Protein AF-A0A2A9NQZ7-F1 (afdb_monomer)

Foldseek 3Di:
DQLLCVQQVAAEDEDDAPQQQQEAEDQADPVRDQWDFDQVDDAFPVRGHRIYGHLVVLLVVQVVCVVGVYAYEYEFHLLDLPDGRCCCQLSNCVRNPPSYQAYEHDAQQVCCLVRVSDPVPDDLVNVLVSVVSVLVVLVPDPSRPQQLGYEDDAHQCDRDQPVR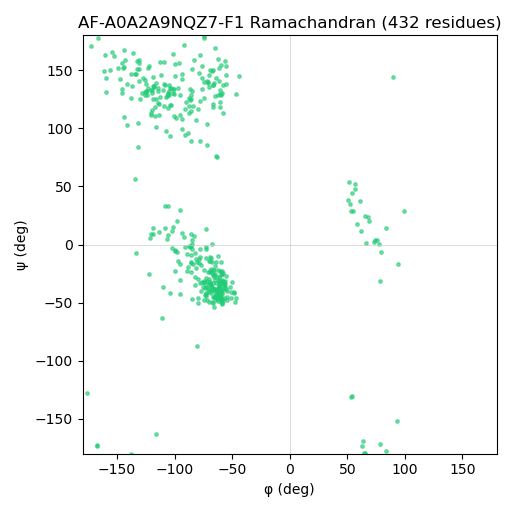NVVVVSCVVCVSRHQAYEYEYELEACCCVQPVDDDHDDCVVCQVCLQFLVNLVVRCVSCLVVLVVCVVSVHAYENAEYANHHPQDDQLQLQFLSRLQSLLSNVLSCLQSRHLYYDYDAFAQSRRNHQKYQDAFPCLQPDFIDGGSVVNSSSVVSNVQTNLSQKHKDWCCVVDVVDGRQWTKIFIDHPNAGDDIDIHHSDQDQVCPSPDDDDDWGDDDPNVGPTPRDPDDDDWDFDDNHRSDGAPTDTRNDGDTDDRDPDPDDRRNPRHDD

Organism: NCBI:txid703135

Radius of gyration: 22.22 Å; Cα contacts (8 Å, |Δi|>4): 837; chains: 1; bounding box: 46×54×70 Å

InterPro domains:
  IPR017853 Glycoside hydrolase superfamily [SSF51445] (100-317)
  IPR031728 Beta-glucuronidase, C-terminal [PF16862] (345-414)
  IPR052974 Glycosyl Hydrolase 79 Enzymes [PTHR36183] (1-415)

Solvent-accessible surface area (backbone atoms only — not comparable to full-atom values): 24067 Å² total; per-residue (Å²): 108,65,77,44,25,76,38,34,68,43,44,79,46,78,50,54,58,82,57,19,36,49,42,43,71,37,82,63,41,95,85,70,45,55,63,50,66,42,80,87,51,82,74,51,83,71,59,51,34,40,29,42,33,16,52,61,44,50,53,50,51,34,53,46,26,75,76,41,55,42,30,36,31,41,40,36,31,52,66,49,82,88,64,73,61,52,58,54,54,25,51,40,48,68,61,36,38,90,36,43,73,34,35,30,58,40,62,28,61,54,44,28,31,82,54,67,72,40,59,82,83,64,47,61,66,57,52,50,51,49,54,50,52,50,49,59,51,51,74,72,34,84,67,44,81,73,67,45,26,32,29,32,62,23,32,49,59,73,80,41,57,72,62,60,43,52,73,73,41,48,59,80,77,41,44,80,34,42,55,33,37,33,30,24,54,45,86,44,61,32,35,19,83,76,70,75,42,83,66,82,76,56,58,82,77,49,46,69,61,51,49,36,45,58,45,33,53,63,70,48,55,85,42,56,62,57,31,54,50,26,53,76,70,75,39,46,31,26,37,63,31,28,51,78,21,38,63,45,24,39,78,67,42,20,38,3,43,39,31,17,54,36,50,39,51,32,52,49,43,38,43,49,54,55,38,75,45,79,35,72,59,74,53,18,87,84,26,32,40,22,35,52,40,73,39,60,60,90,32,42,81,83,44,64,51,47,65,28,23,42,38,54,18,53,50,50,45,24,62,65,53,39,54,79,84,55,57,44,48,42,59,42,55,84,77,39,79,84,53,50,51,46,39,44,41,33,43,25,22,44,88,90,38,85,72,44,74,50,78,48,70,53,73,68,49,96,82,52,81,78,63,80,87,86,86,84,74,38,49,25,82,96,69,79,39,71,73,64,56,71,95,72,84,88,85,73,49,79,46,66,89,36,43,63,38,64,61,86,44,22,54,65,86,38,66,79,75,65,76,94,63,80,63,85,89,74,78,63,74,72,41,69,72,91

Mean predicted aligned error: 5.96 Å

Structure (mmCIF, N/CA/C/O backbone):
data_AF-A0A2A9NQZ7-F1
#
_entry.id   AF-A0A2A9NQZ7-F1
#
loop_
_atom_site.group_PDB
_atom_site.id
_atom_site.type_symbol
_atom_site.label_atom_id
_atom_site.label_alt_id
_atom_site.label_comp_id
_atom_site.label_asym_id
_atom_site.label_entity_id
_atom_site.label_seq_id
_atom_site.pdbx_PDB_ins_code
_atom_site.Cartn_x
_atom_site.Cartn_y
_atom_site.Cartn_z
_atom_site.occupancy
_atom_site.B_iso_or_equiv
_atom_site.auth_seq_id
_atom_site.auth_comp_id
_atom_site.auth_asym_id
_atom_site.auth_atom_id
_atom_site.pdbx_PDB_model_num
ATOM 1 N N . MET A 1 1 ? -5.610 -15.921 -2.778 1.00 86.75 1 MET A N 1
ATOM 2 C CA . MET A 1 1 ? -6.662 -14.924 -2.464 1.00 86.75 1 MET A CA 1
ATOM 3 C C . MET A 1 1 ? -7.792 -15.445 -1.574 1.00 86.75 1 MET A C 1
ATOM 5 O O . MET A 1 1 ? -8.002 -14.843 -0.531 1.00 86.75 1 MET A O 1
ATOM 9 N N . ALA A 1 2 ? -8.478 -16.557 -1.882 1.00 90.12 2 ALA A N 1
ATOM 10 C CA . ALA A 1 2 ? -9.624 -17.048 -1.082 1.00 90.12 2 ALA A CA 1
ATOM 11 C C . ALA A 1 2 ? -9.351 -17.187 0.433 1.00 90.12 2 ALA A C 1
ATOM 13 O O . ALA A 1 2 ? -10.199 -16.880 1.267 1.00 90.12 2 ALA A O 1
ATOM 14 N N . ASN A 1 3 ? -8.131 -17.591 0.795 1.00 89.31 3 ASN A N 1
ATOM 15 C CA . ASN A 1 3 ? -7.695 -17.702 2.187 1.00 89.31 3 ASN A CA 1
ATOM 16 C C . ASN A 1 3 ? -7.720 -16.353 2.943 1.00 89.31 3 ASN A C 1
ATOM 18 O O . ASN A 1 3 ? -8.062 -16.324 4.124 1.00 89.31 3 ASN A O 1
ATOM 22 N N . LEU A 1 4 ? -7.383 -15.252 2.263 1.00 92.88 4 LEU A N 1
ATOM 23 C CA . LEU A 1 4 ? -7.461 -13.896 2.811 1.00 92.88 4 LEU A CA 1
ATOM 24 C C . LEU A 1 4 ? -8.919 -13.439 2.882 1.00 92.88 4 LEU A C 1
ATOM 26 O O . LEU A 1 4 ? -9.369 -13.050 3.950 1.00 92.88 4 LEU A O 1
ATOM 30 N N . VAL A 1 5 ? -9.689 -13.620 1.801 1.00 93.94 5 VAL A N 1
ATOM 31 C CA . VAL A 1 5 ? -11.123 -13.271 1.751 1.00 93.94 5 VAL A CA 1
ATOM 32 C C . VAL A 1 5 ? -11.918 -13.922 2.883 1.00 93.94 5 VAL A C 1
ATOM 34 O O . VAL A 1 5 ? -12.731 -13.257 3.513 1.00 93.94 5 VAL A O 1
ATOM 37 N N . LYS A 1 6 ? -11.638 -15.187 3.226 1.00 93.00 6 LYS A N 1
ATOM 38 C CA . LYS A 1 6 ? -12.287 -15.872 4.359 1.00 93.00 6 LYS A CA 1
ATOM 39 C C . LYS A 1 6 ? -12.100 -15.146 5.706 1.00 93.00 6 LYS A C 1
ATOM 41 O O . LYS A 1 6 ? -12.887 -15.363 6.620 1.00 93.00 6 LYS A O 1
ATOM 46 N N . ARG A 1 7 ? -11.048 -14.337 5.850 1.00 93.00 7 ARG A N 1
ATOM 47 C CA . ARG A 1 7 ? -10.679 -13.635 7.092 1.00 93.00 7 ARG A CA 1
ATOM 48 C C . ARG A 1 7 ? -11.037 -12.157 7.066 1.00 93.00 7 ARG A C 1
ATOM 50 O O . ARG A 1 7 ? -11.528 -11.652 8.063 1.00 93.00 7 ARG A O 1
ATOM 57 N N . SER A 1 8 ? -10.800 -11.488 5.940 1.00 91.94 8 SER A N 1
ATOM 58 C CA . SER A 1 8 ? -10.999 -10.044 5.776 1.00 91.94 8 SER A CA 1
ATOM 59 C C . SER A 1 8 ? -12.309 -9.676 5.073 1.00 91.94 8 SER A C 1
ATOM 61 O O . SER A 1 8 ? -12.605 -8.499 4.902 1.00 91.94 8 SER A O 1
ATOM 63 N N . GLY A 1 9 ? -13.079 -10.655 4.589 1.00 92.44 9 GLY A N 1
ATOM 64 C CA . GLY A 1 9 ? -14.307 -10.453 3.811 1.00 92.44 9 GLY A CA 1
ATOM 65 C C . GLY A 1 9 ? -14.068 -10.093 2.340 1.00 92.44 9 GLY A C 1
ATOM 66 O O . GLY A 1 9 ? -14.854 -10.494 1.482 1.00 92.44 9 GLY A O 1
ATOM 67 N N . ARG A 1 10 ? -12.971 -9.394 2.024 1.00 93.69 10 ARG A N 1
ATOM 68 C CA . ARG A 1 10 ? -12.514 -9.099 0.654 1.00 93.69 10 ARG A CA 1
ATOM 69 C C . ARG A 1 10 ? -11.007 -8.865 0.577 1.00 93.69 10 ARG A C 1
ATOM 71 O O . ARG A 1 10 ? -10.359 -8.637 1.598 1.00 93.69 10 ARG A O 1
ATOM 78 N N . VAL A 1 11 ? -10.465 -8.878 -0.636 1.00 95.31 11 VAL A N 1
ATOM 79 C CA . VAL A 1 11 ? -9.104 -8.409 -0.945 1.00 95.31 11 VAL A CA 1
ATOM 80 C C . VAL A 1 11 ? -9.207 -7.235 -1.909 1.00 95.31 11 VAL A C 1
ATOM 82 O O . VAL A 1 11 ? -9.961 -7.307 -2.871 1.00 95.31 11 VAL A O 1
ATOM 85 N N . ASN A 1 12 ? -8.446 -6.172 -1.667 1.00 96.81 12 ASN A N 1
ATOM 86 C CA . ASN A 1 12 ? -8.363 -5.040 -2.583 1.00 96.81 12 ASN A CA 1
ATOM 87 C C . ASN A 1 12 ? -7.029 -5.101 -3.327 1.00 96.81 12 ASN A C 1
ATOM 89 O O . ASN A 1 12 ? -6.004 -5.386 -2.708 1.00 96.81 12 ASN A O 1
ATOM 93 N N . ILE A 1 13 ? -7.044 -4.844 -4.631 1.00 97.75 13 ILE A N 1
ATOM 94 C CA . ILE A 1 13 ? -5.847 -4.821 -5.472 1.00 97.75 13 ILE A CA 1
ATOM 95 C C . ILE A 1 13 ? -5.844 -3.527 -6.281 1.00 97.75 13 ILE A C 1
ATOM 97 O O . ILE A 1 13 ? -6.802 -3.232 -6.994 1.00 97.75 13 ILE A O 1
ATOM 101 N N . ARG A 1 14 ? -4.751 -2.771 -6.179 1.00 97.94 14 ARG A N 1
ATOM 102 C CA . ARG A 1 14 ? -4.450 -1.650 -7.071 1.00 97.94 14 ARG A CA 1
ATOM 103 C C . ARG A 1 14 ? -3.711 -2.172 -8.302 1.00 97.94 14 ARG A C 1
ATOM 105 O O . ARG A 1 14 ? -2.756 -2.932 -8.164 1.00 97.94 14 ARG A O 1
ATOM 112 N N . VAL A 1 15 ? -4.130 -1.732 -9.484 1.00 96.38 15 VAL A N 1
ATOM 113 C CA . VAL A 1 15 ? -3.407 -1.909 -10.750 1.00 96.38 15 VAL A CA 1
ATOM 114 C C . VAL A 1 15 ? -2.977 -0.526 -11.225 1.00 96.38 15 VAL A C 1
ATOM 116 O O . VAL A 1 15 ? -3.831 0.287 -11.567 1.00 96.38 15 VAL A O 1
ATOM 119 N N . GLY A 1 16 ? -1.675 -0.243 -11.204 1.00 94.06 16 GLY A N 1
ATOM 120 C CA . GLY A 1 16 ? -1.149 1.095 -11.472 1.00 94.06 16 GLY A CA 1
ATOM 121 C C . GLY A 1 16 ? 0.380 1.140 -11.477 1.00 94.06 16 GLY A C 1
ATOM 122 O O . GLY A 1 16 ? 1.024 0.349 -12.171 1.00 94.06 16 GLY A O 1
ATOM 123 N N . GLY A 1 17 ? 0.955 2.059 -10.700 1.00 91.75 17 GLY A N 1
ATOM 124 C CA . GLY A 1 17 ? 2.394 2.324 -10.669 1.00 91.75 17 GLY A CA 1
ATOM 125 C C . GLY A 1 17 ? 2.847 3.164 -11.866 1.00 91.75 17 GLY A C 1
ATOM 126 O O . GLY A 1 17 ? 2.036 3.588 -12.690 1.00 91.75 17 GLY A O 1
ATOM 127 N N . ASN A 1 18 ? 4.161 3.327 -12.036 1.00 89.38 18 ASN A N 1
ATOM 128 C CA . ASN A 1 18 ? 4.761 4.100 -13.138 1.00 89.38 18 ASN A CA 1
ATOM 129 C C . ASN A 1 18 ? 4.226 3.738 -14.538 1.00 89.38 18 ASN A C 1
ATOM 131 O O . ASN A 1 18 ? 4.139 4.588 -15.425 1.00 89.38 18 ASN A O 1
ATOM 135 N N . THR A 1 19 ? 3.859 2.471 -14.756 1.00 88.12 19 THR A N 1
ATOM 136 C CA . THR A 1 19 ? 3.350 1.999 -16.054 1.00 88.12 19 THR A CA 1
ATOM 137 C C . THR A 1 19 ? 1.965 2.546 -16.407 1.00 88.12 19 THR A C 1
ATOM 139 O O . THR A 1 19 ? 1.658 2.665 -17.595 1.00 88.12 19 THR A O 1
ATOM 142 N N . GLN A 1 20 ? 1.160 2.948 -15.413 1.00 92.12 20 GLN A N 1
ATOM 143 C CA . GLN A 1 20 ? -0.182 3.491 -15.644 1.00 92.12 20 GLN A CA 1
ATOM 144 C C . GLN A 1 20 ? -0.133 4.756 -16.500 1.00 92.12 20 GLN A C 1
ATOM 146 O O . GLN A 1 20 ? -1.000 4.972 -17.341 1.00 92.12 20 GLN A O 1
ATOM 151 N N . GLU A 1 21 ? 0.917 5.564 -16.320 1.00 91.19 21 GLU A N 1
ATOM 152 C CA . GLU A 1 21 ? 1.032 6.907 -16.883 1.00 91.19 21 GLU A CA 1
ATOM 153 C C . GLU A 1 21 ? 0.904 6.904 -18.400 1.00 91.19 21 GLU A C 1
ATOM 155 O O . GLU A 1 21 ? 0.361 7.830 -18.992 1.00 91.19 21 GLU A O 1
ATOM 160 N N . THR A 1 22 ? 1.366 5.828 -19.029 1.00 90.06 22 THR A N 1
ATOM 161 C CA . THR A 1 22 ? 1.408 5.667 -20.484 1.00 90.06 22 THR A CA 1
ATOM 162 C C . THR A 1 22 ? 0.477 4.569 -20.986 1.00 90.06 22 THR A C 1
ATOM 164 O O . THR A 1 22 ? 0.565 4.194 -22.153 1.00 90.06 22 THR A O 1
ATOM 167 N N . ALA A 1 23 ? -0.410 4.049 -20.134 1.00 91.31 23 ALA A N 1
ATOM 168 C CA . ALA A 1 23 ? -1.289 2.961 -20.521 1.00 91.31 23 ALA A CA 1
ATOM 169 C C . ALA A 1 23 ? -2.311 3.397 -21.589 1.00 91.31 23 ALA A C 1
ATOM 171 O O . ALA A 1 23 ? -2.719 4.565 -21.665 1.00 91.31 23 ALA A O 1
ATOM 172 N N . VAL A 1 24 ? -2.706 2.444 -22.430 1.00 91.31 24 VAL A N 1
ATOM 173 C CA . VAL A 1 24 ? -3.727 2.588 -23.473 1.00 91.31 24 VAL A CA 1
ATOM 174 C C . VAL A 1 24 ? -4.594 1.336 -23.458 1.00 91.31 24 VAL A C 1
ATOM 176 O O . VAL A 1 24 ? -4.072 0.226 -23.550 1.00 91.31 24 VAL A O 1
ATOM 179 N N . LEU A 1 25 ? -5.912 1.510 -23.350 1.00 93.94 25 LEU A N 1
ATOM 180 C CA . LEU A 1 25 ? -6.857 0.406 -23.488 1.00 93.94 25 LEU A CA 1
ATOM 181 C C . LEU A 1 25 ? -7.169 0.185 -24.971 1.00 93.94 25 LEU A C 1
ATOM 183 O O . LEU A 1 25 ? -7.486 1.130 -25.687 1.00 93.94 25 LEU A O 1
ATOM 187 N N . VAL A 1 26 ? -7.111 -1.062 -25.421 1.00 93.50 26 VAL A N 1
ATOM 188 C CA . VAL A 1 26 ? -7.472 -1.483 -26.781 1.00 93.50 26 VAL A CA 1
ATOM 189 C C . VAL A 1 26 ? -8.408 -2.684 -26.718 1.00 93.50 26 VAL A C 1
ATOM 191 O O . VAL A 1 26 ? -8.425 -3.415 -25.727 1.00 93.50 26 VAL A O 1
ATOM 194 N N . ASP A 1 27 ? -9.173 -2.941 -27.778 1.00 92.19 27 ASP A N 1
ATOM 195 C CA . ASP A 1 27 ? -10.024 -4.138 -27.823 1.00 92.19 27 ASP A CA 1
ATOM 196 C C . ASP A 1 27 ? -9.194 -5.428 -27.867 1.00 92.19 27 ASP A C 1
ATOM 198 O O . ASP A 1 27 ? -9.553 -6.415 -27.230 1.00 92.19 27 ASP A O 1
ATOM 202 N N . ARG A 1 28 ? -8.072 -5.422 -28.599 1.00 89.12 28 ARG A N 1
ATOM 203 C CA . ARG A 1 28 ? -7.099 -6.522 -28.663 1.00 89.12 28 ARG A CA 1
ATOM 204 C C . ARG A 1 28 ? -5.698 -5.963 -28.870 1.00 89.12 28 ARG A C 1
ATOM 206 O O . ARG A 1 28 ? -5.521 -5.007 -29.620 1.00 89.12 28 ARG A O 1
ATOM 213 N N . THR A 1 29 ? -4.706 -6.576 -28.234 1.00 87.25 29 THR A N 1
ATOM 214 C CA . THR A 1 29 ? -3.301 -6.245 -28.496 1.00 87.25 29 THR A CA 1
ATOM 215 C C . THR A 1 29 ? -2.832 -6.862 -29.822 1.00 87.25 29 THR A C 1
ATOM 217 O O . THR A 1 29 ? -3.353 -7.910 -30.221 1.00 87.25 29 THR A O 1
ATOM 220 N N . PRO A 1 30 ? -1.828 -6.268 -30.490 1.00 85.00 30 PRO A N 1
ATOM 221 C CA . PRO A 1 30 ? -1.156 -6.855 -31.649 1.00 85.00 30 PRO A CA 1
ATOM 222 C C . PRO A 1 30 ? -0.722 -8.317 -31.476 1.00 85.00 30 PRO A C 1
ATOM 224 O O . PRO A 1 30 ? -0.886 -9.111 -32.401 1.00 85.00 30 PRO A O 1
ATOM 227 N N . SER A 1 31 ? -0.198 -8.703 -30.306 1.00 86.38 31 SER A N 1
ATOM 228 C CA . SER A 1 31 ? 0.209 -10.096 -30.052 1.00 86.38 31 SER A CA 1
ATOM 229 C C . SER A 1 31 ? -0.935 -11.031 -29.641 1.00 86.38 31 SER A C 1
ATOM 231 O O . SER A 1 31 ? -0.716 -12.233 -29.490 1.00 86.38 31 SER A O 1
ATOM 233 N N . GLY A 1 32 ? -2.142 -10.505 -29.410 1.00 85.88 32 GLY A N 1
ATOM 234 C CA . GLY A 1 32 ? -3.266 -11.246 -28.834 1.00 85.88 32 GLY A CA 1
ATOM 235 C C . GLY A 1 32 ? -3.136 -11.527 -27.330 1.00 85.88 32 GLY A C 1
ATOM 236 O O . GLY A 1 32 ? -3.998 -12.192 -26.757 1.00 85.88 32 GLY A O 1
ATOM 237 N N . ARG A 1 33 ? -2.083 -11.030 -26.668 1.00 86.25 33 ARG A N 1
ATOM 238 C CA . ARG A 1 33 ? -1.899 -11.122 -25.211 1.00 86.25 33 ARG A CA 1
ATOM 239 C C . ARG A 1 33 ? -2.755 -10.094 -24.470 1.00 86.25 33 ARG A C 1
ATOM 241 O O . ARG A 1 33 ? -3.205 -9.105 -25.041 1.00 86.25 33 ARG A O 1
ATOM 248 N N . LEU A 1 34 ? -2.951 -10.290 -23.167 1.00 86.88 34 LEU A N 1
ATOM 249 C CA . LEU A 1 34 ? -3.703 -9.334 -22.342 1.00 86.88 34 LEU A CA 1
ATOM 250 C C . LEU A 1 34 ? -2.966 -8.002 -22.144 1.00 86.88 34 LEU A C 1
ATOM 252 O O . LEU A 1 34 ? -3.607 -6.963 -22.009 1.00 86.88 34 LEU A O 1
ATOM 256 N N . LEU A 1 35 ? -1.635 -8.046 -22.111 1.00 86.31 35 LEU A N 1
ATOM 257 C CA . LEU A 1 35 ? -0.755 -6.914 -21.849 1.00 86.31 35 LEU A CA 1
ATOM 258 C C . LEU A 1 35 ? 0.477 -7.018 -22.746 1.00 86.31 35 LEU A C 1
ATOM 260 O O . LEU A 1 35 ? 1.061 -8.097 -22.870 1.00 86.31 35 LEU A O 1
ATOM 264 N N . GLU A 1 36 ? 0.914 -5.902 -23.316 1.00 84.38 36 GLU A N 1
ATOM 265 C CA . GLU A 1 36 ? 2.215 -5.806 -23.977 1.00 84.38 36 GLU A CA 1
ATOM 266 C C . GLU A 1 36 ? 2.792 -4.393 -23.868 1.00 84.38 36 GLU A C 1
ATOM 268 O O . GLU A 1 36 ? 2.058 -3.415 -23.740 1.00 84.38 36 GLU A O 1
ATOM 273 N N . LYS A 1 37 ? 4.124 -4.282 -23.889 1.00 76.69 37 LYS A N 1
ATOM 274 C CA . LYS A 1 37 ? 4.803 -2.983 -23.925 1.00 76.69 37 LYS A CA 1
ATOM 275 C C . LYS A 1 37 ? 5.135 -2.631 -25.374 1.00 76.69 37 LYS A C 1
ATOM 277 O O . LYS A 1 37 ? 5.792 -3.428 -26.048 1.00 76.69 37 LYS A O 1
ATOM 282 N N . ASP A 1 38 ? 4.770 -1.435 -25.819 1.00 67.62 38 ASP A N 1
ATOM 283 C CA . ASP A 1 38 ? 5.121 -0.935 -27.150 1.00 67.62 38 ASP A CA 1
ATOM 284 C C . ASP A 1 38 ? 6.573 -0.443 -27.191 1.00 67.62 38 ASP A C 1
ATOM 286 O O . ASP A 1 38 ? 6.877 0.723 -26.946 1.00 67.62 38 ASP A O 1
ATOM 290 N N . ARG A 1 39 ? 7.500 -1.349 -27.508 1.00 61.19 39 ARG A N 1
ATOM 291 C CA . ARG A 1 39 ? 8.940 -1.046 -27.583 1.00 61.19 39 ARG A CA 1
ATOM 292 C C . ARG A 1 39 ? 9.335 -0.199 -28.805 1.00 61.19 39 ARG A C 1
ATOM 294 O O . ARG A 1 39 ? 10.517 0.112 -28.936 1.00 61.19 39 ARG A O 1
ATOM 301 N N . GLY A 1 40 ? 8.395 0.142 -29.692 1.00 52.75 40 GLY A N 1
ATOM 302 C CA . GLY A 1 40 ? 8.628 0.977 -30.874 1.00 52.75 40 GLY A CA 1
ATOM 303 C C . GLY A 1 40 ? 8.578 2.482 -30.594 1.00 52.75 40 GLY A C 1
ATOM 304 O O . GLY A 1 40 ? 9.090 3.266 -31.392 1.00 52.75 40 GLY A O 1
ATOM 305 N N . VAL A 1 41 ? 8.013 2.894 -29.454 1.00 51.97 41 VAL A N 1
ATOM 306 C CA . VAL A 1 41 ? 7.889 4.300 -29.038 1.00 51.97 41 VAL A CA 1
ATOM 307 C C . VAL A 1 41 ? 8.935 4.622 -27.962 1.00 51.97 41 VAL A C 1
ATOM 309 O O . VAL A 1 41 ? 9.169 3.838 -27.045 1.00 51.97 41 VAL A O 1
ATOM 312 N N . GLY A 1 42 ? 9.606 5.770 -28.112 1.00 46.84 42 GLY A N 1
ATOM 313 C CA . GLY A 1 42 ? 10.827 6.166 -27.399 1.00 46.84 42 GLY A CA 1
ATOM 314 C C . GLY A 1 42 ? 10.875 5.911 -25.883 1.00 46.84 42 GLY A C 1
ATOM 315 O O . GLY A 1 42 ? 9.902 6.040 -25.144 1.00 46.84 42 GLY A O 1
ATOM 316 N N . ILE A 1 43 ? 12.082 5.577 -25.429 1.00 47.09 43 ILE A N 1
ATOM 317 C CA . ILE A 1 43 ? 12.421 5.100 -24.088 1.00 47.09 43 ILE A CA 1
ATOM 318 C C . ILE A 1 43 ? 12.513 6.288 -23.108 1.00 47.09 43 ILE A C 1
ATOM 320 O O . ILE A 1 43 ? 13.372 7.155 -23.256 1.00 47.09 43 ILE A O 1
ATOM 324 N N . GLY A 1 44 ? 11.648 6.332 -22.088 1.00 48.88 44 GLY A N 1
ATOM 325 C CA . GLY A 1 44 ? 11.795 7.245 -20.940 1.00 48.88 44 GLY A CA 1
ATOM 326 C C . GLY A 1 44 ? 12.906 6.807 -19.969 1.00 48.88 44 GLY A C 1
ATOM 327 O O . GLY A 1 44 ? 13.498 5.745 -20.135 1.00 48.88 44 GLY A O 1
ATOM 328 N N . THR A 1 45 ? 13.178 7.570 -18.907 1.00 44.25 45 THR A N 1
ATOM 329 C CA . THR A 1 45 ? 14.289 7.273 -17.970 1.00 44.25 45 THR A CA 1
ATOM 330 C C . THR A 1 45 ? 14.136 5.967 -17.175 1.00 44.25 45 THR A C 1
ATOM 332 O O . THR A 1 45 ? 15.152 5.374 -16.832 1.0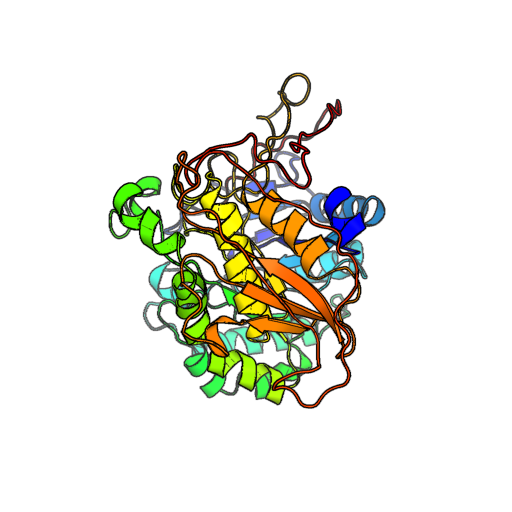0 44.25 45 THR A O 1
ATOM 335 N N . THR A 1 46 ? 12.913 5.468 -16.949 1.00 42.69 46 THR A N 1
ATOM 336 C CA . THR A 1 46 ? 12.646 4.125 -16.376 1.00 42.69 46 THR A CA 1
ATOM 337 C C . THR A 1 46 ? 12.601 3.008 -17.425 1.00 42.69 46 THR A C 1
ATOM 339 O O . THR A 1 46 ? 12.429 1.845 -17.089 1.00 42.69 46 THR A O 1
ATOM 342 N N . ARG A 1 47 ? 12.750 3.330 -18.718 1.00 49.81 47 ARG A N 1
ATOM 343 C CA . ARG A 1 47 ? 12.579 2.388 -19.838 1.00 49.81 47 ARG A CA 1
ATOM 344 C C . ARG A 1 47 ? 11.245 1.629 -19.830 1.00 49.81 47 ARG A C 1
ATOM 346 O O . ARG A 1 47 ? 11.208 0.479 -20.261 1.00 49.81 47 ARG A O 1
ATOM 353 N N . SER A 1 48 ? 10.158 2.263 -19.392 1.00 49.69 48 SER A N 1
ATOM 354 C CA . SER A 1 48 ? 8.803 1.700 -19.476 1.00 49.69 48 SER A CA 1
ATOM 355 C C . SER A 1 48 ? 8.122 2.191 -20.770 1.00 49.69 48 SER A C 1
ATOM 357 O O . SER A 1 48 ? 7.688 3.346 -20.813 1.00 49.69 48 SER A O 1
ATOM 359 N N . PRO A 1 49 ? 8.091 1.387 -21.853 1.00 59.00 49 PRO A N 1
ATOM 360 C CA . PRO A 1 49 ? 7.324 1.721 -23.045 1.00 59.00 49 PRO A CA 1
ATOM 361 C C . PRO A 1 49 ? 5.822 1.818 -22.751 1.00 59.00 49 PRO A C 1
ATOM 363 O O . PRO A 1 49 ? 5.383 1.241 -21.749 1.00 59.00 49 PRO A O 1
ATOM 366 N N . PRO A 1 50 ? 5.039 2.504 -23.611 1.00 72.56 50 PRO A N 1
ATOM 367 C CA . PRO A 1 50 ? 3.588 2.555 -23.485 1.00 72.56 50 PRO A CA 1
ATOM 368 C C . PRO A 1 50 ? 3.005 1.167 -23.238 1.00 72.56 50 PRO A C 1
ATOM 370 O O . PRO A 1 50 ? 3.343 0.202 -23.930 1.00 72.56 50 PRO A O 1
ATOM 373 N N . LEU A 1 51 ? 2.168 1.062 -22.209 1.00 84.12 51 LEU A N 1
ATOM 374 C CA . LEU A 1 51 ? 1.525 -0.191 -21.846 1.00 84.12 51 LEU A CA 1
ATOM 375 C C . LEU A 1 51 ? 0.228 -0.325 -22.640 1.00 84.12 51 LEU A C 1
ATOM 377 O O . LEU A 1 51 ? -0.722 0.421 -22.417 1.00 84.12 51 LEU A O 1
ATOM 381 N N . ILE A 1 52 ? 0.171 -1.292 -23.544 1.00 87.62 52 ILE A N 1
ATOM 382 C CA . ILE A 1 52 ? -1.057 -1.621 -24.258 1.00 87.62 52 ILE A CA 1
ATOM 383 C C . ILE A 1 52 ? -1.799 -2.674 -23.438 1.00 87.62 52 ILE A C 1
ATOM 385 O O . ILE A 1 52 ? -1.267 -3.748 -23.141 1.00 87.62 52 ILE A O 1
ATOM 389 N N . VAL A 1 53 ? -3.034 -2.352 -23.066 1.00 91.00 53 VAL A N 1
ATOM 390 C CA . VAL A 1 53 ? -3.905 -3.179 -22.235 1.00 91.00 53 VAL A CA 1
ATOM 391 C C . VAL A 1 53 ? -5.097 -3.636 -23.059 1.00 91.00 53 VAL A C 1
ATOM 393 O O . VAL A 1 53 ? -5.853 -2.813 -23.567 1.00 91.00 53 VAL A O 1
ATOM 396 N N . SER A 1 54 ? -5.297 -4.947 -23.178 1.00 94.25 54 SER A N 1
ATOM 397 C CA . SER A 1 54 ? -6.518 -5.491 -23.774 1.00 94.25 54 SER A CA 1
ATOM 398 C C . SER A 1 54 ? -7.710 -5.305 -22.835 1.00 94.25 54 SER A C 1
ATOM 400 O O . SER A 1 54 ? -7.606 -5.557 -21.631 1.00 94.25 54 SER A O 1
ATOM 402 N N . LYS A 1 55 ? -8.878 -4.979 -23.392 1.00 95.00 55 LYS A N 1
ATOM 403 C CA . LYS A 1 55 ? -10.167 -4.970 -22.682 1.00 95.00 55 LYS A CA 1
ATOM 404 C C . LYS A 1 55 ? -10.489 -6.315 -22.019 1.00 95.00 55 LYS A C 1
ATOM 406 O O . LYS A 1 55 ? -11.135 -6.340 -20.971 1.00 95.00 55 LYS A O 1
ATOM 411 N N . ASP A 1 56 ? -9.966 -7.418 -22.556 1.00 95.31 56 ASP A N 1
ATOM 412 C CA . ASP A 1 56 ? -10.088 -8.756 -21.962 1.00 95.31 56 ASP A CA 1
ATOM 413 C C . ASP A 1 56 ? -9.502 -8.835 -20.538 1.00 95.31 56 ASP A C 1
ATOM 415 O O . ASP A 1 56 ? -9.969 -9.638 -19.727 1.00 95.31 56 ASP A O 1
ATOM 419 N N . LEU A 1 57 ? -8.536 -7.973 -20.180 1.00 95.31 57 LEU A N 1
ATOM 420 C CA . LEU A 1 57 ? -8.023 -7.889 -18.809 1.00 95.31 57 LEU A CA 1
ATOM 421 C C . LEU A 1 57 ? -9.130 -7.486 -17.827 1.00 95.31 57 LEU A C 1
ATOM 423 O O . LEU A 1 57 ? -9.254 -8.098 -16.769 1.00 95.31 57 LEU A O 1
ATOM 427 N N . LEU A 1 58 ? -9.969 -6.508 -18.179 1.00 97.19 58 LEU A N 1
ATOM 428 C CA . LEU A 1 58 ? -11.057 -6.042 -17.314 1.00 97.19 58 LEU A CA 1
ATOM 429 C C . LEU A 1 58 ? -12.122 -7.131 -17.117 1.00 97.19 58 LEU A C 1
ATOM 431 O O . LEU A 1 58 ? -12.610 -7.319 -16.002 1.00 97.19 58 LEU A O 1
ATOM 435 N N . TYR A 1 59 ? -12.433 -7.906 -18.160 1.00 97.75 59 TYR A N 1
ATOM 436 C CA . TYR A 1 59 ? -13.324 -9.064 -18.035 1.00 97.75 59 TYR A CA 1
ATOM 437 C C . TYR A 1 59 ? -12.704 -10.185 -17.193 1.00 97.75 59 TYR A C 1
ATOM 439 O O . TYR A 1 59 ? -13.389 -10.773 -16.357 1.00 97.75 59 TYR A O 1
ATOM 447 N N . MET A 1 60 ? -11.402 -10.454 -17.333 1.00 96.88 60 MET A N 1
ATOM 448 C CA . MET A 1 60 ? -10.708 -11.401 -16.455 1.00 96.88 60 MET A CA 1
ATOM 449 C C . MET A 1 60 ? -10.765 -10.942 -14.991 1.00 96.88 60 MET A C 1
ATOM 451 O O . MET A 1 60 ? -11.064 -11.742 -14.106 1.00 96.88 60 MET A O 1
ATOM 455 N N . MET A 1 61 ? -10.520 -9.658 -14.727 1.00 97.56 61 MET A N 1
ATOM 456 C CA . MET A 1 61 ? -10.620 -9.065 -13.391 1.00 97.56 61 MET A CA 1
ATOM 457 C C . MET A 1 61 ? -12.036 -9.192 -12.816 1.00 97.56 61 MET A C 1
ATOM 459 O O . MET A 1 61 ? -12.182 -9.565 -11.651 1.00 97.56 61 MET A O 1
ATOM 463 N N . ARG A 1 62 ? -13.072 -8.959 -13.633 1.00 98.19 62 ARG A N 1
ATOM 464 C CA . ARG A 1 62 ? -14.477 -9.180 -13.260 1.00 98.19 62 ARG A CA 1
ATOM 465 C C . ARG A 1 62 ? -14.741 -10.642 -12.895 1.00 98.19 62 ARG A C 1
ATOM 467 O O . ARG A 1 62 ? -15.283 -10.901 -11.825 1.00 98.19 62 ARG A O 1
ATOM 474 N N . ASN A 1 63 ? -14.292 -11.588 -13.719 1.00 98.00 63 ASN A N 1
ATOM 475 C CA . ASN A 1 63 ? -14.453 -13.022 -13.452 1.00 98.00 63 ASN A CA 1
ATOM 476 C C . ASN A 1 63 ? -13.735 -13.450 -12.162 1.00 98.00 63 ASN A C 1
ATOM 478 O O . ASN A 1 63 ? -14.261 -14.255 -11.394 1.00 98.00 63 ASN A O 1
ATOM 482 N N . ILE A 1 64 ? -12.549 -12.892 -11.885 1.00 96.94 64 ILE A N 1
ATOM 483 C CA . ILE A 1 64 ? -11.852 -13.110 -10.610 1.00 96.94 64 ILE A CA 1
ATOM 484 C C . ILE A 1 64 ? -12.720 -12.617 -9.451 1.00 96.94 64 ILE A C 1
ATOM 486 O O . ILE A 1 64 ? -12.882 -13.359 -8.488 1.00 96.94 64 ILE A O 1
ATOM 490 N N . SER A 1 65 ? -13.283 -11.410 -9.546 1.00 98.06 65 SER A N 1
ATOM 491 C CA . SER A 1 65 ? -14.142 -10.824 -8.510 1.00 98.06 65 SER A CA 1
ATOM 492 C C . SER A 1 65 ? -15.418 -11.623 -8.242 1.00 98.06 65 SER A C 1
ATOM 494 O O . SER A 1 65 ? -15.839 -11.733 -7.089 1.00 98.06 65 SER A O 1
ATOM 496 N N . GLU A 1 66 ? -16.019 -12.192 -9.286 1.00 96.50 66 GLU A N 1
ATOM 497 C CA . GLU A 1 66 ? -17.194 -13.063 -9.176 1.00 96.50 66 GLU A CA 1
ATOM 498 C C . GLU A 1 66 ? -16.845 -14.416 -8.545 1.00 96.50 66 GLU A C 1
ATOM 500 O O . GLU A 1 66 ? -17.627 -14.963 -7.769 1.00 96.50 66 GLU A O 1
ATOM 505 N N . PHE A 1 67 ? -15.646 -14.938 -8.817 1.00 96.75 67 PHE A N 1
ATOM 506 C CA . PHE A 1 67 ? -15.172 -16.195 -8.240 1.00 96.75 67 PHE A CA 1
ATOM 507 C C . PHE A 1 67 ? -14.707 -16.054 -6.782 1.00 96.75 67 PHE A C 1
ATOM 509 O O . PHE A 1 67 ? -14.926 -16.928 -5.943 1.00 96.75 67 PHE A O 1
ATOM 516 N N . VAL A 1 68 ? -14.025 -14.957 -6.462 1.00 95.94 68 VAL A N 1
ATOM 517 C CA . VAL A 1 68 ? -13.491 -14.648 -5.137 1.00 95.94 68 VAL A CA 1
ATOM 518 C C . VAL A 1 68 ? -13.572 -13.143 -4.935 1.00 95.94 68 VAL A C 1
ATOM 520 O O . VAL A 1 68 ? -13.113 -12.406 -5.792 1.00 95.94 68 VAL A O 1
ATOM 523 N N . ASN A 1 69 ? -14.118 -12.684 -3.801 1.00 95.94 69 ASN A N 1
ATOM 524 C CA . ASN A 1 69 ? -14.410 -11.266 -3.526 1.00 95.94 69 ASN A CA 1
ATOM 525 C C . ASN A 1 69 ? -13.146 -10.379 -3.497 1.00 95.94 69 ASN A C 1
ATOM 527 O O . ASN A 1 69 ? -12.637 -9.990 -2.441 1.00 95.94 69 ASN A O 1
ATOM 531 N N . VAL A 1 70 ? -12.624 -10.099 -4.683 1.00 97.88 70 VAL A N 1
ATOM 532 C CA . VAL A 1 70 ? -11.513 -9.215 -4.988 1.00 97.88 70 VAL A CA 1
ATOM 533 C C . VAL A 1 70 ? -12.114 -7.948 -5.563 1.00 97.88 70 VAL A C 1
ATOM 535 O O . VAL A 1 70 ? -13.013 -8.000 -6.402 1.00 97.88 70 VAL A O 1
ATOM 538 N N . ARG A 1 71 ? -11.630 -6.805 -5.101 1.00 98.38 71 ARG A N 1
ATOM 539 C CA . ARG A 1 71 ? -12.034 -5.496 -5.592 1.00 98.38 71 ARG A CA 1
ATOM 540 C C . ARG A 1 71 ? -10.826 -4.725 -6.080 1.00 98.38 71 ARG A C 1
ATOM 542 O O . ARG A 1 71 ? -9.713 -4.939 -5.604 1.00 98.38 71 ARG A O 1
ATOM 549 N N . TRP A 1 72 ? -11.060 -3.834 -7.023 1.00 98.69 72 TRP A N 1
ATOM 550 C CA . TRP A 1 72 ? -10.009 -3.247 -7.831 1.00 98.69 72 TRP A CA 1
ATOM 551 C C . TRP A 1 72 ? -9.943 -1.744 -7.636 1.00 98.69 72 TRP A C 1
ATOM 553 O O . TRP A 1 72 ? -10.967 -1.084 -7.470 1.00 98.69 72 TRP A O 1
ATOM 563 N N . LEU A 1 73 ? -8.731 -1.212 -7.671 1.00 98.69 73 LEU A N 1
ATOM 564 C CA . LEU A 1 73 ? -8.465 0.203 -7.878 1.00 98.69 73 LEU A CA 1
ATOM 565 C C . LEU A 1 73 ? -7.628 0.301 -9.149 1.00 98.69 73 LEU A C 1
ATOM 567 O O . LEU A 1 73 ? -6.659 -0.446 -9.286 1.00 98.69 73 LEU A O 1
ATOM 571 N N . LEU A 1 74 ? -8.012 1.160 -10.088 1.00 98.50 74 LEU A N 1
ATOM 572 C CA . LEU A 1 74 ? -7.345 1.246 -11.390 1.00 98.50 74 LEU A CA 1
ATOM 573 C C . LEU A 1 74 ? -6.653 2.594 -11.555 1.00 98.50 74 LEU A C 1
ATOM 575 O O . LEU A 1 74 ? -7.266 3.630 -11.328 1.00 98.50 74 LEU A O 1
ATOM 579 N N . GLY A 1 75 ? -5.399 2.583 -11.987 1.00 97.75 75 GLY A N 1
ATOM 580 C CA . GLY A 1 75 ? -4.707 3.769 -12.473 1.00 97.75 75 GLY A CA 1
ATOM 581 C C . GLY A 1 75 ? -5.270 4.232 -13.809 1.00 97.75 75 GLY A C 1
ATOM 582 O O . GLY A 1 75 ? -5.489 3.414 -14.706 1.00 97.75 75 GLY A O 1
ATOM 583 N N . ILE A 1 76 ? -5.484 5.538 -13.951 1.00 95.88 76 ILE A N 1
ATOM 584 C CA . ILE A 1 76 ? -5.770 6.156 -15.245 1.00 95.88 76 ILE A CA 1
ATOM 585 C C . ILE A 1 76 ? -4.494 6.802 -15.804 1.00 95.88 76 ILE A C 1
ATOM 587 O O . ILE A 1 76 ? -3.689 7.332 -15.033 1.00 95.88 76 ILE A O 1
ATOM 591 N N . PRO A 1 77 ? -4.284 6.779 -17.129 1.00 95.19 77 PRO A N 1
ATOM 592 C CA . PRO A 1 77 ? -3.129 7.429 -17.731 1.00 95.19 77 PRO A CA 1
ATOM 593 C C . PRO A 1 77 ? -3.148 8.939 -17.496 1.00 95.19 77 PRO A C 1
ATOM 595 O O . PRO A 1 77 ? -4.140 9.600 -17.802 1.00 95.19 77 PRO A O 1
ATOM 598 N N . PHE A 1 78 ? -2.037 9.481 -16.989 1.00 95.75 78 PHE A N 1
ATOM 599 C CA . PHE A 1 78 ? -1.914 10.899 -16.644 1.00 95.75 78 PHE A CA 1
ATOM 600 C C . PHE A 1 78 ? -0.771 11.610 -17.398 1.00 95.75 78 PHE A C 1
ATOM 602 O O . PHE A 1 78 ? -0.491 12.786 -17.175 1.00 95.75 78 PHE A O 1
ATOM 609 N N . ASN A 1 79 ? -0.102 10.942 -18.347 1.00 92.06 79 ASN A N 1
ATOM 610 C CA . ASN A 1 79 ? 1.034 11.533 -19.060 1.00 92.06 79 ASN A CA 1
ATOM 611 C C . ASN A 1 79 ? 0.663 12.633 -20.077 1.00 92.06 79 ASN A C 1
ATOM 613 O O . ASN A 1 79 ? 1.450 13.567 -20.223 1.00 92.06 79 ASN A O 1
ATOM 617 N N . ASP A 1 80 ? -0.465 12.513 -20.786 1.00 91.81 80 ASP A N 1
ATOM 618 C CA . ASP A 1 80 ? -0.946 13.467 -21.797 1.00 91.81 80 ASP A CA 1
ATOM 619 C C . ASP A 1 80 ? -2.146 14.238 -21.245 1.00 91.81 80 ASP A C 1
ATOM 621 O O . ASP A 1 80 ? -3.281 13.768 -21.277 1.00 91.81 80 ASP A O 1
ATOM 625 N N . THR A 1 81 ? -1.872 15.436 -20.735 1.00 91.94 81 THR A N 1
ATOM 626 C CA . THR A 1 81 ? -2.869 16.305 -20.096 1.00 91.94 81 THR A CA 1
ATOM 627 C C . THR A 1 81 ? -3.641 17.174 -21.083 1.00 91.94 81 THR A C 1
ATOM 629 O O . THR A 1 81 ? -4.503 17.951 -20.679 1.00 91.94 81 THR A O 1
ATOM 632 N N . LYS A 1 82 ? -3.345 17.054 -22.385 1.00 91.25 82 LYS A N 1
ATOM 633 C CA . LYS A 1 82 ? -4.105 17.703 -23.461 1.00 91.25 82 LYS A CA 1
ATOM 634 C C . LYS A 1 82 ? -5.154 16.764 -24.049 1.00 91.25 82 LYS A C 1
ATOM 636 O O . LYS A 1 82 ? -6.200 17.236 -24.485 1.00 91.25 82 LYS A O 1
ATOM 641 N N . HIS A 1 83 ? -4.885 15.458 -24.041 1.00 93.19 83 HIS A N 1
ATOM 642 C CA . HIS A 1 83 ? -5.795 14.425 -24.535 1.00 93.19 83 HIS A CA 1
ATOM 643 C C . HIS A 1 83 ? -5.911 13.288 -23.516 1.00 93.19 83 HIS A C 1
ATOM 645 O O . HIS A 1 83 ? -5.235 12.258 -23.607 1.00 93.19 83 HIS A O 1
ATOM 651 N N . TRP A 1 84 ? -6.789 13.479 -22.531 1.00 95.31 84 TRP A N 1
ATOM 652 C CA . TRP A 1 84 ? -7.028 12.491 -21.485 1.00 95.31 84 TRP A CA 1
ATOM 653 C C . TRP A 1 84 ? -7.537 11.169 -22.071 1.00 95.31 84 TRP A C 1
ATOM 655 O O . TRP A 1 84 ? -8.615 11.103 -22.661 1.00 95.31 84 TRP A O 1
ATOM 665 N N . ARG A 1 85 ? -6.766 10.093 -21.877 1.00 94.38 85 ARG A N 1
ATOM 666 C CA . ARG A 1 85 ? -7.152 8.733 -22.278 1.00 94.38 85 ARG A CA 1
ATOM 667 C C . ARG A 1 85 ? -7.931 8.073 -21.148 1.00 94.38 85 ARG A C 1
ATOM 669 O O . ARG A 1 85 ? -7.341 7.532 -20.217 1.00 94.38 85 ARG A O 1
ATOM 676 N N . LEU A 1 86 ? -9.258 8.136 -21.222 1.00 97.00 86 LEU A N 1
ATOM 677 C CA . LEU A 1 86 ? -10.155 7.732 -20.131 1.00 97.00 86 LEU A CA 1
ATOM 678 C C . LEU A 1 86 ? -10.922 6.432 -20.401 1.00 97.00 86 LEU A C 1
ATOM 680 O O . LEU A 1 86 ? -11.830 6.082 -19.649 1.00 97.00 86 LEU A O 1
ATOM 684 N N . ASP A 1 87 ? -10.519 5.662 -21.412 1.00 97.00 87 ASP A N 1
ATOM 685 C CA . ASP A 1 87 ? -11.140 4.372 -21.731 1.00 97.00 87 ASP A CA 1
ATOM 686 C C . ASP A 1 87 ? -11.029 3.374 -20.570 1.00 97.00 87 ASP A C 1
ATOM 688 O O . ASP A 1 87 ? -11.987 2.666 -20.274 1.00 97.00 87 ASP A O 1
ATOM 692 N N . ILE A 1 88 ? -9.904 3.369 -19.838 1.00 97.25 88 ILE A N 1
ATOM 693 C CA . ILE A 1 88 ? -9.738 2.548 -18.622 1.00 97.25 88 ILE A CA 1
ATOM 694 C C . ILE A 1 88 ? -10.759 2.946 -17.547 1.00 97.25 88 ILE A C 1
ATOM 696 O O . ILE A 1 88 ? -11.317 2.072 -16.886 1.00 97.25 88 ILE A O 1
ATOM 700 N N . ALA A 1 89 ? -11.034 4.243 -17.381 1.00 98.00 89 ALA A N 1
ATOM 701 C CA . ALA A 1 89 ? -12.028 4.723 -16.424 1.00 98.00 89 ALA A CA 1
ATOM 702 C C . ALA A 1 89 ? -13.445 4.303 -16.834 1.00 98.00 89 ALA A C 1
ATOM 704 O O . ALA A 1 89 ? -14.178 3.727 -16.029 1.00 98.00 89 ALA A O 1
ATOM 705 N N . SER A 1 90 ? -13.810 4.558 -18.092 1.00 98.12 90 SER A N 1
ATOM 706 C CA . SER A 1 90 ? -15.145 4.271 -18.618 1.00 98.12 90 SER A CA 1
ATOM 707 C C . SER A 1 90 ? -15.440 2.768 -18.666 1.00 98.12 90 SER A C 1
ATOM 709 O O . SER A 1 90 ? -16.410 2.301 -18.065 1.00 98.12 90 SER A O 1
ATOM 711 N N . GLU A 1 91 ? -14.574 1.979 -19.305 1.00 98.31 91 GLU A N 1
ATOM 712 C CA . GLU A 1 91 ? -14.744 0.525 -19.394 1.00 98.31 91 GLU A CA 1
ATOM 713 C C . GLU A 1 91 ? -14.535 -0.150 -18.038 1.00 98.31 91 GLU A C 1
ATOM 715 O O . GLU A 1 91 ? -15.213 -1.127 -17.731 1.00 98.31 91 GLU A O 1
ATOM 720 N N . GLY A 1 92 ? -13.652 0.384 -17.189 1.00 98.19 92 GLY A N 1
ATOM 721 C CA . GLY A 1 92 ? -13.464 -0.092 -15.822 1.00 98.19 92 GLY A CA 1
ATOM 722 C C . GLY A 1 92 ? -14.751 0.007 -15.008 1.00 98.19 92 GLY A C 1
ATOM 723 O O . GLY A 1 92 ? -15.172 -0.990 -14.423 1.00 98.19 92 GLY A O 1
ATOM 724 N N . GLN A 1 93 ? -15.419 1.167 -15.015 1.00 98.38 93 GLN A N 1
ATOM 725 C CA . GLN A 1 93 ? -16.714 1.324 -14.346 1.00 98.38 93 GLN A CA 1
ATOM 726 C C . GLN A 1 93 ? -17.785 0.416 -14.955 1.00 98.38 93 GLN A C 1
ATOM 728 O O . GLN A 1 93 ? -18.504 -0.255 -14.217 1.00 98.38 93 GLN A O 1
ATOM 733 N N . ARG A 1 94 ? -17.859 0.334 -16.288 1.00 98.31 94 ARG A N 1
ATOM 734 C CA . ARG A 1 94 ? -18.866 -0.479 -16.984 1.00 98.31 94 ARG A CA 1
ATOM 735 C C . ARG A 1 94 ? -18.705 -1.984 -16.735 1.00 98.31 94 ARG A C 1
ATOM 737 O O . ARG A 1 94 ? -19.697 -2.671 -16.517 1.00 98.31 94 ARG A O 1
ATOM 744 N N . ILE A 1 95 ? -17.481 -2.509 -16.813 1.00 98.50 95 ILE A N 1
ATOM 745 C CA . ILE A 1 95 ? -17.198 -3.953 -16.758 1.00 98.50 95 ILE A CA 1
ATOM 746 C C . ILE A 1 95 ? -17.084 -4.442 -15.316 1.00 98.50 95 ILE A C 1
ATOM 748 O O . ILE A 1 95 ? -17.651 -5.478 -14.967 1.00 98.50 95 ILE A O 1
ATOM 752 N N . LEU A 1 96 ? -16.342 -3.728 -14.464 1.00 98.50 96 LEU A N 1
ATOM 753 C CA . LEU A 1 96 ? -16.137 -4.158 -13.081 1.00 98.50 96 LEU A CA 1
ATOM 754 C C . LEU A 1 96 ? -17.348 -3.820 -12.204 1.00 98.50 96 LEU A C 1
ATOM 756 O O . LEU A 1 96 ? -17.621 -4.567 -11.259 1.00 98.50 96 LEU A O 1
ATOM 760 N N . GLY A 1 97 ? -18.093 -2.754 -12.523 1.00 97.69 97 GLY A N 1
ATOM 761 C CA . GLY A 1 97 ? -19.224 -2.279 -11.725 1.00 97.69 97 GLY A CA 1
ATOM 762 C C . GLY A 1 97 ? -18.814 -2.058 -10.269 1.00 97.69 97 GLY A C 1
ATOM 763 O O . GLY A 1 97 ? -17.748 -1.511 -9.991 1.00 97.69 97 GLY A O 1
ATOM 764 N N . ASP A 1 98 ? -19.598 -2.592 -9.333 1.00 96.62 98 ASP A N 1
ATOM 765 C CA . ASP A 1 98 ? -19.364 -2.474 -7.882 1.00 96.62 98 ASP A CA 1
ATOM 766 C C . ASP A 1 98 ? -18.054 -3.114 -7.372 1.00 96.62 98 ASP A C 1
ATOM 768 O O . ASP A 1 98 ? -17.677 -2.942 -6.201 1.00 96.62 98 ASP A O 1
ATOM 772 N N . TYR A 1 99 ? -17.351 -3.881 -8.214 1.00 98.38 99 TYR A N 1
ATOM 773 C CA . TYR A 1 99 ? -16.020 -4.393 -7.887 1.00 98.38 99 TYR A CA 1
ATOM 774 C C . TYR A 1 99 ? -14.909 -3.361 -8.109 1.00 98.38 99 TYR A C 1
ATOM 776 O O . TYR A 1 99 ? -13.819 -3.558 -7.570 1.00 98.38 99 TYR A O 1
ATOM 784 N N . LEU A 1 100 ? -15.159 -2.265 -8.833 1.00 98.69 100 LEU A N 1
ATOM 785 C CA . LEU A 1 100 ? -14.248 -1.123 -8.904 1.00 98.69 100 LEU A CA 1
ATOM 786 C C . LEU A 1 100 ? -14.496 -0.195 -7.710 1.00 98.69 100 LEU A C 1
ATOM 788 O O . LEU A 1 100 ? -15.586 0.335 -7.528 1.00 98.69 100 LEU A O 1
ATOM 792 N N . ILE A 1 101 ? -13.471 -0.004 -6.881 1.00 98.44 101 ILE A N 1
ATOM 793 C CA . ILE A 1 101 ? -13.533 0.875 -5.709 1.00 98.44 101 ILE A CA 1
ATOM 794 C C . ILE A 1 101 ? -13.367 2.333 -6.129 1.00 98.44 101 ILE A C 1
ATOM 796 O O . ILE A 1 101 ? -14.130 3.178 -5.672 1.00 98.44 101 ILE A O 1
ATOM 800 N N . ALA A 1 102 ? -12.331 2.622 -6.921 1.00 98.62 102 ALA A N 1
ATOM 801 C CA . ALA A 1 102 ? -11.943 3.975 -7.306 1.00 98.62 102 ALA A CA 1
ATOM 802 C C . ALA A 1 102 ? -10.830 3.965 -8.377 1.00 98.62 102 ALA A C 1
ATOM 804 O O . ALA A 1 102 ? -10.262 2.915 -8.698 1.00 98.62 102 ALA A O 1
ATOM 805 N N . LEU A 1 103 ? -10.538 5.144 -8.924 1.00 98.75 103 LEU A N 1
ATOM 806 C CA . LEU A 1 103 ? -9.618 5.407 -10.026 1.00 98.75 103 LEU A CA 1
ATOM 807 C C . LEU A 1 103 ? -8.479 6.323 -9.562 1.00 98.75 103 LEU A C 1
ATOM 809 O O . LEU A 1 103 ? -8.735 7.411 -9.063 1.00 98.75 103 LEU A O 1
ATOM 813 N N . GLN A 1 104 ? -7.223 5.923 -9.733 1.00 98.56 104 GLN A N 1
ATOM 814 C CA . GLN A 1 104 ? -6.070 6.752 -9.380 1.00 98.56 104 GLN A CA 1
ATOM 815 C C . GLN A 1 104 ? -5.684 7.692 -10.514 1.00 98.56 104 GLN A C 1
ATOM 817 O O . GLN A 1 104 ? -5.343 7.237 -11.603 1.00 98.56 104 GLN A O 1
ATOM 822 N N . ALA A 1 105 ? -5.637 8.986 -10.209 1.00 97.00 105 ALA A N 1
ATOM 823 C CA . ALA A 1 105 ? -5.262 10.046 -11.131 1.00 97.00 105 ALA A CA 1
ATOM 824 C C . ALA A 1 105 ? -3.836 10.552 -10.847 1.00 97.00 105 ALA A C 1
ATOM 826 O O . ALA A 1 105 ? -3.614 11.455 -10.035 1.00 97.00 105 ALA A O 1
ATOM 827 N N . GLY A 1 106 ? -2.882 9.949 -11.561 1.00 95.31 106 GLY A N 1
ATOM 828 C CA . GLY A 1 106 ? -1.449 10.205 -11.430 1.00 95.31 106 GLY A CA 1
ATOM 829 C C . GLY A 1 106 ? -0.765 9.305 -10.397 1.00 95.31 106 GLY A C 1
ATOM 830 O O . GLY A 1 106 ? -1.351 8.925 -9.381 1.00 95.31 106 GLY A O 1
ATOM 831 N N . ASN A 1 107 ? 0.472 8.918 -10.692 1.00 97.31 107 ASN A N 1
ATOM 832 C CA . ASN A 1 107 ? 1.346 8.116 -9.841 1.00 97.31 107 ASN A CA 1
ATOM 833 C C . ASN A 1 107 ? 2.604 8.914 -9.525 1.00 97.31 107 ASN A C 1
ATOM 835 O O . ASN A 1 107 ? 3.385 9.174 -10.436 1.00 97.31 107 ASN A O 1
ATOM 839 N N . GLU A 1 108 ? 2.830 9.245 -8.255 1.00 97.38 108 GLU A N 1
ATOM 840 C CA . GLU A 1 108 ? 4.037 9.947 -7.806 1.00 97.38 108 GLU A CA 1
ATOM 841 C C . GLU A 1 108 ? 4.318 11.233 -8.618 1.00 97.38 108 GLU A C 1
ATOM 843 O O . GLU A 1 108 ? 5.403 11.399 -9.193 1.00 97.38 108 GLU A O 1
ATOM 848 N N . PRO A 1 109 ? 3.344 12.166 -8.726 1.00 97.12 109 PRO A N 1
ATOM 849 C CA . PRO A 1 109 ? 3.510 13.376 -9.533 1.00 97.12 109 PRO A CA 1
ATOM 850 C C . PRO A 1 109 ? 4.679 14.258 -9.067 1.00 97.12 109 PRO A C 1
ATOM 852 O O . PRO A 1 109 ? 5.249 15.002 -9.868 1.00 97.12 109 PRO A O 1
ATOM 855 N N . ASP A 1 110 ? 5.096 14.124 -7.807 1.00 97.19 110 ASP A N 1
ATOM 856 C CA . ASP A 1 110 ? 6.279 14.764 -7.232 1.00 97.19 110 ASP A CA 1
ATOM 857 C C . ASP A 1 110 ? 7.605 14.289 -7.850 1.00 97.19 110 ASP A C 1
ATOM 859 O O . ASP A 1 110 ? 8.620 14.991 -7.775 1.00 97.19 110 ASP A O 1
ATOM 863 N N . LEU A 1 111 ? 7.601 13.140 -8.530 1.00 94.81 111 LEU A N 1
ATOM 864 C CA . LEU A 1 111 ? 8.755 12.596 -9.242 1.00 94.81 111 LEU A CA 1
ATOM 865 C C . LEU A 1 111 ? 8.746 12.904 -10.746 1.00 94.81 111 LEU A C 1
ATOM 867 O O . LEU A 1 111 ? 9.743 12.650 -11.427 1.00 94.81 111 LEU A O 1
ATOM 871 N N . TYR A 1 112 ? 7.684 13.501 -11.302 1.00 95.31 112 TYR A N 1
ATOM 872 C CA . TYR A 1 112 ? 7.560 13.707 -12.753 1.00 95.31 112 TYR A CA 1
ATOM 873 C C . TYR A 1 112 ? 8.697 14.531 -13.365 1.00 95.31 112 TYR A C 1
ATOM 875 O O . TYR A 1 112 ? 9.220 14.166 -14.424 1.00 95.31 112 TYR A O 1
ATOM 883 N N . ALA A 1 113 ? 9.113 15.616 -12.708 1.00 94.12 113 ALA A N 1
ATOM 884 C CA . ALA A 1 113 ? 10.239 16.434 -13.163 1.00 94.12 113 ALA A CA 1
ATOM 885 C C . ALA A 1 113 ? 11.559 15.646 -13.124 1.00 94.12 113 ALA A C 1
ATOM 887 O O . ALA A 1 113 ? 12.336 15.658 -14.080 1.00 94.12 113 ALA A O 1
ATOM 888 N N . GLN A 1 114 ? 11.798 14.910 -12.033 1.00 90.25 114 GLN A N 1
ATOM 889 C CA . GLN A 1 114 ? 12.996 14.086 -11.853 1.00 90.25 114 GLN A CA 1
ATOM 890 C C . GLN A 1 114 ? 13.073 12.956 -12.887 1.00 90.25 114 GLN A C 1
ATOM 892 O O . GLN A 1 114 ? 14.144 12.672 -13.424 1.00 90.25 114 GLN A O 1
ATOM 897 N N . HIS A 1 115 ? 11.933 12.356 -13.223 1.00 88.06 115 HIS A N 1
ATOM 898 C CA . HIS A 1 115 ? 11.810 11.301 -14.228 1.00 88.06 115 HIS A CA 1
ATOM 899 C C . HIS A 1 115 ? 11.650 11.837 -15.660 1.00 88.06 115 HIS A C 1
ATOM 901 O O . HIS A 1 115 ? 11.369 11.067 -16.580 1.00 88.06 115 HIS A O 1
ATOM 907 N N . LYS A 1 116 ? 11.829 13.150 -15.876 1.00 89.81 116 LYS A N 1
ATOM 908 C CA . LYS A 1 116 ? 11.725 13.809 -17.191 1.00 89.81 116 LYS A CA 1
ATOM 909 C C . LYS A 1 116 ? 10.384 13.546 -17.901 1.00 89.81 116 LYS A C 1
ATOM 911 O O . LYS A 1 116 ? 10.320 13.525 -19.127 1.00 89.81 116 LYS A O 1
ATOM 916 N N . LYS A 1 117 ? 9.315 13.318 -17.130 1.00 88.56 117 LYS A N 1
ATOM 917 C CA . LYS A 1 117 ? 7.926 13.160 -17.608 1.00 88.56 117 LYS A CA 1
ATOM 918 C C . LYS A 1 117 ? 7.200 14.502 -17.704 1.00 88.56 117 LYS A C 1
ATOM 920 O O . LYS A 1 117 ? 6.199 14.627 -18.410 1.00 88.56 117 LYS A O 1
ATOM 925 N N . ARG A 1 118 ? 7.727 15.502 -17.001 1.00 94.75 118 ARG A N 1
ATOM 926 C CA . ARG A 1 118 ? 7.318 16.905 -17.040 1.00 94.75 118 ARG A CA 1
ATOM 927 C C . ARG A 1 118 ? 8.554 17.812 -17.091 1.00 94.75 118 ARG A C 1
ATOM 929 O O . ARG A 1 118 ? 9.662 17.334 -16.825 1.00 94.75 118 ARG A O 1
ATOM 936 N N . PRO A 1 119 ? 8.392 19.100 -17.446 1.00 95.44 119 PRO A N 1
ATOM 937 C CA . PRO A 1 119 ? 9.475 20.075 -17.397 1.00 95.44 119 PRO A CA 1
ATOM 938 C C . PRO A 1 119 ? 10.135 20.168 -16.006 1.00 95.44 119 PRO A C 1
ATOM 940 O O . PRO A 1 119 ? 9.475 19.910 -14.999 1.00 95.44 119 PRO A O 1
ATOM 943 N N . PRO A 1 120 ? 11.414 20.576 -15.911 1.00 96.25 120 PRO A N 1
ATOM 944 C CA . PRO A 1 120 ? 12.131 20.641 -14.633 1.00 96.25 120 PRO A CA 1
ATOM 945 C C . PRO A 1 120 ? 11.504 21.549 -13.561 1.00 96.25 120 PRO A C 1
ATOM 947 O O . PRO A 1 120 ? 11.778 21.353 -12.382 1.00 96.25 120 PRO A O 1
ATOM 950 N N . ASN A 1 121 ? 10.692 22.533 -13.960 1.00 96.44 121 ASN A N 1
ATOM 951 C CA . ASN A 1 121 ? 9.997 23.475 -13.075 1.00 96.44 121 ASN A CA 1
ATOM 952 C C . ASN A 1 121 ? 8.581 23.023 -12.664 1.00 96.44 121 ASN A C 1
ATOM 954 O O . ASN A 1 121 ? 7.863 23.808 -12.042 1.00 96.44 121 ASN A O 1
ATOM 958 N N . TYR A 1 122 ? 8.183 21.796 -13.017 1.00 98.00 122 TYR A N 1
ATOM 959 C CA . TYR A 1 122 ? 6.887 21.232 -12.649 1.00 98.00 122 TYR A CA 1
ATOM 960 C C . TYR A 1 122 ? 6.717 21.175 -11.125 1.00 98.00 122 TYR A C 1
ATOM 962 O O . TYR A 1 122 ? 7.588 20.666 -10.413 1.00 98.00 122 TYR A O 1
ATOM 970 N N . ASN A 1 123 ? 5.605 21.710 -10.628 1.00 97.88 123 ASN A N 1
ATOM 971 C CA . ASN A 1 123 ? 5.335 21.890 -9.201 1.00 97.88 123 ASN A CA 1
ATOM 972 C C . ASN A 1 123 ? 3.887 21.513 -8.822 1.00 97.88 123 ASN A C 1
ATOM 974 O O . ASN A 1 123 ? 3.079 21.116 -9.664 1.00 97.88 123 ASN A O 1
ATOM 978 N N . VAL A 1 124 ? 3.552 21.649 -7.535 1.00 98.38 124 VAL A N 1
ATOM 979 C CA . VAL A 1 124 ? 2.235 21.287 -6.983 1.00 98.38 124 VAL A CA 1
ATOM 980 C C . VAL A 1 124 ? 1.063 22.037 -7.629 1.00 98.38 124 VAL A C 1
ATOM 982 O O . VAL A 1 124 ? -0.023 21.471 -7.746 1.00 98.38 124 VAL A O 1
ATOM 985 N N . HIS A 1 125 ? 1.257 23.276 -8.095 1.00 98.56 125 HIS A N 1
ATOM 986 C CA . HIS A 1 125 ? 0.209 24.037 -8.782 1.00 98.56 125 HIS A CA 1
ATOM 987 C C . HIS A 1 125 ? -0.010 23.557 -10.218 1.00 98.56 125 HIS A C 1
ATOM 989 O O . HIS A 1 125 ? -1.143 23.582 -10.700 1.00 98.56 125 HIS A O 1
ATOM 995 N N . ASP A 1 126 ? 1.038 23.080 -10.893 1.00 98.62 126 ASP A N 1
ATOM 996 C CA . ASP A 1 126 ? 0.887 22.444 -12.203 1.00 98.62 126 ASP A CA 1
ATOM 997 C C . ASP A 1 126 ? 0.049 21.168 -12.069 1.00 98.62 126 ASP A C 1
ATOM 999 O O . ASP A 1 126 ? -0.937 21.009 -12.787 1.00 98.62 126 ASP A O 1
ATOM 1003 N N . TYR A 1 127 ? 0.355 20.320 -11.078 1.00 98.50 127 TYR A N 1
ATOM 1004 C CA . TYR A 1 127 ? -0.455 19.132 -10.788 1.00 98.50 127 TYR A CA 1
ATOM 1005 C C . TYR A 1 127 ? -1.901 19.485 -10.424 1.00 98.50 127 TYR A C 1
ATOM 1007 O O . TYR A 1 127 ? -2.826 18.863 -10.942 1.00 98.50 127 TYR A O 1
ATOM 1015 N N . PHE A 1 128 ? -2.119 20.507 -9.590 1.00 98.81 128 PHE A N 1
ATOM 1016 C CA . PHE A 1 128 ? -3.463 20.998 -9.269 1.00 98.81 128 PHE A CA 1
ATOM 1017 C C . PHE A 1 128 ? -4.253 21.358 -10.539 1.00 98.81 128 PHE A C 1
ATOM 1019 O O . PHE A 1 128 ? -5.415 20.974 -10.682 1.00 98.81 128 PHE A O 1
ATOM 1026 N N . ASN A 1 129 ? -3.626 22.066 -11.483 1.00 98.75 129 ASN A N 1
ATOM 1027 C CA . ASN A 1 129 ? -4.267 22.469 -12.735 1.00 98.75 129 ASN A CA 1
ATOM 1028 C C . ASN A 1 129 ? -4.513 21.283 -13.681 1.00 98.75 129 ASN A C 1
ATOM 1030 O O . ASN A 1 129 ? -5.573 21.216 -14.306 1.00 98.75 129 ASN A O 1
ATOM 1034 N N . GLU A 1 130 ? -3.581 20.332 -13.765 1.00 98.62 130 GLU A N 1
ATOM 1035 C CA . GLU A 1 130 ? -3.766 19.089 -14.523 1.00 98.62 130 GLU A CA 1
ATOM 1036 C C . GLU A 1 130 ? -4.929 18.263 -13.948 1.00 98.62 130 GLU A C 1
ATOM 1038 O O . GLU A 1 130 ? -5.813 17.836 -14.689 1.00 98.62 130 GLU A O 1
ATOM 1043 N N . PHE A 1 131 ? -5.000 18.120 -12.622 1.00 98.62 131 PHE A N 1
ATOM 1044 C CA . PHE A 1 131 ? -6.087 17.412 -11.943 1.00 98.62 131 PHE A CA 1
ATOM 1045 C C . PHE A 1 131 ? -7.446 18.091 -12.158 1.00 98.62 131 PHE A C 1
ATOM 1047 O O . PHE A 1 131 ? -8.446 17.425 -12.427 1.00 98.62 131 PHE A O 1
ATOM 1054 N N . LYS A 1 132 ? -7.480 19.429 -12.122 1.00 98.69 132 LYS A N 1
ATOM 1055 C CA . LYS A 1 132 ? -8.672 20.212 -12.470 1.00 98.69 132 LYS A CA 1
ATOM 1056 C C . LYS A 1 132 ? -9.137 19.933 -13.900 1.00 98.69 132 LYS A C 1
ATOM 1058 O O . LYS A 1 132 ? -10.325 19.712 -14.117 1.00 98.69 132 LYS A O 1
ATOM 1063 N N . SER A 1 133 ? -8.219 19.940 -14.867 1.00 98.62 133 SER A N 1
ATOM 1064 C CA . SER A 1 133 ? -8.537 19.670 -16.276 1.00 98.62 133 SER A CA 1
ATOM 1065 C C . SER A 1 133 ? -9.067 18.247 -16.487 1.00 98.62 133 SER A C 1
ATOM 1067 O O . SER A 1 133 ? -10.025 18.051 -17.243 1.00 98.62 133 SER A O 1
ATOM 1069 N N . LEU A 1 134 ? -8.497 17.265 -15.784 1.00 98.62 134 LEU A N 1
ATOM 1070 C CA . LEU A 1 134 ? -9.001 15.896 -15.774 1.00 98.62 134 LEU A CA 1
ATOM 1071 C C . LEU A 1 134 ? -10.454 15.841 -15.279 1.00 98.62 134 LEU A C 1
ATOM 1073 O O . LEU A 1 134 ? -11.299 15.257 -15.957 1.00 98.62 134 LEU A O 1
ATOM 1077 N N . ILE A 1 135 ? -10.755 16.456 -14.127 1.00 98.56 135 ILE A N 1
ATOM 1078 C CA . ILE A 1 135 ? -12.117 16.485 -13.567 1.00 98.56 135 ILE A CA 1
ATOM 1079 C C . ILE A 1 135 ? -13.093 17.111 -14.560 1.00 98.56 135 ILE A C 1
ATOM 1081 O O . ILE A 1 135 ? -14.118 16.505 -14.857 1.00 98.56 135 ILE A O 1
ATOM 1085 N N . GLN A 1 136 ? -12.751 18.267 -15.136 1.00 98.19 136 GLN A N 1
ATOM 1086 C CA . GLN A 1 136 ? -13.596 18.943 -16.127 1.00 98.19 136 GLN A CA 1
ATOM 1087 C C . GLN A 1 136 ? -13.908 18.049 -17.335 1.00 98.19 136 GLN A C 1
ATOM 1089 O O . GLN A 1 136 ? -15.011 18.098 -17.875 1.00 98.19 136 GLN A O 1
ATOM 1094 N N . THR A 1 137 ? -12.954 17.211 -17.746 1.00 98.19 137 THR A N 1
ATOM 1095 C CA . THR A 1 137 ? -13.156 16.246 -18.834 1.00 98.19 137 THR A CA 1
ATOM 1096 C C . THR A 1 137 ? -14.080 15.108 -18.395 1.00 98.19 137 THR A C 1
ATOM 1098 O O . THR A 1 137 ? -15.046 14.804 -19.090 1.00 98.19 137 THR A O 1
ATOM 1101 N N . ILE A 1 138 ? -13.844 14.516 -17.218 1.00 98.19 138 ILE A N 1
ATOM 1102 C CA . ILE A 1 138 ? -14.694 13.457 -16.645 1.00 98.19 138 ILE A CA 1
ATOM 1103 C C . ILE A 1 138 ? -16.139 13.941 -16.455 1.00 98.19 138 ILE A C 1
ATOM 1105 O O . ILE A 1 138 ? -17.086 13.199 -16.712 1.00 98.19 138 ILE A O 1
ATOM 1109 N N . GLU A 1 139 ? -16.334 15.192 -16.040 1.00 97.56 139 GLU A N 1
ATOM 1110 C CA . GLU A 1 139 ? -17.656 15.790 -15.855 1.00 97.56 139 GLU A CA 1
ATOM 1111 C C . GLU A 1 139 ? -18.478 15.849 -17.146 1.00 97.56 139 GLU A C 1
ATOM 1113 O O . GLU A 1 139 ? -19.705 15.761 -17.077 1.00 97.56 139 GLU A O 1
ATOM 1118 N N . GLN A 1 140 ? -17.824 15.932 -18.304 1.00 97.06 140 GLN A N 1
ATOM 1119 C CA . GLN A 1 140 ? -18.464 15.978 -19.621 1.00 97.06 140 GLN A CA 1
ATOM 1120 C C . GLN A 1 140 ? -18.697 14.590 -20.236 1.00 97.06 140 GLN A C 1
ATOM 1122 O O . GLN A 1 140 ? -19.354 14.485 -21.270 1.00 97.06 140 GLN A O 1
ATOM 1127 N N . MET A 1 141 ? -18.174 13.520 -19.630 1.00 97.19 141 MET A N 1
ATOM 1128 C CA . MET A 1 141 ? -18.292 12.162 -20.161 1.00 97.19 141 MET A CA 1
ATOM 1129 C C . MET A 1 141 ? -19.472 11.409 -19.541 1.00 97.19 141 MET A C 1
ATOM 1131 O O . MET A 1 141 ? -19.413 10.982 -18.389 1.00 97.19 141 MET A O 1
ATOM 1135 N N . ASP A 1 142 ? -20.506 11.136 -20.339 1.00 96.88 142 ASP A N 1
ATOM 1136 C CA . ASP A 1 142 ? -21.633 10.277 -19.930 1.00 96.88 142 ASP A CA 1
ATOM 1137 C C . ASP A 1 142 ? -21.217 8.814 -19.704 1.00 96.88 142 ASP A C 1
ATOM 1139 O O . ASP A 1 142 ? -21.872 8.061 -18.982 1.00 96.88 142 ASP A O 1
ATOM 1143 N N . SER A 1 143 ? -20.103 8.400 -20.310 1.00 96.94 143 SER A N 1
ATOM 1144 C CA . SER A 1 143 ? -19.571 7.044 -20.198 1.00 96.94 143 SER A CA 1
ATOM 1145 C C . SER A 1 143 ? -18.836 6.776 -18.874 1.00 96.94 143 SER A C 1
ATOM 1147 O O . SER A 1 143 ? -18.426 5.639 -18.628 1.00 96.94 143 SER A O 1
ATOM 1149 N N . ILE A 1 144 ? -18.679 7.794 -18.016 1.00 97.69 144 ILE A N 1
ATOM 1150 C CA . ILE A 1 144 ? -18.154 7.688 -16.649 1.00 97.69 144 ILE A CA 1
ATOM 1151 C C . ILE A 1 144 ? -19.272 8.089 -15.682 1.00 97.69 144 ILE A C 1
ATOM 1153 O O . ILE A 1 144 ? -19.560 9.265 -15.471 1.00 97.69 144 ILE A O 1
ATOM 1157 N N . GLN A 1 145 ? -19.912 7.087 -15.083 1.00 95.25 145 GLN A N 1
ATOM 1158 C CA . GLN A 1 145 ? -21.104 7.283 -14.256 1.00 95.25 145 GLN A CA 1
ATOM 1159 C C . GLN A 1 145 ? -20.756 7.775 -12.846 1.00 95.25 145 GLN A C 1
ATOM 1161 O O . GLN A 1 145 ? -21.360 8.721 -12.344 1.00 95.25 145 GLN A O 1
ATOM 1166 N N . ASN A 1 146 ? -19.762 7.161 -12.200 1.00 97.25 146 ASN A N 1
ATOM 1167 C CA . ASN A 1 146 ? -19.295 7.568 -10.880 1.00 97.25 146 ASN A CA 1
ATOM 1168 C C . ASN A 1 146 ? -18.158 8.593 -10.998 1.00 97.25 146 ASN A C 1
ATOM 1170 O O . ASN A 1 146 ? -16.980 8.236 -11.102 1.00 97.25 146 ASN A O 1
ATOM 1174 N N . LYS A 1 147 ? -18.518 9.876 -10.945 1.00 97.00 147 LYS A N 1
ATOM 1175 C CA . LYS A 1 147 ? -17.580 11.011 -11.010 1.00 97.00 147 LYS A CA 1
ATOM 1176 C C . LYS A 1 147 ? -16.853 11.281 -9.684 1.00 97.00 147 LYS A C 1
ATOM 1178 O O . LYS A 1 147 ? -15.843 11.971 -9.671 1.00 97.00 147 LYS A O 1
ATOM 1183 N N . GLN A 1 148 ? -17.307 10.676 -8.584 1.00 97.19 148 GLN A N 1
ATOM 1184 C CA . GLN A 1 148 ? -16.737 10.829 -7.238 1.00 97.19 148 GLN A CA 1
ATOM 1185 C C . GLN A 1 148 ? -15.732 9.718 -6.901 1.00 97.19 148 GLN A C 1
ATOM 1187 O O . GLN A 1 148 ? -15.620 9.282 -5.756 1.00 97.19 148 GLN A O 1
ATOM 1192 N N . SER A 1 149 ? -15.058 9.180 -7.920 1.00 97.38 149 SER A N 1
ATOM 1193 C CA . SER A 1 149 ? -14.264 7.954 -7.814 1.00 97.38 149 SER A CA 1
ATOM 1194 C C . SER A 1 149 ? -12.757 8.188 -7.832 1.00 97.38 149 SER A C 1
ATOM 1196 O O . SER A 1 149 ? -12.017 7.211 -7.833 1.00 97.38 149 SER A O 1
ATOM 1198 N N . LEU A 1 150 ? -12.270 9.432 -7.838 1.00 98.69 150 LEU A N 1
ATOM 1199 C CA . LEU A 1 150 ? -10.840 9.696 -7.999 1.00 98.69 150 LEU A CA 1
ATOM 1200 C C . LEU A 1 150 ? -10.038 9.477 -6.709 1.00 98.69 150 LEU A C 1
ATOM 1202 O O . LEU A 1 150 ? -10.507 9.721 -5.598 1.00 98.69 150 LEU A O 1
ATOM 1206 N N . ILE A 1 151 ? -8.793 9.044 -6.870 1.00 98.81 151 ILE A N 1
ATOM 1207 C CA . ILE A 1 151 ? -7.765 8.955 -5.836 1.00 98.81 151 ILE A CA 1
ATOM 1208 C C . ILE A 1 151 ? -6.603 9.836 -6.269 1.00 98.81 151 ILE A C 1
ATOM 1210 O O . ILE A 1 151 ? -6.139 9.741 -7.406 1.00 98.81 151 ILE A O 1
ATOM 1214 N N . GLY A 1 152 ? -6.116 10.648 -5.342 1.00 97.94 152 GLY A N 1
ATOM 1215 C CA . GLY A 1 152 ? -4.898 11.432 -5.490 1.00 97.94 152 GLY A CA 1
ATOM 1216 C C . GLY A 1 152 ? -4.462 11.996 -4.136 1.00 97.94 152 GLY A C 1
ATOM 1217 O O . GLY A 1 152 ? -5.145 11.782 -3.133 1.00 97.94 152 GLY A O 1
ATOM 1218 N N . PRO A 1 153 ? -3.333 12.705 -4.051 1.00 97.75 153 PRO A N 1
ATOM 1219 C CA . PRO A 1 153 ? -2.354 12.924 -5.117 1.00 97.75 153 PRO A CA 1
ATOM 1220 C C . PRO A 1 153 ? -1.404 11.740 -5.383 1.00 97.75 153 PRO A C 1
ATOM 1222 O O . PRO A 1 153 ? -0.693 11.766 -6.380 1.00 97.75 153 PRO A O 1
ATOM 1225 N N . SER A 1 154 ? -1.377 10.722 -4.512 1.00 96.69 154 SER A N 1
ATOM 1226 C CA . SER A 1 154 ? -0.476 9.561 -4.619 1.00 96.69 154 SER A CA 1
ATOM 1227 C C . SER A 1 154 ? 1.012 9.942 -4.675 1.00 96.69 154 SER A C 1
ATOM 1229 O O . SER A 1 154 ? 1.741 9.482 -5.549 1.00 96.69 154 SER A O 1
ATOM 1231 N N . LEU A 1 155 ? 1.456 10.821 -3.769 1.00 97.50 155 LEU A N 1
ATOM 1232 C CA . LEU A 1 155 ? 2.849 11.294 -3.727 1.00 97.50 155 LEU A CA 1
ATOM 1233 C C . LEU A 1 155 ? 3.800 10.202 -3.251 1.00 97.50 155 LEU A C 1
ATOM 1235 O O . LEU A 1 155 ? 3.496 9.575 -2.241 1.00 97.50 155 LEU A O 1
ATOM 1239 N N . ALA A 1 156 ? 4.986 10.106 -3.858 1.00 95.56 156 ALA A N 1
ATOM 1240 C CA . ALA A 1 156 ? 6.109 9.312 -3.338 1.00 95.56 156 ALA A CA 1
ATOM 1241 C C . ALA A 1 156 ? 6.735 9.923 -2.074 1.00 95.56 156 ALA A C 1
ATOM 1243 O O . ALA A 1 156 ? 7.540 9.296 -1.388 1.00 95.56 156 ALA A O 1
ATOM 1244 N N . THR A 1 157 ? 6.402 11.190 -1.795 1.00 89.56 157 THR A N 1
ATOM 1245 C CA . THR A 1 157 ? 7.022 12.008 -0.741 1.00 89.56 157 THR A CA 1
ATOM 1246 C C . THR A 1 157 ? 8.525 12.199 -0.978 1.00 89.56 157 THR A C 1
ATOM 1248 O O . THR A 1 157 ? 9.335 12.206 -0.055 1.00 89.56 157 THR A O 1
ATOM 1251 N N . GLY A 1 158 ? 8.902 12.349 -2.252 1.00 86.06 158 GLY A N 1
ATOM 1252 C CA . GLY A 1 158 ? 10.255 12.673 -2.676 1.00 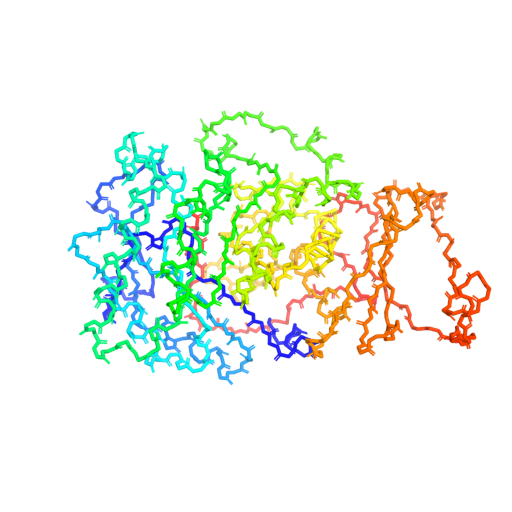86.06 158 GLY A CA 1
ATOM 1253 C C . GLY A 1 158 ? 10.531 14.168 -2.544 1.00 86.06 158 GLY A C 1
ATOM 1254 O O . GLY A 1 158 ? 11.061 14.634 -1.541 1.00 86.06 158 GLY A O 1
ATOM 1255 N N . ARG A 1 159 ? 10.204 14.943 -3.586 1.00 88.75 159 ARG A N 1
ATOM 1256 C CA . ARG A 1 159 ? 10.461 16.398 -3.601 1.00 88.75 159 ARG A CA 1
ATOM 1257 C C . ARG A 1 159 ? 9.363 17.228 -2.958 1.00 88.75 159 ARG A C 1
ATOM 1259 O O . ARG A 1 159 ? 9.620 18.377 -2.614 1.00 88.75 159 ARG A O 1
ATOM 1266 N N . TRP A 1 160 ? 8.150 16.694 -2.900 1.00 96.12 160 TRP A N 1
ATOM 1267 C CA . TRP A 1 160 ? 7.000 17.385 -2.333 1.00 96.12 160 TRP A CA 1
ATOM 1268 C C . TRP A 1 160 ? 6.646 16.733 -1.009 1.00 96.12 160 TRP A C 1
ATOM 1270 O O . TRP A 1 160 ? 6.604 15.505 -0.904 1.00 96.12 160 TRP A O 1
ATOM 1280 N N . HIS A 1 161 ? 6.340 17.558 -0.019 1.00 95.38 161 HIS A N 1
ATOM 1281 C CA . HIS A 1 161 ? 5.645 17.108 1.170 1.00 95.38 161 HIS A CA 1
ATOM 1282 C C . HIS A 1 161 ? 4.131 17.124 0.911 1.00 95.38 161 HIS A C 1
ATOM 1284 O O . HIS A 1 161 ? 3.645 17.941 0.123 1.00 95.38 161 HIS A O 1
ATOM 1290 N N . PRO A 1 162 ? 3.349 16.252 1.571 1.00 96.56 162 PRO A N 1
ATOM 1291 C CA . PRO A 1 162 ? 1.889 16.274 1.477 1.00 96.56 162 PRO A CA 1
ATOM 1292 C C . PRO A 1 162 ? 1.277 17.667 1.674 1.00 96.56 162 PRO A C 1
ATOM 1294 O O . PRO A 1 162 ? 0.376 18.072 0.937 1.00 96.56 162 PRO A O 1
ATOM 1297 N N . GLU A 1 163 ? 1.803 18.420 2.640 1.00 97.50 163 GLU A N 1
ATOM 1298 C CA . GLU A 1 163 ? 1.380 19.774 2.984 1.00 97.50 163 GLU A CA 1
ATOM 1299 C C . GLU A 1 163 ? 1.501 20.750 1.814 1.00 97.50 163 GLU A C 1
ATOM 1301 O O . GLU A 1 163 ? 0.649 21.628 1.684 1.00 97.50 163 GLU A O 1
ATOM 1306 N N . ASP A 1 164 ? 2.487 20.581 0.929 1.00 98.06 164 ASP A N 1
ATOM 1307 C CA . ASP A 1 164 ? 2.649 21.440 -0.246 1.00 98.06 164 ASP A CA 1
ATOM 1308 C C . ASP A 1 164 ? 1.432 21.329 -1.171 1.00 98.06 164 ASP A C 1
ATOM 1310 O O . ASP A 1 164 ? 0.934 22.337 -1.672 1.00 98.06 164 ASP A O 1
ATOM 1314 N N . VAL A 1 165 ? 0.893 20.115 -1.343 1.00 98.31 165 VAL A N 1
ATOM 1315 C CA . VAL A 1 165 ? -0.327 19.878 -2.128 1.00 98.31 165 VAL A CA 1
ATOM 1316 C C . VAL A 1 165 ? -1.559 20.382 -1.381 1.00 98.31 165 VAL A C 1
ATOM 1318 O O . VAL A 1 165 ? -2.401 21.052 -1.981 1.00 98.31 165 VAL A O 1
ATOM 1321 N N . TRP A 1 166 ? -1.676 20.120 -0.077 1.00 98.06 166 TRP A N 1
ATOM 1322 C CA . TRP A 1 166 ? -2.816 20.593 0.720 1.00 98.06 166 TRP A CA 1
ATOM 1323 C C . TRP A 1 166 ? -2.938 22.119 0.718 1.00 98.06 166 TRP A C 1
ATOM 1325 O O . TRP A 1 166 ? -4.042 22.643 0.554 1.00 98.06 166 TRP A O 1
ATOM 1335 N N . ASN A 1 167 ? -1.812 22.829 0.799 1.00 98.38 167 ASN A N 1
ATOM 1336 C CA . ASN A 1 167 ? -1.754 24.291 0.809 1.00 98.38 167 ASN A CA 1
ATOM 1337 C C . ASN A 1 167 ? -2.171 24.936 -0.522 1.00 98.38 167 ASN A C 1
ATOM 1339 O O . ASN A 1 167 ? -2.492 26.122 -0.545 1.00 98.38 167 ASN A O 1
ATOM 1343 N N . THR A 1 168 ? -2.243 24.174 -1.619 1.00 98.56 168 THR A N 1
ATOM 1344 C CA . THR A 1 168 ? -2.837 24.664 -2.878 1.00 98.56 168 THR A CA 1
ATOM 1345 C C . THR A 1 168 ? -4.364 24.791 -2.817 1.00 98.56 168 THR A C 1
ATOM 1347 O O . THR A 1 168 ? -4.965 25.358 -3.727 1.00 98.56 168 THR A O 1
ATOM 1350 N N . GLY A 1 169 ? -5.007 24.251 -1.773 1.00 98.44 169 GLY A N 1
ATOM 1351 C CA . GLY A 1 169 ? -6.462 24.112 -1.694 1.00 98.44 169 GLY A CA 1
ATOM 1352 C C . GLY A 1 169 ? -6.997 22.861 -2.401 1.00 98.44 169 GLY A C 1
ATOM 1353 O O . GLY A 1 169 ? -8.200 22.760 -2.618 1.00 98.44 169 GLY A O 1
ATOM 1354 N N . TYR A 1 170 ? -6.132 21.901 -2.752 1.00 98.69 170 TYR A N 1
ATOM 1355 C CA . TYR A 1 170 ? -6.465 20.695 -3.526 1.00 98.69 170 TYR A CA 1
ATOM 1356 C C . TYR A 1 170 ? -7.712 19.947 -3.023 1.00 98.69 170 TYR A C 1
ATOM 1358 O O . TYR A 1 170 ? -8.616 19.654 -3.803 1.00 98.69 170 TYR A O 1
ATOM 1366 N N . VAL A 1 171 ? -7.801 19.661 -1.719 1.00 98.50 171 VAL A N 1
ATOM 1367 C CA . VAL A 1 171 ? -8.937 18.893 -1.168 1.00 98.50 171 VAL A CA 1
ATOM 1368 C C . VAL A 1 171 ? -10.212 19.725 -1.099 1.00 98.50 171 VAL A C 1
ATOM 1370 O O . VAL A 1 171 ? -11.294 19.178 -1.277 1.00 98.50 171 VAL A O 1
ATOM 1373 N N . ASP A 1 172 ? -10.100 21.036 -0.890 1.00 98.44 172 ASP A N 1
ATOM 1374 C CA . ASP A 1 172 ? -11.257 21.935 -0.904 1.00 98.44 172 ASP A CA 1
ATOM 1375 C C . ASP A 1 172 ? -11.809 22.120 -2.319 1.00 98.44 172 ASP A C 1
ATOM 1377 O O . ASP A 1 172 ? -13.020 22.141 -2.514 1.00 98.44 172 ASP A O 1
ATOM 1381 N N . ALA A 1 173 ? -10.929 22.194 -3.318 1.00 98.62 173 ALA A N 1
ATOM 1382 C CA . ALA A 1 173 ? -11.316 22.343 -4.713 1.00 98.62 173 ALA A CA 1
ATOM 1383 C C . ALA A 1 173 ? -11.907 21.058 -5.314 1.00 98.62 173 ALA A C 1
ATOM 1385 O O . ALA A 1 173 ? -12.821 21.133 -6.131 1.00 98.62 173 ALA A O 1
ATOM 1386 N N . PHE A 1 174 ? -11.376 19.887 -4.943 1.00 98.62 174 PHE A N 1
ATOM 1387 C CA . PHE A 1 174 ? -11.683 18.617 -5.617 1.00 98.62 174 PHE A CA 1
ATOM 1388 C C . PHE A 1 174 ? -12.337 17.573 -4.708 1.00 98.62 174 PHE A C 1
ATOM 1390 O O . PHE A 1 174 ? -12.497 16.417 -5.106 1.00 98.62 174 PHE A O 1
ATOM 1397 N N . GLY A 1 175 ? -12.729 17.961 -3.492 1.00 97.81 175 GLY A N 1
ATOM 1398 C CA . GLY A 1 175 ? -13.297 17.073 -2.482 1.00 97.81 175 GLY A CA 1
ATOM 1399 C C . GLY A 1 175 ? -14.458 16.227 -3.001 1.00 97.81 175 GLY A C 1
ATOM 1400 O O . GLY A 1 175 ? -14.494 15.032 -2.725 1.00 97.81 175 GLY A O 1
ATOM 1401 N N . ASP A 1 176 ? -15.351 16.788 -3.812 1.00 97.94 176 ASP A N 1
ATOM 1402 C CA . ASP A 1 176 ? -16.506 16.056 -4.350 1.00 97.94 176 ASP A CA 1
ATOM 1403 C C . ASP A 1 176 ? -16.132 15.002 -5.400 1.00 97.94 176 ASP A C 1
ATOM 1405 O O . ASP A 1 176 ? -16.858 14.027 -5.573 1.00 97.94 176 ASP A O 1
ATOM 1409 N N . SER A 1 177 ? -14.987 15.151 -6.072 1.00 98.44 177 SER A N 1
ATOM 1410 C CA . SER A 1 177 ? -14.476 14.167 -7.039 1.00 98.44 177 SER A CA 1
ATOM 1411 C C . SER A 1 177 ? -13.593 13.094 -6.388 1.00 98.44 177 SER A C 1
ATOM 1413 O O . SER A 1 177 ? -13.433 12.001 -6.934 1.00 98.44 177 SER A O 1
ATOM 1415 N N . LEU A 1 178 ? -13.010 13.392 -5.221 1.00 98.56 178 LEU A N 1
ATOM 1416 C CA . LEU A 1 178 ? -12.064 12.524 -4.519 1.00 98.56 178 LEU A CA 1
ATOM 1417 C C . LEU A 1 178 ? -12.776 11.500 -3.626 1.00 98.56 178 LEU A C 1
ATOM 1419 O O . LEU A 1 178 ? -13.346 11.843 -2.589 1.00 98.56 178 LEU A O 1
ATOM 1423 N N . ALA A 1 179 ? -12.649 10.217 -3.952 1.00 98.31 179 ALA A N 1
ATOM 1424 C CA . ALA A 1 179 ? -13.035 9.118 -3.072 1.00 98.31 179 ALA A CA 1
ATOM 1425 C C . ALA A 1 179 ? -12.055 8.961 -1.896 1.00 98.31 179 ALA A C 1
ATOM 1427 O O . ALA A 1 179 ? -12.470 8.740 -0.755 1.00 98.31 179 ALA A O 1
ATOM 1428 N N . TYR A 1 180 ? -10.752 9.085 -2.168 1.00 98.69 180 TYR A N 1
ATOM 1429 C CA . TYR A 1 180 ? -9.689 8.884 -1.183 1.00 98.69 180 TYR A CA 1
ATOM 1430 C C . TYR A 1 180 ? -8.523 9.842 -1.407 1.00 98.69 180 TYR A C 1
ATOM 1432 O O . TYR A 1 180 ? -8.244 10.247 -2.535 1.00 98.69 180 TYR A O 1
ATOM 1440 N N . LEU A 1 181 ? -7.813 10.135 -0.318 1.00 98.81 181 LEU A N 1
ATOM 1441 C CA . LEU A 1 181 ? -6.485 10.731 -0.368 1.00 98.81 181 LEU A CA 1
ATOM 1442 C C . LEU A 1 181 ? -5.442 9.613 -0.323 1.00 98.81 181 LEU A C 1
ATOM 1444 O O . LEU A 1 181 ? -5.635 8.629 0.393 1.00 98.81 181 LEU A O 1
ATOM 1448 N N . ALA A 1 182 ? -4.343 9.745 -1.057 1.00 98.44 182 ALA A N 1
ATOM 1449 C CA . ALA A 1 182 ? -3.339 8.688 -1.163 1.00 98.44 182 ALA A CA 1
ATOM 1450 C C . ALA A 1 182 ? -1.903 9.207 -1.093 1.00 98.44 182 ALA A C 1
ATOM 1452 O O . ALA A 1 182 ? -1.606 10.289 -1.601 1.00 98.44 182 ALA A O 1
ATOM 1453 N N . MET A 1 183 ? -1.038 8.381 -0.502 1.00 98.00 183 MET A N 1
ATOM 1454 C CA . MET A 1 183 ? 0.420 8.512 -0.461 1.00 98.00 183 MET A CA 1
ATOM 1455 C C . MET A 1 183 ? 1.067 7.191 -0.870 1.00 98.00 183 MET A C 1
ATOM 1457 O O . MET A 1 183 ? 0.465 6.130 -0.723 1.00 98.00 183 MET A O 1
ATOM 1461 N N . GLU A 1 184 ? 2.295 7.264 -1.346 1.00 97.69 184 GLU A N 1
ATOM 1462 C CA . GLU A 1 184 ? 3.155 6.149 -1.714 1.00 97.69 184 GLU A CA 1
ATOM 1463 C C . GLU A 1 184 ? 4.491 6.359 -0.988 1.00 97.69 184 GLU A C 1
ATOM 1465 O O . GLU A 1 184 ? 5.009 7.472 -0.967 1.00 97.69 184 GLU A O 1
ATOM 1470 N N . HIS A 1 185 ? 5.023 5.347 -0.299 1.00 96.25 185 HIS A N 1
ATOM 1471 C CA . HIS A 1 185 ? 6.285 5.511 0.430 1.00 96.25 185 HIS A CA 1
ATOM 1472 C C . HIS A 1 185 ? 6.956 4.175 0.720 1.00 96.25 185 HIS A C 1
ATOM 1474 O O . HIS A 1 185 ? 6.351 3.251 1.265 1.00 96.25 185 HIS A O 1
ATOM 1480 N N . TYR A 1 186 ? 8.246 4.095 0.418 1.00 97.06 186 TYR A N 1
ATOM 1481 C CA . TYR A 1 186 ? 9.126 3.007 0.818 1.00 97.06 186 TYR A CA 1
ATOM 1482 C C . TYR A 1 186 ? 10.149 3.529 1.837 1.00 97.06 186 TYR A C 1
ATOM 1484 O O . TYR A 1 186 ? 10.613 4.653 1.675 1.00 97.06 186 TYR A O 1
ATOM 1492 N N . PRO A 1 187 ? 10.577 2.728 2.834 1.00 96.31 187 PRO A N 1
ATOM 1493 C CA . PRO A 1 187 ? 11.609 3.151 3.786 1.00 96.31 187 PRO A CA 1
ATOM 1494 C C . PRO A 1 187 ? 12.920 3.576 3.111 1.00 96.31 187 PRO A C 1
ATOM 1496 O O . PRO A 1 187 ? 13.673 4.387 3.641 1.00 96.31 187 PRO A O 1
ATOM 1499 N N . THR A 1 188 ? 13.223 2.959 1.968 1.00 95.81 188 THR A N 1
ATOM 1500 C CA . THR A 1 188 ? 14.460 3.134 1.206 1.00 95.81 188 THR A CA 1
ATOM 1501 C C . THR A 1 188 ? 14.296 2.512 -0.189 1.00 95.81 188 THR A C 1
ATOM 1503 O O . THR A 1 188 ? 13.212 2.047 -0.554 1.00 95.81 188 THR A O 1
ATOM 1506 N N . ASP A 1 189 ? 15.368 2.458 -0.973 1.00 94.12 189 ASP A N 1
ATOM 1507 C CA . ASP A 1 189 ? 15.379 1.976 -2.352 1.00 94.12 189 ASP A CA 1
ATOM 1508 C C . ASP A 1 189 ? 16.546 1.013 -2.626 1.00 94.12 189 ASP A C 1
ATOM 1510 O O . ASP A 1 189 ? 17.629 1.185 -2.081 1.00 94.12 189 ASP A O 1
ATOM 1514 N N . ASN A 1 190 ? 16.353 0.016 -3.495 1.00 94.50 190 ASN A N 1
ATOM 1515 C CA . ASN A 1 190 ? 17.447 -0.815 -4.020 1.00 94.50 190 ASN A CA 1
ATOM 1516 C C . ASN A 1 190 ? 17.737 -0.498 -5.502 1.00 94.50 190 ASN A C 1
ATOM 1518 O O . ASN A 1 190 ? 18.057 -1.380 -6.302 1.00 94.50 190 ASN A O 1
ATOM 1522 N N . CYS A 1 191 ? 17.557 0.765 -5.907 1.00 91.38 191 CYS A N 1
ATOM 1523 C CA . CYS A 1 191 ? 17.579 1.138 -7.320 1.00 91.38 191 CYS A CA 1
ATOM 1524 C C . CYS A 1 191 ? 18.986 1.097 -7.923 1.00 91.38 191 CYS A C 1
ATOM 1526 O O . CYS A 1 191 ? 19.122 0.812 -9.113 1.00 91.38 191 CYS A O 1
ATOM 1528 N N . PHE A 1 192 ? 20.038 1.317 -7.127 1.00 92.06 192 PHE A N 1
ATOM 1529 C CA . PHE A 1 192 ? 21.408 1.245 -7.636 1.00 92.06 192 PHE A CA 1
ATOM 1530 C C . PHE A 1 192 ? 21.774 -0.172 -8.077 1.00 92.06 192 PHE A C 1
ATOM 1532 O O . PHE A 1 192 ? 22.309 -0.344 -9.166 1.00 92.06 192 PHE A O 1
ATOM 1539 N N . GLU A 1 193 ? 21.439 -1.187 -7.281 1.00 89.25 193 GLU A N 1
ATOM 1540 C CA . GLU A 1 193 ? 21.735 -2.583 -7.622 1.00 89.25 193 GLU A CA 1
ATOM 1541 C C . GLU A 1 193 ? 20.967 -3.035 -8.871 1.00 89.25 193 GLU A C 1
ATOM 1543 O O . GLU A 1 193 ? 21.516 -3.697 -9.747 1.00 89.25 193 GLU A O 1
ATOM 1548 N N . GLN A 1 194 ? 19.697 -2.637 -8.986 1.00 82.81 194 GLN A N 1
ATOM 1549 C CA . GLN A 1 194 ? 18.849 -3.044 -10.110 1.00 82.81 194 GLN A CA 1
ATOM 1550 C C . GLN A 1 194 ? 19.136 -2.264 -11.398 1.00 82.81 194 GLN A C 1
ATOM 1552 O O . GLN A 1 194 ? 18.995 -2.798 -12.499 1.00 82.81 194 GLN A O 1
ATOM 1557 N N . PHE A 1 195 ? 19.511 -0.986 -11.283 1.00 83.81 195 PHE A N 1
ATOM 1558 C CA . PHE A 1 195 ? 19.507 -0.055 -12.415 1.00 83.81 195 PHE A CA 1
ATOM 1559 C C . PHE A 1 195 ? 20.763 0.799 -12.576 1.00 83.81 195 PHE A C 1
ATOM 1561 O O . PHE A 1 195 ? 20.874 1.511 -13.574 1.00 83.81 195 PHE A O 1
ATOM 1568 N N . GLY A 1 196 ? 21.693 0.766 -11.624 1.00 88.62 196 GLY A N 1
ATOM 1569 C CA . GLY A 1 196 ? 22.865 1.643 -11.600 1.00 88.62 196 GLY A CA 1
ATOM 1570 C C . GLY A 1 196 ? 22.529 3.112 -11.321 1.00 88.62 196 GLY A C 1
ATOM 1571 O O . GLY A 1 196 ? 23.309 3.993 -11.674 1.00 88.62 196 GLY A O 1
ATOM 1572 N N . VAL A 1 197 ? 21.360 3.394 -10.732 1.00 85.19 197 VAL A N 1
ATOM 1573 C CA . VAL A 1 197 ? 20.882 4.754 -10.435 1.00 85.19 197 VAL A CA 1
ATOM 1574 C C . VAL A 1 197 ? 20.688 4.928 -8.934 1.00 85.19 197 VAL A C 1
ATOM 1576 O O . VAL A 1 197 ? 20.103 4.071 -8.282 1.00 85.19 197 VAL A O 1
ATOM 1579 N N . GLY A 1 198 ? 21.122 6.069 -8.399 1.00 88.12 198 GLY A N 1
ATOM 1580 C CA . GLY A 1 198 ? 20.990 6.392 -6.979 1.00 88.12 198 GLY A CA 1
ATOM 1581 C C . GLY A 1 198 ? 22.227 5.999 -6.179 1.00 88.12 198 GLY A C 1
ATOM 1582 O O . GLY A 1 198 ? 23.342 6.006 -6.701 1.00 88.12 198 GLY A O 1
ATOM 1583 N N . THR A 1 199 ? 22.029 5.694 -4.901 1.00 92.50 199 THR A N 1
ATOM 1584 C CA . THR A 1 199 ? 23.115 5.390 -3.964 1.00 92.50 199 THR A CA 1
ATOM 1585 C C . THR A 1 199 ? 23.218 3.876 -3.772 1.00 92.50 199 THR A C 1
ATOM 1587 O O . THR A 1 199 ? 22.195 3.248 -3.500 1.00 92.50 199 THR A O 1
ATOM 1590 N N . PRO A 1 200 ? 24.412 3.260 -3.882 1.00 94.62 200 PRO A N 1
ATOM 1591 C CA . PRO A 1 200 ? 24.587 1.852 -3.538 1.00 94.62 200 PRO A CA 1
ATOM 1592 C C . PRO A 1 200 ? 24.252 1.619 -2.064 1.00 94.62 200 PRO A C 1
ATOM 1594 O O . PRO A 1 200 ? 24.727 2.345 -1.190 1.00 94.62 200 PRO A O 1
ATOM 1597 N N . ARG A 1 201 ? 23.465 0.579 -1.785 1.00 95.25 201 ARG A N 1
ATOM 1598 C CA . ARG A 1 201 ? 23.075 0.191 -0.425 1.00 95.25 201 ARG A CA 1
ATOM 1599 C C . ARG A 1 201 ? 23.412 -1.263 -0.173 1.00 95.25 201 ARG A C 1
ATOM 1601 O O . ARG A 1 201 ? 23.264 -2.110 -1.049 1.00 95.25 201 ARG A O 1
ATOM 1608 N N . ASN A 1 202 ? 23.867 -1.554 1.039 1.00 95.12 202 ASN A N 1
ATOM 1609 C CA . ASN A 1 202 ? 24.232 -2.903 1.438 1.00 95.12 202 ASN A CA 1
ATOM 1610 C C . ASN A 1 202 ? 23.142 -3.499 2.338 1.00 95.12 202 ASN A C 1
ATOM 1612 O O . ASN A 1 202 ? 22.874 -2.992 3.424 1.00 95.12 202 ASN A O 1
ATOM 1616 N N . ALA A 1 203 ? 22.546 -4.615 1.915 1.00 95.00 203 ALA A N 1
ATOM 1617 C CA . ALA A 1 203 ? 21.461 -5.255 2.658 1.00 95.00 203 ALA A CA 1
ATOM 1618 C C . ALA A 1 203 ? 21.849 -5.639 4.104 1.00 95.00 203 ALA A C 1
ATOM 1620 O O . ALA A 1 203 ? 21.020 -5.577 5.006 1.00 95.00 203 ALA A O 1
ATOM 1621 N N . GLN A 1 204 ? 23.111 -5.995 4.366 1.00 95.00 204 GLN A N 1
ATOM 1622 C CA . GLN A 1 204 ? 23.563 -6.361 5.711 1.00 95.00 204 GLN A CA 1
ATOM 1623 C C . GLN A 1 204 ? 23.566 -5.163 6.669 1.00 95.00 204 GLN A C 1
ATOM 1625 O O . GLN A 1 204 ? 23.271 -5.337 7.853 1.00 95.00 204 GLN A O 1
ATOM 1630 N N . THR A 1 205 ? 23.900 -3.967 6.175 1.00 96.25 205 THR A N 1
ATOM 1631 C CA . THR A 1 205 ? 23.891 -2.734 6.977 1.00 96.25 205 THR A CA 1
ATOM 1632 C C . THR A 1 205 ? 22.500 -2.122 7.086 1.00 96.25 205 THR A C 1
ATOM 1634 O O . THR A 1 205 ? 22.213 -1.466 8.079 1.00 96.25 205 THR A O 1
ATOM 1637 N N . GLU A 1 206 ? 21.639 -2.352 6.093 1.00 97.00 206 GLU A N 1
ATOM 1638 C CA . GLU A 1 206 ? 20.243 -1.901 6.101 1.00 97.00 206 GLU A CA 1
ATOM 1639 C C . GLU A 1 206 ? 19.372 -2.761 7.030 1.00 97.00 206 GLU A C 1
ATOM 1641 O O . GLU A 1 206 ? 18.515 -2.233 7.722 1.00 97.00 206 GLU A O 1
ATOM 1646 N N . LEU A 1 207 ? 19.606 -4.077 7.120 1.00 97.06 207 LEU A N 1
ATOM 1647 C CA . LEU A 1 207 ? 18.753 -5.013 7.869 1.00 97.06 207 LEU A CA 1
ATOM 1648 C C . LEU A 1 207 ? 18.347 -4.547 9.291 1.00 97.06 207 LEU A C 1
ATOM 1650 O O . LEU A 1 207 ? 17.161 -4.656 9.609 1.00 97.06 207 LEU A O 1
ATOM 1654 N N . PRO A 1 208 ? 19.238 -4.014 10.155 1.00 96.56 208 PRO A N 1
ATOM 1655 C CA . PRO A 1 208 ? 18.851 -3.570 11.497 1.00 96.56 208 PRO A CA 1
ATOM 1656 C C . PRO A 1 208 ? 17.785 -2.464 11.527 1.00 96.56 208 PRO A C 1
ATOM 1658 O O . PRO A 1 208 ? 17.041 -2.384 12.507 1.00 96.56 208 PRO A O 1
ATOM 1661 N N . SER A 1 209 ? 17.672 -1.643 10.473 1.00 96.75 209 SER A N 1
ATOM 1662 C CA . SER A 1 209 ? 16.670 -0.570 10.391 1.00 96.75 209 SER A CA 1
ATOM 1663 C C . SER A 1 209 ? 15.240 -1.098 10.248 1.00 96.75 209 SER A C 1
ATOM 1665 O O . SER A 1 209 ? 14.301 -0.357 10.503 1.00 96.75 209 SER A O 1
ATOM 1667 N N . TYR A 1 210 ? 15.063 -2.384 9.920 1.00 97.75 210 TYR A N 1
ATOM 1668 C CA . TYR A 1 210 ? 13.759 -3.042 9.778 1.00 97.75 210 TYR A CA 1
ATOM 1669 C C . TYR A 1 210 ? 13.318 -3.823 11.020 1.00 97.75 210 TYR A C 1
ATOM 1671 O O . TYR A 1 210 ? 12.170 -4.257 11.097 1.00 97.75 210 TYR A O 1
ATOM 1679 N N . LEU A 1 211 ? 14.229 -4.078 11.963 1.00 97.19 211 LEU A N 1
ATOM 1680 C CA . LEU A 1 211 ? 14.047 -5.070 13.032 1.00 97.19 211 LEU A CA 1
ATOM 1681 C C . LEU A 1 211 ? 13.763 -4.430 14.388 1.00 97.19 211 LEU A C 1
ATOM 1683 O O . LEU A 1 211 ? 14.199 -4.920 15.429 1.00 97.19 211 LEU A O 1
ATOM 1687 N N . ASN A 1 212 ? 13.068 -3.304 14.375 1.00 97.62 212 ASN A N 1
ATOM 1688 C CA . ASN A 1 212 ? 12.631 -2.622 15.574 1.00 97.62 212 ASN A CA 1
ATOM 1689 C C . ASN A 1 212 ? 11.359 -1.824 15.277 1.00 97.62 212 ASN A C 1
ATOM 1691 O O . ASN A 1 212 ? 11.038 -1.515 14.133 1.00 97.62 212 ASN A O 1
ATOM 1695 N N . HIS A 1 213 ? 10.658 -1.471 16.340 1.00 98.12 213 HIS A N 1
ATOM 1696 C CA . HIS A 1 213 ? 9.381 -0.789 16.286 1.00 98.12 213 HIS A CA 1
ATOM 1697 C C . HIS A 1 213 ? 9.468 0.668 15.813 1.00 98.12 213 HIS A C 1
ATOM 1699 O O . HIS A 1 213 ? 8.530 1.169 15.190 1.00 98.12 213 HIS A O 1
ATOM 1705 N N . THR A 1 214 ? 10.592 1.356 16.061 1.00 97.88 214 THR A N 1
ATOM 1706 C CA . THR A 1 214 ? 10.743 2.752 15.620 1.00 97.88 214 THR A CA 1
ATOM 1707 C C . THR A 1 214 ? 10.779 2.838 14.098 1.00 97.88 214 THR A C 1
ATOM 1709 O O . THR A 1 214 ? 10.293 3.817 13.555 1.00 97.88 214 THR A O 1
ATOM 1712 N N . ALA A 1 215 ? 11.199 1.777 13.397 1.00 97.00 215 ALA A N 1
ATOM 1713 C CA . ALA A 1 215 ? 11.147 1.686 11.937 1.00 97.00 215 ALA A CA 1
ATOM 1714 C C . ALA A 1 215 ? 9.765 2.025 11.352 1.00 97.00 215 ALA A C 1
ATOM 1716 O O . ALA A 1 215 ? 9.658 2.783 10.390 1.00 97.00 215 ALA A O 1
ATOM 1717 N N . GLY A 1 216 ? 8.698 1.469 11.936 1.00 96.25 216 GLY A N 1
ATOM 1718 C CA . GLY A 1 216 ? 7.329 1.746 11.506 1.00 96.25 216 GLY A CA 1
ATOM 1719 C C . GLY A 1 216 ? 6.871 3.149 11.903 1.00 96.25 216 GLY A C 1
ATOM 1720 O O . GLY A 1 216 ? 6.255 3.832 11.088 1.00 96.25 216 GLY A O 1
ATOM 1721 N N . ILE A 1 217 ? 7.195 3.575 13.131 1.00 97.81 217 ILE A N 1
ATOM 1722 C CA . ILE A 1 217 ? 6.831 4.890 13.691 1.00 97.81 217 ILE A CA 1
ATOM 1723 C C . ILE A 1 217 ? 7.459 6.025 12.876 1.00 97.81 217 ILE A C 1
ATOM 1725 O O . ILE A 1 217 ? 6.769 6.961 12.475 1.00 97.81 217 ILE A O 1
ATOM 1729 N N . ASP A 1 218 ? 8.755 5.936 12.599 1.00 97.06 218 ASP A N 1
ATOM 1730 C CA . ASP A 1 218 ? 9.505 6.975 11.899 1.00 97.06 218 ASP A CA 1
ATOM 1731 C C . ASP A 1 218 ? 9.016 7.109 10.450 1.00 97.06 218 ASP A C 1
ATOM 1733 O O . ASP A 1 218 ? 8.855 8.219 9.942 1.00 97.06 218 ASP A O 1
ATOM 1737 N N . LEU A 1 219 ? 8.673 5.986 9.807 1.00 96.38 219 LEU A N 1
ATOM 1738 C CA . LEU A 1 219 ? 8.183 5.971 8.430 1.00 96.38 219 LEU A CA 1
ATOM 1739 C C . LEU A 1 219 ? 6.808 6.636 8.267 1.00 96.38 219 LEU A C 1
ATOM 1741 O O . LEU A 1 219 ? 6.533 7.251 7.236 1.00 96.38 219 LEU A O 1
ATOM 1745 N N . ILE A 1 220 ? 5.933 6.539 9.273 1.00 96.75 220 ILE A N 1
ATOM 1746 C CA . ILE A 1 220 ? 4.621 7.205 9.242 1.00 96.75 220 ILE A CA 1
ATOM 1747 C C . ILE A 1 220 ? 4.655 8.655 9.744 1.00 96.75 220 ILE A C 1
ATOM 1749 O O . ILE A 1 220 ? 3.685 9.384 9.526 1.00 96.75 220 ILE A O 1
ATOM 1753 N N . ALA A 1 221 ? 5.724 9.077 10.430 1.00 96.94 221 ALA A N 1
ATOM 1754 C CA . ALA A 1 221 ? 5.763 10.335 11.178 1.00 96.94 221 ALA A CA 1
ATOM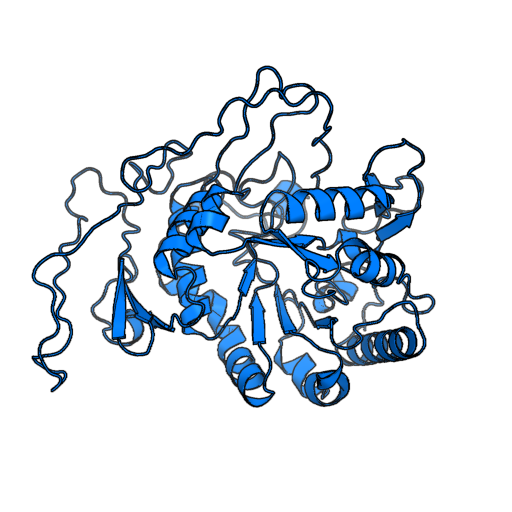 1755 C C . ALA A 1 221 ? 5.443 11.558 10.302 1.00 96.94 221 ALA A C 1
ATOM 1757 O O . ALA A 1 221 ? 4.697 12.449 10.716 1.00 96.94 221 ALA A O 1
ATOM 1758 N N . ILE A 1 222 ? 5.930 11.552 9.058 1.00 96.44 222 ILE A N 1
ATOM 1759 C CA . ILE A 1 222 ? 5.684 12.602 8.062 1.00 96.44 222 ILE A CA 1
ATOM 1760 C C . ILE A 1 222 ? 4.199 12.753 7.680 1.00 96.44 222 ILE A C 1
ATOM 1762 O O . ILE A 1 222 ? 3.777 13.821 7.253 1.00 96.44 222 ILE A O 1
ATOM 1766 N N . TYR A 1 223 ? 3.370 11.726 7.884 1.00 98.19 223 TYR A N 1
ATOM 1767 C CA . TYR A 1 223 ? 1.955 11.742 7.501 1.00 98.19 223 TYR A CA 1
ATOM 1768 C C . TYR A 1 223 ? 0.995 12.039 8.650 1.00 98.19 223 TYR A C 1
ATOM 1770 O O . TYR A 1 223 ? -0.200 12.184 8.401 1.00 98.19 223 TYR A O 1
ATOM 1778 N N . LEU A 1 224 ? 1.465 12.165 9.896 1.00 97.88 224 LEU A N 1
ATOM 1779 C CA . LEU A 1 224 ? 0.580 12.355 11.056 1.00 97.88 224 LEU A CA 1
ATOM 1780 C C . LEU A 1 224 ? -0.290 13.615 10.947 1.00 97.88 224 LEU A C 1
ATOM 1782 O O . LEU A 1 224 ? -1.409 13.657 11.460 1.00 97.88 224 LEU A O 1
ATOM 1786 N N . ASN A 1 225 ? 0.215 14.661 10.296 1.00 98.25 225 ASN A N 1
ATOM 1787 C CA . ASN A 1 225 ? -0.583 15.846 10.012 1.00 98.25 225 ASN A CA 1
ATOM 1788 C C . ASN A 1 225 ? -1.602 15.591 8.893 1.00 98.25 225 ASN A C 1
ATOM 1790 O O . ASN A 1 225 ? -2.777 15.925 9.039 1.00 98.25 225 ASN A O 1
ATOM 1794 N N . SER A 1 226 ? -1.182 14.914 7.825 1.00 98.25 226 SER A N 1
ATOM 1795 C CA . SER A 1 226 ? -2.052 14.529 6.710 1.00 98.25 226 SER A CA 1
ATOM 1796 C C . SER A 1 226 ? -3.191 13.592 7.123 1.00 98.25 226 SER A C 1
ATOM 1798 O O . SER A 1 226 ? -4.297 13.722 6.603 1.00 98.25 226 SER A O 1
ATOM 1800 N N . THR A 1 227 ? -2.979 12.686 8.081 1.00 98.19 227 THR A N 1
ATOM 1801 C CA . THR A 1 227 ? -4.044 11.799 8.579 1.00 98.19 227 THR A CA 1
ATOM 1802 C C . THR A 1 227 ? -5.108 12.585 9.346 1.00 98.19 227 THR A C 1
ATOM 1804 O O . THR A 1 227 ? -6.301 12.391 9.108 1.00 98.19 227 THR A O 1
ATOM 1807 N N . ARG A 1 228 ? -4.706 13.548 10.189 1.00 98.38 228 ARG A N 1
ATOM 1808 C CA . ARG A 1 228 ? -5.637 14.479 10.854 1.00 98.38 228 ARG A CA 1
ATOM 1809 C C . ARG A 1 228 ? -6.360 15.381 9.856 1.00 98.38 228 ARG A C 1
ATOM 1811 O O . ARG A 1 228 ? -7.572 15.553 9.961 1.00 98.38 228 ARG A O 1
ATOM 1818 N N . TYR A 1 229 ? -5.638 15.931 8.881 1.00 98.44 229 TYR A N 1
ATOM 1819 C CA . TYR A 1 229 ? -6.215 16.771 7.833 1.00 98.44 229 TYR A CA 1
ATOM 1820 C C . TYR A 1 229 ? -7.265 16.006 7.016 1.00 98.44 22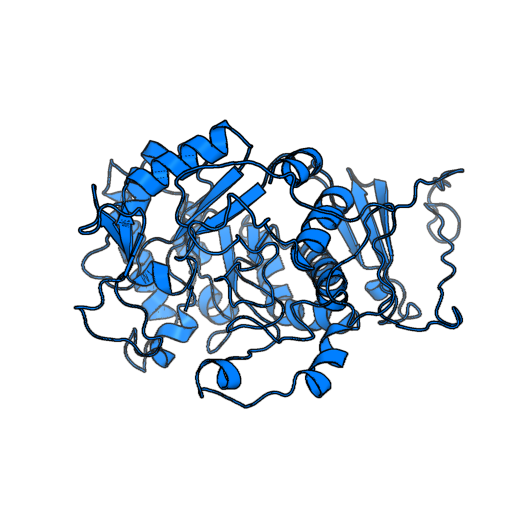9 TYR A C 1
ATOM 1822 O O . TYR A 1 229 ? -8.376 16.497 6.826 1.00 98.44 229 TYR A O 1
ATOM 1830 N N . ALA A 1 230 ? -6.971 14.763 6.616 1.00 98.44 230 ALA A N 1
ATOM 1831 C CA . ALA A 1 230 ? -7.924 13.904 5.917 1.00 98.44 230 ALA A CA 1
ATOM 1832 C C . ALA A 1 230 ? -9.212 13.701 6.733 1.00 98.44 230 ALA A C 1
ATOM 1834 O O . ALA A 1 230 ? -10.304 13.887 6.198 1.00 98.44 230 ALA A O 1
ATOM 1835 N N . GLN A 1 231 ? -9.098 13.415 8.036 1.00 97.81 231 GLN A N 1
ATOM 1836 C CA . GLN A 1 231 ? -10.258 13.288 8.924 1.00 97.81 231 GLN A CA 1
ATOM 1837 C C . GLN A 1 231 ? -11.084 14.578 9.004 1.00 97.81 231 GLN A C 1
ATOM 1839 O O . GLN A 1 231 ? -12.307 14.519 8.893 1.00 97.81 231 GLN A O 1
ATOM 1844 N N . GLN A 1 232 ? -10.437 15.741 9.136 1.00 98.06 232 GLN A N 1
ATOM 1845 C CA . GLN A 1 232 ? -11.116 17.045 9.152 1.00 98.06 232 GLN A CA 1
ATOM 1846 C C . GLN A 1 232 ? -11.870 17.328 7.847 1.00 98.06 232 GLN A C 1
ATOM 1848 O O . GLN A 1 232 ? -12.932 17.945 7.871 1.00 98.06 232 GLN A O 1
ATOM 1853 N N . LYS A 1 233 ? -11.347 16.850 6.713 1.00 98.06 233 LYS A N 1
ATOM 1854 C CA . LYS A 1 233 ? -11.988 16.953 5.395 1.00 98.06 233 LYS A CA 1
ATOM 1855 C C . LYS A 1 233 ? -13.000 15.834 5.112 1.00 98.06 233 LYS A C 1
ATOM 1857 O O . LYS A 1 233 ? -13.524 15.757 4.004 1.00 98.06 233 LYS A O 1
ATOM 1862 N N . GLY A 1 234 ? -13.267 14.943 6.072 1.00 97.69 234 GLY A N 1
ATOM 1863 C CA . GLY A 1 234 ? -14.174 13.806 5.882 1.00 97.69 234 GLY A CA 1
ATOM 1864 C C . GLY A 1 234 ? -13.667 12.783 4.859 1.00 97.69 234 GLY A C 1
ATOM 1865 O O . GLY A 1 234 ? -14.460 12.062 4.253 1.00 97.69 234 GLY A O 1
ATOM 1866 N N . LYS A 1 235 ? -12.350 12.724 4.638 1.00 98.19 235 LYS A N 1
ATOM 1867 C CA . LYS A 1 235 ? -11.691 11.814 3.698 1.00 98.19 235 LYS A CA 1
ATOM 1868 C C . LYS A 1 235 ? -10.901 10.737 4.426 1.00 98.19 235 LYS A C 1
ATOM 1870 O O . LYS A 1 235 ? -10.486 10.874 5.574 1.00 98.19 235 LYS A O 1
ATOM 1875 N N . LYS A 1 236 ? -10.679 9.640 3.712 1.00 98.00 236 LYS A N 1
ATOM 1876 C CA . LYS A 1 236 ? -9.826 8.534 4.141 1.00 98.00 236 LYS A CA 1
ATOM 1877 C C . LYS A 1 236 ? -8.470 8.655 3.454 1.00 98.00 236 LYS A C 1
ATOM 1879 O O . LYS A 1 236 ? -8.434 8.873 2.244 1.00 98.00 236 LYS A O 1
ATOM 1884 N N . LEU A 1 237 ? -7.390 8.494 4.219 1.00 98.56 237 LEU A N 1
ATOM 1885 C CA . LEU A 1 237 ? -6.019 8.475 3.705 1.00 98.56 237 LEU A CA 1
ATOM 1886 C C . LEU A 1 237 ? -5.542 7.031 3.503 1.00 98.56 237 LEU A C 1
ATOM 1888 O O . LEU A 1 237 ? -5.745 6.181 4.376 1.00 98.56 237 LEU A O 1
ATOM 1892 N N . LEU A 1 238 ? -4.917 6.756 2.362 1.00 98.69 238 LEU A N 1
ATOM 1893 C CA . LEU A 1 238 ? -4.389 5.446 1.987 1.00 98.69 238 LEU A CA 1
ATOM 1894 C C . LEU A 1 238 ? -2.865 5.502 1.845 1.00 98.69 238 LEU A C 1
ATOM 1896 O O . LEU A 1 238 ? -2.337 6.441 1.253 1.00 98.69 238 LEU A O 1
ATOM 1900 N N . MET A 1 239 ? -2.183 4.462 2.325 1.00 98.50 239 MET A N 1
ATOM 1901 C CA . MET A 1 239 ? -0.837 4.119 1.876 1.00 98.50 239 MET A CA 1
ATOM 1902 C C . MET A 1 239 ? -1.013 3.244 0.639 1.00 98.50 239 MET A C 1
ATOM 1904 O O . MET A 1 239 ? -1.242 2.036 0.722 1.00 98.50 239 MET A O 1
ATOM 1908 N N . PHE A 1 240 ? -1.077 3.901 -0.507 1.00 98.00 240 PHE A N 1
ATOM 1909 C CA . PHE A 1 240 ? -1.531 3.331 -1.764 1.00 98.00 240 PHE A CA 1
ATOM 1910 C C . PHE A 1 240 ? -0.449 2.529 -2.486 1.00 98.00 240 PHE A C 1
ATOM 1912 O O . PHE A 1 240 ? -0.778 1.624 -3.252 1.00 98.00 240 PHE A O 1
ATOM 1919 N N . GLU A 1 241 ? 0.812 2.787 -2.146 1.00 98.19 241 GLU A N 1
ATOM 1920 C CA . GLU A 1 241 ? 1.942 1.930 -2.471 1.00 98.19 241 GLU A CA 1
ATOM 1921 C C . GLU A 1 241 ? 2.980 1.950 -1.362 1.00 98.19 241 GLU A C 1
ATOM 1923 O O . GLU A 1 241 ? 3.365 3.004 -0.863 1.00 98.19 241 GLU A O 1
ATOM 1928 N N . THR A 1 242 ? 3.462 0.776 -0.988 1.00 98.19 242 THR A N 1
ATOM 1929 C CA . THR A 1 242 ? 4.629 0.639 -0.125 1.00 98.19 242 THR A CA 1
ATOM 1930 C C . THR A 1 242 ? 5.212 -0.758 -0.267 1.00 98.19 242 THR A C 1
ATOM 1932 O O . THR A 1 242 ? 4.543 -1.683 -0.734 1.00 98.19 242 THR A O 1
ATOM 1935 N N . ASN A 1 243 ? 6.452 -0.944 0.161 1.00 98.06 243 ASN A N 1
ATOM 1936 C CA . ASN A 1 243 ? 7.018 -2.234 0.522 1.00 98.06 243 ASN A CA 1
ATOM 1937 C C . ASN A 1 243 ? 8.343 -2.019 1.268 1.00 98.06 243 ASN A C 1
ATOM 1939 O O . ASN A 1 243 ? 8.703 -0.890 1.584 1.00 98.06 243 ASN A O 1
ATOM 1943 N N . THR A 1 244 ? 9.093 -3.086 1.542 1.00 97.94 244 THR A N 1
ATOM 1944 C CA . THR A 1 244 ? 10.365 -3.002 2.280 1.00 97.94 244 THR A CA 1
ATOM 1945 C C . THR A 1 244 ? 11.374 -2.042 1.644 1.00 97.94 244 THR A C 1
ATOM 1947 O O . THR A 1 244 ? 12.105 -1.372 2.360 1.00 97.94 244 THR A O 1
ATOM 1950 N N . ALA A 1 245 ? 11.441 -1.974 0.313 1.00 97.19 245 ALA A N 1
ATOM 1951 C CA . ALA A 1 245 ? 12.250 -0.995 -0.408 1.00 97.19 245 ALA A CA 1
ATOM 1952 C C . ALA A 1 245 ? 11.765 -0.890 -1.856 1.00 97.19 245 ALA A C 1
ATOM 1954 O O . ALA A 1 245 ? 11.280 -1.882 -2.409 1.00 97.19 245 ALA A O 1
ATOM 1955 N N . ALA A 1 246 ? 11.897 0.292 -2.456 1.00 94.44 246 ALA A N 1
ATOM 1956 C CA . ALA A 1 246 ? 11.599 0.507 -3.867 1.00 94.44 246 ALA A CA 1
ATOM 1957 C C . ALA A 1 246 ? 12.563 -0.297 -4.760 1.00 94.44 246 ALA A C 1
ATOM 1959 O O . ALA A 1 246 ? 13.565 -0.849 -4.293 1.00 94.44 246 ALA A O 1
ATOM 1960 N N . CYS A 1 247 ? 12.268 -0.363 -6.061 1.00 92.50 247 CYS A N 1
ATOM 1961 C CA . CYS A 1 247 ? 13.078 -1.097 -7.036 1.00 92.50 247 CYS A CA 1
ATOM 1962 C C . CYS A 1 247 ? 13.255 -2.586 -6.671 1.00 92.50 247 CYS A C 1
ATOM 1964 O O . CYS A 1 247 ? 14.360 -3.110 -6.603 1.00 92.50 247 CYS A O 1
ATOM 1966 N N . GLY A 1 248 ? 12.148 -3.282 -6.404 1.00 91.88 248 GLY A N 1
ATOM 1967 C CA . GLY A 1 248 ? 12.129 -4.739 -6.226 1.00 91.88 248 GLY A CA 1
ATOM 1968 C C . GLY A 1 248 ? 12.597 -5.271 -4.864 1.00 91.88 248 GLY A C 1
ATOM 1969 O O . GLY A 1 248 ? 12.443 -6.465 -4.600 1.00 91.88 248 GLY A O 1
ATOM 1970 N N . GLY A 1 249 ? 13.105 -4.415 -3.975 1.00 96.50 249 GLY A N 1
ATOM 1971 C CA . GLY A 1 249 ? 13.534 -4.808 -2.634 1.00 96.50 249 GLY A CA 1
ATOM 1972 C C . GLY A 1 249 ? 14.952 -5.383 -2.565 1.00 96.50 249 GLY A C 1
ATOM 1973 O O . GLY A 1 249 ? 15.663 -5.475 -3.567 1.00 96.50 249 GLY A O 1
ATOM 1974 N N . PHE A 1 250 ? 15.363 -5.792 -1.365 1.00 96.88 250 PHE A N 1
ATOM 1975 C CA . PHE A 1 250 ? 16.660 -6.413 -1.101 1.00 96.88 250 PHE A CA 1
ATOM 1976 C C . PHE A 1 250 ? 16.520 -7.917 -0.885 1.00 96.88 250 PHE A C 1
ATOM 1978 O O . PHE A 1 250 ? 15.784 -8.362 0.002 1.00 96.88 250 PHE A O 1
ATOM 1985 N N . GLY A 1 251 ? 17.315 -8.708 -1.601 1.00 95.81 251 GLY A N 1
ATOM 1986 C CA . GLY A 1 251 ? 17.521 -10.106 -1.239 1.00 95.81 251 GLY A CA 1
ATOM 1987 C C . GLY A 1 251 ? 18.136 -10.212 0.161 1.00 95.81 251 GLY A C 1
ATOM 1988 O O . GLY A 1 251 ? 19.124 -9.553 0.465 1.00 95.81 251 GLY A O 1
ATOM 1989 N N . GLY A 1 252 ? 17.552 -11.040 1.027 1.00 95.06 252 GLY A N 1
ATOM 1990 C CA . GLY A 1 252 ? 17.968 -11.198 2.425 1.00 95.06 252 GLY A CA 1
ATOM 1991 C C . GLY A 1 252 ? 17.212 -10.318 3.425 1.00 95.06 252 GLY A C 1
ATOM 1992 O O . GLY A 1 252 ? 17.220 -10.650 4.607 1.00 95.06 252 GLY A O 1
ATOM 1993 N N . ILE A 1 253 ? 16.518 -9.266 2.972 1.00 97.81 253 ILE A N 1
ATOM 1994 C CA . ILE A 1 253 ? 15.593 -8.477 3.807 1.00 97.81 253 ILE A CA 1
ATOM 1995 C C . ILE A 1 253 ? 14.160 -8.729 3.345 1.00 97.81 253 ILE A C 1
ATOM 1997 O O . ILE A 1 253 ? 13.362 -9.299 4.086 1.00 97.81 253 ILE A O 1
ATOM 2001 N N . SER A 1 254 ? 13.849 -8.361 2.103 1.00 98.06 254 SER A N 1
ATOM 2002 C CA . SER A 1 254 ? 12.502 -8.345 1.527 1.00 98.06 254 SER A CA 1
ATOM 2003 C C . SER A 1 254 ? 11.865 -9.724 1.391 1.00 98.06 254 SER A C 1
ATOM 2005 O O . SER A 1 254 ? 10.646 -9.849 1.464 1.00 98.06 254 SER A O 1
ATOM 2007 N N . ASP A 1 255 ? 12.689 -10.757 1.230 1.00 97.12 255 ASP A N 1
ATOM 2008 C CA . ASP A 1 255 ? 12.284 -12.160 1.112 1.00 97.12 255 ASP A CA 1
ATOM 2009 C C . ASP A 1 255 ? 12.499 -12.962 2.415 1.00 97.12 255 ASP A C 1
ATOM 2011 O O . ASP A 1 255 ? 12.387 -14.193 2.423 1.00 97.12 255 ASP A O 1
ATOM 2015 N N . SER A 1 256 ? 12.784 -12.275 3.528 1.00 97.81 256 SER A N 1
ATOM 2016 C CA . SER A 1 256 ? 13.054 -12.880 4.837 1.00 97.81 256 SER A CA 1
ATOM 2017 C C . SER A 1 256 ? 11.858 -12.824 5.793 1.00 97.81 256 SER A C 1
ATOM 2019 O O . SER A 1 256 ? 10.928 -12.038 5.616 1.00 97.81 256 SER A O 1
ATOM 2021 N N . PHE A 1 257 ? 11.891 -13.628 6.859 1.00 98.31 257 PHE A N 1
ATOM 2022 C CA . PHE A 1 257 ? 10.893 -13.582 7.931 1.00 98.31 257 PHE A CA 1
ATOM 2023 C C . PHE A 1 257 ? 10.770 -12.190 8.571 1.00 98.31 257 PHE A C 1
ATOM 2025 O O . PHE A 1 257 ? 9.667 -11.773 8.928 1.00 98.31 257 PHE A O 1
ATOM 2032 N N . GLY A 1 258 ? 11.878 -11.450 8.657 1.00 98.19 258 GLY A N 1
ATOM 2033 C CA . GLY A 1 258 ? 11.924 -10.080 9.158 1.00 98.19 258 GLY A CA 1
ATOM 2034 C C . GLY A 1 258 ? 10.974 -9.152 8.403 1.00 98.19 258 GLY A C 1
ATOM 2035 O O . GLY A 1 258 ? 10.271 -8.375 9.040 1.00 98.19 258 GLY A O 1
ATOM 2036 N N . ALA A 1 259 ? 10.837 -9.309 7.080 1.00 98.50 259 ALA A N 1
ATOM 2037 C CA . ALA A 1 259 ? 9.870 -8.542 6.291 1.00 98.50 259 ALA A CA 1
ATOM 2038 C C . ALA A 1 259 ? 8.408 -8.850 6.661 1.00 98.50 259 ALA A C 1
ATOM 2040 O O . ALA A 1 259 ? 7.557 -7.968 6.573 1.00 98.50 259 ALA A O 1
ATOM 2041 N N . ALA A 1 260 ? 8.096 -10.076 7.104 1.00 98.50 260 ALA A N 1
ATOM 2042 C CA . ALA A 1 260 ? 6.748 -10.416 7.562 1.00 98.50 260 ALA A CA 1
ATOM 2043 C C . ALA A 1 260 ? 6.416 -9.725 8.894 1.00 98.50 260 ALA A C 1
ATOM 2045 O O . ALA A 1 260 ? 5.298 -9.239 9.065 1.00 98.50 260 ALA A O 1
ATOM 2046 N N . LEU A 1 261 ? 7.381 -9.668 9.821 1.00 98.56 261 LEU A N 1
ATOM 2047 C CA . LEU A 1 261 ? 7.231 -8.950 11.090 1.00 98.56 261 LEU A CA 1
ATOM 2048 C C . LEU A 1 261 ? 7.145 -7.437 10.863 1.00 98.56 261 LEU A C 1
ATOM 2050 O O . LEU A 1 261 ? 6.183 -6.820 11.311 1.00 98.56 261 LEU A O 1
ATOM 2054 N N . TRP A 1 262 ? 8.079 -6.882 10.086 1.00 98.62 262 TRP A N 1
ATOM 2055 C CA . TRP A 1 262 ? 8.090 -5.472 9.694 1.00 98.62 262 TRP A CA 1
ATOM 2056 C C . TRP A 1 262 ? 6.770 -5.063 9.034 1.00 98.62 262 TRP A C 1
ATOM 2058 O O . TRP A 1 262 ? 6.156 -4.081 9.436 1.00 98.62 262 TRP A O 1
ATOM 2068 N N . GLY A 1 263 ? 6.276 -5.847 8.069 1.00 98.50 263 GLY A N 1
ATOM 2069 C CA . GLY A 1 263 ? 5.032 -5.536 7.365 1.00 98.50 263 GLY A CA 1
ATOM 2070 C C . GLY A 1 263 ? 3.805 -5.552 8.281 1.00 98.50 263 GLY A C 1
ATOM 2071 O O . GLY A 1 263 ? 2.883 -4.764 8.087 1.00 98.50 263 GLY A O 1
ATOM 2072 N N . LEU A 1 264 ? 3.783 -6.418 9.298 1.00 98.56 264 LEU A N 1
ATOM 2073 C CA . LEU A 1 264 ? 2.718 -6.441 10.301 1.00 98.56 264 LEU A CA 1
ATOM 2074 C C . LEU A 1 264 ? 2.763 -5.222 11.221 1.00 98.56 264 LEU A C 1
ATOM 2076 O O . LEU A 1 264 ? 1.735 -4.580 11.426 1.00 98.56 264 LEU A O 1
ATOM 2080 N N . ASP A 1 265 ? 3.937 -4.920 11.764 1.00 98.69 265 ASP A N 1
ATOM 2081 C CA . ASP A 1 265 ? 4.164 -3.794 12.669 1.00 98.69 265 ASP A CA 1
ATOM 2082 C C . ASP A 1 265 ? 3.875 -2.461 11.967 1.00 98.69 265 ASP A C 1
ATOM 2084 O O . ASP A 1 265 ? 3.099 -1.644 12.456 1.00 98.69 265 ASP A O 1
ATOM 2088 N N . TYR A 1 266 ? 4.375 -2.292 10.742 1.00 98.56 266 TYR A N 1
ATOM 2089 C CA . TYR A 1 266 ? 4.151 -1.094 9.940 1.00 98.56 266 TYR A CA 1
ATOM 2090 C C . TYR A 1 266 ? 2.669 -0.882 9.585 1.00 98.56 266 TYR A C 1
ATOM 2092 O O . TYR A 1 266 ? 2.158 0.233 9.687 1.00 98.56 266 TYR A O 1
ATOM 2100 N N . VAL A 1 267 ? 1.928 -1.942 9.234 1.00 98.31 267 VAL A N 1
ATOM 2101 C CA . VAL A 1 267 ? 0.479 -1.826 8.983 1.00 98.31 267 VAL A CA 1
ATOM 2102 C C . VAL A 1 267 ? -0.303 -1.522 10.265 1.00 98.31 267 VAL A C 1
ATOM 2104 O O . VAL A 1 267 ? -1.271 -0.762 10.208 1.00 98.31 267 VAL A O 1
ATOM 2107 N N . LEU A 1 268 ? 0.107 -2.051 11.422 1.00 98.62 268 LEU A N 1
ATOM 2108 C CA . LEU A 1 268 ? -0.505 -1.680 12.703 1.00 98.62 268 LEU A CA 1
ATOM 2109 C C . LEU A 1 268 ? -0.203 -0.221 13.076 1.00 98.62 268 LEU A C 1
ATOM 2111 O O . LEU A 1 268 ? -1.116 0.459 13.539 1.00 98.62 268 LEU A O 1
ATOM 2115 N N . GLN A 1 269 ? 1.000 0.293 12.794 1.00 98.31 269 GLN A N 1
ATOM 2116 C CA . GLN A 1 269 ? 1.317 1.724 12.931 1.00 98.31 269 GLN A CA 1
ATOM 2117 C C . GLN A 1 269 ? 0.456 2.604 12.023 1.00 98.31 269 GLN A C 1
ATOM 2119 O O . GLN A 1 269 ? -0.087 3.621 12.462 1.00 98.31 269 GLN A O 1
ATOM 2124 N N . MET A 1 270 ? 0.273 2.198 10.765 1.00 98.38 270 MET A N 1
ATOM 2125 C CA . MET A 1 270 ? -0.628 2.882 9.839 1.00 98.38 270 MET A CA 1
ATOM 2126 C C . MET A 1 270 ? -2.066 2.911 10.377 1.00 98.38 270 MET A C 1
ATOM 2128 O O . MET A 1 270 ? -2.690 3.974 10.399 1.00 98.38 270 MET A O 1
ATOM 2132 N N . ALA A 1 271 ? -2.577 1.779 10.869 1.00 97.69 271 ALA A N 1
ATOM 2133 C CA . ALA A 1 271 ? -3.913 1.693 11.456 1.00 97.69 271 ALA A CA 1
ATOM 2134 C C . ALA A 1 271 ? -4.059 2.550 12.729 1.00 97.69 271 ALA A C 1
ATOM 2136 O O . ALA A 1 271 ? -5.049 3.267 12.865 1.00 97.69 271 ALA A O 1
ATOM 2137 N N . TYR A 1 272 ? -3.063 2.531 13.624 1.00 97.94 272 TYR A N 1
ATOM 2138 C CA . TYR A 1 272 ? -2.989 3.403 14.807 1.00 97.94 272 TYR A CA 1
ATOM 2139 C C . TYR A 1 272 ? -3.039 4.890 14.421 1.00 97.94 272 TYR A C 1
ATOM 2141 O O . TYR A 1 272 ? -3.653 5.705 15.107 1.00 97.94 272 TYR A O 1
ATOM 2149 N N . SER A 1 273 ? -2.466 5.232 13.267 1.00 97.50 273 SER A N 1
ATOM 2150 C CA . SER A 1 273 ? -2.341 6.609 12.785 1.00 97.50 273 SER A CA 1
ATOM 2151 C C . SER A 1 273 ? -3.418 7.031 11.787 1.00 97.50 273 SER A C 1
ATOM 2153 O O . SER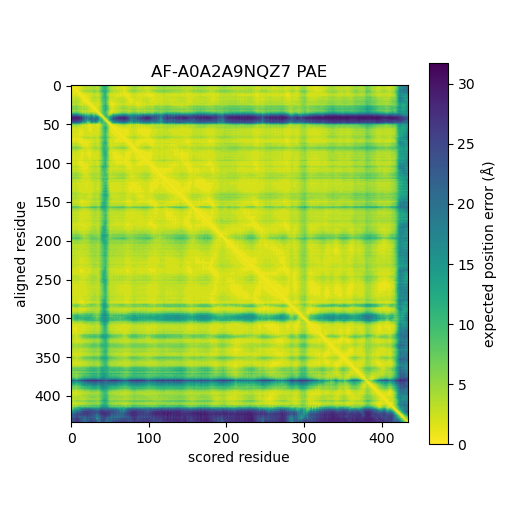 A 1 273 ? -3.239 8.021 11.084 1.00 97.50 273 SER A O 1
ATOM 2155 N N . ASN A 1 274 ? -4.561 6.337 11.751 1.00 97.50 274 ASN A N 1
ATOM 2156 C CA . ASN A 1 274 ? -5.736 6.659 10.926 1.00 97.50 274 ASN A CA 1
ATOM 2157 C C . ASN A 1 274 ? -5.564 6.509 9.403 1.00 97.50 274 ASN A C 1
ATOM 2159 O O . ASN A 1 274 ? -6.344 7.076 8.630 1.00 97.50 274 ASN A O 1
ATOM 2163 N N . PHE A 1 275 ? -4.617 5.693 8.939 1.00 98.31 275 PHE A N 1
ATOM 2164 C CA . PHE A 1 275 ? -4.683 5.193 7.567 1.00 98.31 275 PHE A CA 1
ATOM 2165 C C . PHE A 1 275 ? -5.821 4.178 7.426 1.00 98.31 275 PHE A C 1
ATOM 2167 O O . PHE A 1 275 ? -6.037 3.322 8.281 1.00 98.31 275 PHE A O 1
ATOM 2174 N N . SER A 1 276 ? -6.555 4.259 6.316 1.00 96.38 276 SER A N 1
ATOM 2175 C CA . SER A 1 276 ? -7.711 3.392 6.044 1.00 96.38 276 SER A CA 1
ATOM 2176 C C . SER A 1 276 ? -7.379 2.165 5.192 1.00 96.38 276 SER A C 1
ATOM 2178 O O . SER A 1 276 ? -8.181 1.235 5.115 1.00 96.38 276 SER A O 1
ATOM 2180 N N . MET A 1 277 ? -6.233 2.165 4.510 1.00 96.25 277 MET A N 1
ATOM 2181 C CA . MET A 1 277 ? -5.756 1.045 3.699 1.00 96.25 277 MET A CA 1
ATOM 2182 C C . MET A 1 277 ? -4.248 1.161 3.494 1.00 96.25 277 MET A C 1
ATOM 2184 O O . MET A 1 277 ? -3.747 2.267 3.297 1.00 96.25 277 MET A O 1
ATOM 2188 N N . ALA A 1 278 ? -3.567 0.019 3.486 1.00 96.44 278 ALA A N 1
ATOM 2189 C CA . ALA A 1 278 ? -2.187 -0.115 3.046 1.00 96.44 278 ALA A CA 1
ATOM 2190 C C . ALA A 1 278 ? -2.118 -1.164 1.933 1.00 96.44 278 ALA A C 1
ATOM 2192 O O . ALA A 1 278 ? -2.699 -2.246 2.067 1.00 96.44 278 ALA A O 1
ATOM 2193 N N . LEU A 1 279 ? -1.435 -0.842 0.838 1.00 97.94 279 LEU A N 1
ATOM 2194 C CA . LEU A 1 279 ? -1.269 -1.723 -0.311 1.00 97.94 279 LEU A CA 1
ATOM 2195 C C . LEU A 1 279 ? 0.216 -1.990 -0.535 1.00 97.94 279 LEU A C 1
ATOM 2197 O O . LEU A 1 279 ? 0.978 -1.106 -0.920 1.00 97.94 279 LEU A O 1
ATOM 2201 N N . PHE A 1 280 ? 0.615 -3.237 -0.292 1.00 98.19 280 PHE A N 1
ATOM 2202 C CA . PHE A 1 280 ? 1.962 -3.685 -0.609 1.00 98.19 280 PHE A CA 1
ATOM 2203 C C . PHE A 1 280 ? 2.108 -3.867 -2.115 1.00 98.19 280 PHE A C 1
ATOM 2205 O O . PHE A 1 280 ? 1.325 -4.602 -2.724 1.00 98.19 280 PHE A O 1
ATOM 2212 N N . HIS A 1 281 ? 3.117 -3.225 -2.699 1.00 97.06 281 HIS A N 1
ATOM 2213 C CA . HIS A 1 281 ? 3.394 -3.366 -4.119 1.00 97.06 281 HIS A CA 1
ATOM 2214 C C . HIS A 1 281 ? 3.790 -4.808 -4.453 1.00 97.06 281 HIS A C 1
ATOM 2216 O O . HIS A 1 281 ? 4.447 -5.490 -3.659 1.00 97.06 281 HIS A O 1
ATOM 2222 N N . ILE A 1 282 ? 3.361 -5.274 -5.624 1.00 91.81 282 ILE A N 1
ATOM 2223 C CA . ILE A 1 282 ? 3.638 -6.611 -6.147 1.00 91.81 282 ILE A CA 1
ATOM 2224 C C . ILE A 1 282 ? 4.261 -6.430 -7.520 1.00 91.81 282 ILE A C 1
ATOM 2226 O O . ILE A 1 282 ? 3.715 -5.722 -8.362 1.00 91.81 282 ILE A O 1
ATOM 2230 N N . GLY A 1 283 ? 5.399 -7.083 -7.710 1.00 85.81 283 GLY A N 1
ATOM 2231 C CA . GLY A 1 283 ? 6.250 -6.936 -8.869 1.00 85.81 283 GLY A CA 1
ATOM 2232 C C . GLY A 1 283 ? 6.373 -8.212 -9.704 1.00 85.81 283 GLY A C 1
ATOM 2233 O O . GLY A 1 283 ? 5.615 -9.175 -9.558 1.00 85.81 283 GLY A O 1
ATOM 2234 N N . GLY A 1 284 ? 7.396 -8.222 -10.557 1.00 80.62 284 GLY A N 1
ATOM 2235 C CA . GLY A 1 284 ? 7.732 -9.346 -11.435 1.00 80.62 284 GLY A CA 1
ATOM 2236 C C . GLY A 1 284 ? 8.366 -10.505 -10.711 1.00 80.62 284 GLY A C 1
ATOM 2237 O O . GLY A 1 284 ? 8.603 -10.444 -9.510 1.00 80.62 284 GLY A O 1
ATOM 2238 N N . GLN A 1 285 ? 8.687 -11.573 -11.438 1.00 82.12 285 GLN A N 1
ATOM 2239 C CA . GLN A 1 285 ? 9.263 -12.777 -10.826 1.00 82.12 285 GLN A CA 1
ATOM 2240 C C . GLN A 1 285 ? 10.589 -12.510 -10.094 1.00 82.12 285 GLN A C 1
ATOM 2242 O O . GLN A 1 285 ? 10.923 -13.243 -9.169 1.00 82.12 285 GLN A O 1
ATOM 2247 N N . GLN A 1 286 ? 11.301 -11.443 -10.470 1.00 83.25 286 GLN A N 1
ATOM 2248 C CA . GLN A 1 286 ? 12.582 -11.033 -9.886 1.00 83.25 286 GLN A CA 1
ATOM 2249 C C . GLN A 1 286 ? 12.454 -10.146 -8.637 1.00 83.25 286 GLN A C 1
ATOM 2251 O O . GLN A 1 286 ? 13.461 -9.738 -8.063 1.00 83.25 286 GLN A O 1
ATOM 2256 N N . VAL A 1 287 ? 11.233 -9.811 -8.216 1.00 91.00 287 VAL A N 1
ATOM 2257 C CA . VAL A 1 287 ? 10.999 -8.915 -7.081 1.00 91.00 287 VAL A CA 1
ATOM 2258 C C . VAL A 1 287 ? 11.005 -9.687 -5.763 1.00 91.00 287 VAL A C 1
ATOM 2260 O O . VAL A 1 287 ? 10.239 -10.632 -5.565 1.00 91.00 287 VAL A O 1
ATOM 2263 N N . TYR A 1 288 ? 11.858 -9.252 -4.834 1.00 95.62 288 TYR A N 1
ATOM 2264 C CA . TYR A 1 288 ? 12.113 -9.941 -3.569 1.00 95.62 288 TYR A CA 1
ATOM 2265 C C . TYR A 1 288 ? 10.964 -9.808 -2.567 1.00 95.62 288 TYR A C 1
ATOM 2267 O O . TYR A 1 288 ? 10.720 -10.725 -1.789 1.00 95.62 288 TYR A O 1
ATOM 2275 N N . TYR A 1 289 ? 10.240 -8.686 -2.578 1.00 96.50 289 TYR A N 1
ATOM 2276 C CA . TYR A 1 289 ? 9.147 -8.443 -1.629 1.00 96.50 289 TYR A CA 1
ATOM 2277 C C . TYR A 1 289 ? 7.803 -9.066 -2.033 1.00 96.50 289 TYR A C 1
ATOM 2279 O O . TYR A 1 289 ? 6.775 -8.800 -1.400 1.00 96.50 289 TYR A O 1
ATOM 2287 N N . ASN A 1 290 ? 7.772 -9.871 -3.099 1.00 95.06 290 ASN A N 1
ATOM 2288 C CA . ASN A 1 290 ? 6.528 -10.439 -3.592 1.00 95.06 290 ASN A CA 1
ATOM 2289 C C . ASN A 1 290 ? 5.832 -11.285 -2.511 1.00 95.06 290 ASN A C 1
ATOM 2291 O O . ASN A 1 290 ? 6.441 -12.188 -1.932 1.00 95.06 290 ASN A O 1
ATOM 2295 N N . PRO A 1 291 ? 4.528 -11.066 -2.252 1.00 93.69 291 PRO A N 1
ATOM 2296 C CA . PRO A 1 291 ? 3.768 -11.919 -1.343 1.00 93.69 291 PRO A CA 1
ATOM 2297 C C . PRO A 1 291 ? 3.620 -13.339 -1.906 1.00 93.69 291 PRO A C 1
ATOM 2299 O O . PRO A 1 291 ? 3.472 -14.305 -1.161 1.00 93.69 291 PRO A O 1
ATOM 2302 N N . PHE A 1 292 ? 3.667 -13.487 -3.222 1.00 90.12 292 PHE A N 1
ATOM 2303 C CA . PHE A 1 292 ? 3.667 -14.764 -3.911 1.00 90.12 292 PHE A CA 1
ATOM 2304 C C . PHE A 1 292 ? 4.300 -14.587 -5.290 1.00 90.12 292 PHE A C 1
ATOM 2306 O O . PHE A 1 292 ? 4.163 -13.524 -5.892 1.00 90.12 292 PHE A O 1
ATOM 2313 N N . THR A 1 293 ? 4.938 -15.634 -5.804 1.00 88.62 293 THR A N 1
ATOM 2314 C CA . THR A 1 293 ? 5.540 -15.616 -7.143 1.00 88.62 293 THR A CA 1
ATOM 2315 C C . THR A 1 293 ? 4.965 -16.759 -7.964 1.00 88.62 293 THR A C 1
ATOM 2317 O O . THR A 1 293 ? 4.927 -17.901 -7.501 1.00 88.62 293 THR A O 1
ATOM 2320 N N . ALA A 1 294 ? 4.473 -16.444 -9.163 1.00 84.06 294 ALA A N 1
ATOM 2321 C CA . ALA A 1 294 ? 3.994 -17.442 -10.112 1.00 84.06 294 ALA A CA 1
ATOM 2322 C C . ALA A 1 294 ? 5.163 -18.295 -10.632 1.00 84.06 294 ALA A C 1
ATOM 2324 O O . ALA A 1 294 ? 6.271 -17.770 -10.765 1.00 84.06 294 ALA A O 1
ATOM 2325 N N . PRO A 1 295 ? 4.936 -19.577 -10.970 1.00 82.44 295 PRO A N 1
ATOM 2326 C CA . PRO A 1 295 ? 5.927 -20.334 -11.721 1.00 82.44 295 PRO A CA 1
ATOM 2327 C C . PRO A 1 295 ? 6.197 -19.655 -13.077 1.00 82.44 295 PRO A C 1
ATOM 2329 O O . PRO A 1 295 ? 5.309 -18.964 -13.599 1.00 82.44 295 PRO A O 1
ATOM 2332 N N . PRO A 1 296 ? 7.383 -19.851 -13.681 1.00 81.00 296 PRO A N 1
ATOM 2333 C CA . PRO A 1 296 ? 7.656 -19.338 -15.016 1.00 81.00 296 PRO A CA 1
ATOM 2334 C C . PRO A 1 296 ? 6.626 -19.829 -16.043 1.00 81.00 296 PRO A C 1
ATOM 2336 O O . PRO A 1 296 ? 5.951 -20.848 -15.859 1.00 81.00 296 PRO A O 1
ATOM 2339 N N . THR A 1 297 ? 6.493 -19.098 -17.146 1.00 74.31 297 THR A N 1
ATOM 2340 C CA . THR A 1 297 ? 5.500 -19.406 -18.181 1.00 74.31 297 THR A CA 1
ATOM 2341 C C . THR A 1 297 ? 5.626 -20.828 -18.702 1.00 74.31 297 THR A C 1
ATOM 2343 O O . THR A 1 297 ? 6.726 -21.323 -18.939 1.00 74.31 297 THR A O 1
ATOM 2346 N N . ASN A 1 298 ? 4.471 -21.475 -18.885 1.00 75.25 298 ASN A N 1
ATOM 2347 C CA . ASN A 1 298 ? 4.326 -22.877 -19.284 1.00 75.25 298 ASN A CA 1
ATOM 2348 C C . ASN A 1 298 ? 4.919 -23.900 -18.300 1.00 75.25 298 ASN A C 1
ATOM 2350 O O . ASN A 1 298 ? 4.969 -25.084 -18.623 1.00 75.25 298 ASN A O 1
ATOM 2354 N N . GLN A 1 299 ? 5.299 -23.480 -17.088 1.00 80.12 299 GLN A N 1
ATOM 2355 C CA . GLN A 1 299 ? 5.820 -24.380 -16.053 1.00 80.12 299 GLN A CA 1
ATOM 2356 C C . GLN A 1 299 ? 4.782 -24.715 -14.973 1.00 80.12 299 GLN A C 1
ATOM 2358 O O . GLN A 1 299 ? 5.028 -25.571 -14.131 1.00 80.12 299 GLN A O 1
ATOM 2363 N N . SER A 1 300 ? 3.576 -24.134 -15.023 1.00 74.69 300 SER A N 1
ATOM 2364 C CA . SER A 1 300 ? 2.495 -24.364 -14.042 1.00 74.69 300 SER A CA 1
ATOM 2365 C C . SER A 1 300 ? 2.018 -25.821 -13.930 1.00 74.69 300 SER A C 1
ATOM 2367 O O . SER A 1 300 ? 1.337 -26.170 -12.966 1.00 74.69 300 SER A O 1
ATOM 2369 N N . TYR A 1 301 ? 2.362 -26.679 -14.897 1.00 72.19 301 TYR A N 1
ATOM 2370 C CA . TYR A 1 301 ? 2.083 -28.115 -14.839 1.00 72.19 301 TYR A CA 1
ATOM 2371 C C . TYR A 1 301 ? 2.971 -28.855 -13.823 1.00 72.19 301 TYR A C 1
ATOM 2373 O O . TYR A 1 301 ? 2.535 -29.841 -13.223 1.00 72.19 301 TYR A O 1
ATOM 2381 N N . TYR A 1 302 ? 4.206 -28.391 -13.610 1.00 77.94 302 TYR A N 1
ATOM 2382 C CA . TYR A 1 302 ? 5.183 -29.063 -12.748 1.00 77.94 302 TYR A CA 1
ATOM 2383 C C . TYR A 1 302 ? 5.711 -28.192 -11.599 1.00 77.94 302 TYR A C 1
ATOM 2385 O O . TYR A 1 302 ? 6.010 -28.746 -10.539 1.00 77.94 302 TYR A O 1
ATOM 2393 N N . ASP A 1 303 ? 5.697 -26.867 -11.743 1.00 78.81 303 ASP A N 1
ATOM 2394 C CA . ASP A 1 303 ? 6.050 -25.904 -10.701 1.00 78.81 303 ASP A CA 1
ATOM 2395 C C . ASP A 1 303 ? 4.823 -25.306 -10.003 1.00 78.81 303 ASP A C 1
ATOM 2397 O O . ASP A 1 303 ? 3.712 -25.245 -10.535 1.00 78.81 303 ASP A O 1
ATOM 2401 N N . GLN A 1 304 ? 5.031 -24.859 -8.765 1.00 80.25 304 GLN A N 1
ATOM 2402 C CA . GLN A 1 304 ? 4.002 -24.249 -7.928 1.00 80.25 304 GLN A CA 1
ATOM 2403 C C . GLN A 1 304 ? 4.298 -22.773 -7.700 1.00 80.25 304 GLN A C 1
ATOM 2405 O O . GLN A 1 304 ? 5.445 -22.334 -7.731 1.00 80.25 304 GLN A O 1
ATOM 2410 N N . TRP A 1 305 ? 3.248 -22.024 -7.375 1.00 85.12 305 TRP A N 1
ATOM 2411 C CA . TRP A 1 305 ? 3.413 -20.694 -6.811 1.00 85.12 305 TRP A CA 1
ATOM 2412 C C . TRP A 1 305 ? 4.170 -20.779 -5.482 1.00 85.12 305 TRP A C 1
ATOM 2414 O O . TRP A 1 305 ? 3.917 -21.671 -4.663 1.00 85.12 305 TRP A O 1
ATOM 2424 N N . THR A 1 306 ? 5.058 -19.822 -5.242 1.00 86.88 306 THR A N 1
ATOM 2425 C CA . THR A 1 306 ? 5.737 -19.662 -3.953 1.00 86.88 306 THR A CA 1
ATOM 2426 C C . THR A 1 306 ? 5.012 -18.629 -3.098 1.00 86.88 306 THR A C 1
ATOM 2428 O O . THR A 1 306 ? 4.271 -17.787 -3.604 1.00 86.88 306 THR A O 1
ATOM 2431 N N . VAL A 1 307 ? 5.189 -18.716 -1.779 1.00 91.06 307 VAL A N 1
ATOM 2432 C CA . VAL A 1 307 ? 4.611 -17.780 -0.807 1.00 91.06 307 VAL A CA 1
ATOM 2433 C C . VAL A 1 307 ? 5.752 -17.015 -0.148 1.00 91.06 307 VAL A C 1
ATOM 2435 O O . VAL A 1 307 ? 6.616 -17.628 0.479 1.00 91.06 307 VAL A O 1
ATOM 2438 N N . GLY A 1 308 ? 5.734 -15.693 -0.276 1.00 93.75 308 GLY A N 1
ATOM 2439 C CA . GLY A 1 308 ? 6.696 -14.785 0.337 1.00 93.75 308 GLY A CA 1
ATOM 2440 C C . GLY A 1 308 ? 6.254 -14.261 1.710 1.00 93.75 308 GLY A C 1
ATOM 2441 O O . GLY A 1 308 ? 5.117 -14.482 2.145 1.00 93.75 308 GLY A O 1
ATOM 2442 N N . PRO A 1 309 ? 7.146 -13.551 2.420 1.00 96.69 309 PRO A N 1
ATOM 2443 C CA . PRO A 1 309 ? 6.896 -13.060 3.778 1.00 96.69 309 PRO A CA 1
ATOM 2444 C C . PRO A 1 309 ? 5.718 -12.085 3.872 1.00 96.69 309 PRO A C 1
ATOM 2446 O O . PRO A 1 309 ? 4.899 -12.203 4.784 1.00 96.69 309 PRO A O 1
ATOM 2449 N N . ILE A 1 310 ? 5.555 -11.188 2.896 1.00 97.44 310 ILE A N 1
ATOM 2450 C CA . ILE A 1 310 ? 4.462 -10.203 2.885 1.00 97.44 310 ILE A CA 1
ATOM 2451 C C . ILE A 1 310 ? 3.078 -10.873 2.810 1.00 97.44 310 ILE A C 1
ATOM 2453 O O . ILE A 1 310 ? 2.108 -10.363 3.370 1.00 97.44 310 ILE A O 1
ATOM 2457 N N . TYR A 1 311 ? 2.961 -12.073 2.227 1.00 96.25 311 TYR A N 1
ATOM 2458 C CA . TYR A 1 311 ? 1.704 -12.825 2.294 1.00 96.25 311 TYR A CA 1
ATOM 2459 C C . TYR A 1 311 ? 1.378 -13.286 3.715 1.00 96.25 311 TYR A C 1
ATOM 2461 O O . TYR A 1 311 ? 0.211 -13.264 4.110 1.00 96.25 311 TYR A O 1
ATOM 2469 N N . TYR A 1 312 ? 2.379 -13.699 4.499 1.00 97.38 312 TYR A N 1
ATOM 2470 C CA . TYR A 1 312 ? 2.158 -14.025 5.908 1.00 97.38 312 TYR A CA 1
ATOM 2471 C C . TYR A 1 312 ? 1.756 -12.781 6.697 1.00 97.38 312 TYR A C 1
ATOM 2473 O O . TYR A 1 312 ? 0.839 -12.883 7.509 1.00 97.38 312 TYR A O 1
ATOM 2481 N N . ALA A 1 313 ? 2.346 -11.618 6.402 1.00 97.50 313 ALA A N 1
ATOM 2482 C CA . ALA A 1 313 ? 1.910 -10.358 6.995 1.00 97.50 313 ALA A CA 1
ATOM 2483 C C . ALA A 1 313 ? 0.433 -10.068 6.681 1.00 97.50 313 ALA A C 1
ATOM 2485 O O . ALA A 1 313 ? -0.367 -9.886 7.595 1.00 97.50 313 ALA A O 1
ATOM 2486 N N . ALA A 1 314 ? 0.023 -10.147 5.413 1.00 96.69 314 ALA A N 1
ATOM 2487 C CA . ALA A 1 314 ? -1.376 -9.957 5.024 1.00 96.69 314 ALA A CA 1
ATOM 2488 C C . ALA A 1 314 ? -2.323 -10.988 5.672 1.00 96.69 314 ALA A C 1
ATOM 2490 O O . ALA A 1 314 ? -3.422 -10.645 6.111 1.00 96.69 314 ALA A O 1
ATOM 2491 N N . LEU A 1 315 ? -1.905 -12.256 5.761 1.00 95.94 315 LEU A N 1
ATOM 2492 C CA . LEU A 1 315 ? -2.699 -13.332 6.356 1.00 95.94 315 LEU A CA 1
ATOM 2493 C C . LEU A 1 315 ? -2.931 -13.121 7.851 1.00 95.94 315 LEU A C 1
ATOM 2495 O O . LEU A 1 315 ? -4.057 -13.285 8.321 1.00 95.94 315 LEU A O 1
ATOM 2499 N N . VAL A 1 316 ? -1.866 -12.797 8.583 1.00 97.25 316 VAL A N 1
ATOM 2500 C CA . VAL A 1 316 ? -1.938 -12.525 10.017 1.00 97.25 316 VAL A CA 1
ATOM 2501 C C . VAL A 1 316 ? -2.740 -11.253 10.250 1.00 97.25 316 VAL A C 1
ATOM 2503 O O . VAL A 1 316 ? -3.667 -11.283 11.048 1.00 97.25 316 VAL A O 1
ATOM 2506 N N . MET A 1 317 ? -2.494 -10.188 9.481 1.00 97.12 317 MET A N 1
ATOM 2507 C CA . MET A 1 317 ? -3.230 -8.929 9.599 1.00 97.12 317 MET A CA 1
ATOM 2508 C C . MET A 1 317 ? -4.738 -9.103 9.390 1.00 97.12 317 MET A C 1
ATOM 2510 O O . MET A 1 317 ? -5.534 -8.543 10.139 1.00 97.12 317 MET A O 1
ATOM 2514 N N . ALA A 1 318 ? -5.146 -9.932 8.425 1.00 95.31 318 ALA A N 1
ATOM 2515 C CA . ALA A 1 318 ? -6.557 -10.228 8.188 1.00 95.31 318 ALA A CA 1
ATOM 2516 C C . ALA A 1 318 ? -7.239 -10.891 9.401 1.00 95.31 318 ALA A C 1
ATOM 2518 O O . ALA A 1 318 ? -8.426 -10.678 9.625 1.00 95.31 318 ALA A O 1
ATOM 2519 N N . GLU A 1 319 ? -6.511 -11.679 10.199 1.00 94.44 319 GLU A N 1
ATOM 2520 C CA . GLU A 1 319 ? -7.025 -12.209 11.470 1.00 94.44 319 GLU A CA 1
ATOM 2521 C C . GLU A 1 319 ? -6.892 -11.195 12.619 1.00 94.44 319 GLU A C 1
ATOM 2523 O O . GLU A 1 319 ? -7.764 -11.136 13.485 1.00 94.44 319 GLU A O 1
ATOM 2528 N N . THR A 1 320 ? -5.823 -10.392 12.616 1.00 95.88 320 THR A N 1
ATOM 2529 C CA . THR A 1 320 ? -5.524 -9.386 13.641 1.00 95.88 320 THR A CA 1
ATOM 2530 C C . THR A 1 320 ? -6.486 -8.213 13.616 1.00 95.88 320 THR A C 1
ATOM 2532 O O . THR A 1 320 ? -6.768 -7.707 14.689 1.00 95.88 320 THR A O 1
ATOM 2535 N N . LEU A 1 321 ? -6.997 -7.780 12.459 1.00 94.50 321 LEU A N 1
ATOM 2536 C CA . LEU A 1 321 ? -8.016 -6.723 12.346 1.00 94.50 321 LEU A CA 1
ATOM 2537 C C . LEU A 1 321 ? -9.426 -7.282 12.145 1.00 94.50 321 LEU A C 1
ATOM 2539 O O . LEU A 1 321 ? -10.398 -6.607 12.471 1.00 94.50 321 LEU A O 1
ATOM 2543 N N . GLY A 1 322 ? -9.543 -8.512 11.642 1.00 90.06 322 GLY A N 1
ATOM 2544 C CA . GLY A 1 322 ? -10.822 -9.157 11.367 1.00 90.06 322 GLY A CA 1
ATOM 2545 C C . GLY A 1 322 ? -11.645 -8.481 10.254 1.00 90.06 322 GLY A C 1
ATOM 2546 O O . GLY A 1 322 ? -11.221 -7.494 9.652 1.00 90.06 322 GLY A O 1
ATOM 2547 N N . PRO A 1 323 ? -12.840 -9.019 9.955 1.00 89.06 323 PRO A N 1
ATOM 2548 C CA . PRO A 1 323 ? -13.693 -8.538 8.866 1.00 89.06 323 PRO A CA 1
ATOM 2549 C C . PRO A 1 323 ? -14.690 -7.448 9.291 1.00 89.06 323 PRO A C 1
ATOM 2551 O O . PRO A 1 323 ? -15.466 -6.981 8.462 1.00 89.06 323 PRO A O 1
ATOM 2554 N N . SER A 1 324 ? -14.723 -7.074 10.573 1.00 88.69 324 SER A N 1
ATOM 2555 C CA . SER A 1 324 ? -15.780 -6.238 11.160 1.00 88.69 324 SER A CA 1
ATOM 2556 C C . SER A 1 324 ? -15.773 -4.790 10.660 1.00 88.69 324 SER A C 1
ATOM 2558 O O . SER A 1 324 ? -16.794 -4.112 10.735 1.00 88.69 324 SER A O 1
ATOM 2560 N N . ASN A 1 325 ? -14.634 -4.319 10.139 1.00 88.00 325 ASN A N 1
ATOM 2561 C CA . ASN A 1 325 ? -14.419 -2.945 9.672 1.00 88.00 325 ASN A CA 1
ATOM 2562 C C . ASN A 1 325 ? -14.656 -1.862 10.752 1.00 88.00 325 ASN A C 1
ATOM 2564 O O . ASN A 1 325 ? -14.815 -0.689 10.426 1.00 88.00 325 ASN A O 1
ATOM 2568 N N . VAL A 1 326 ? -14.661 -2.255 12.031 1.00 92.44 326 VAL A N 1
ATOM 2569 C CA . VAL A 1 326 ? -14.797 -1.367 13.205 1.00 92.44 326 VAL A CA 1
ATOM 2570 C C . VAL A 1 326 ? -13.594 -1.466 14.148 1.00 92.44 326 VAL A C 1
ATOM 2572 O O . VAL A 1 326 ? -13.637 -0.960 15.269 1.00 92.44 326 VAL A O 1
ATOM 2575 N N . SER A 1 327 ? -12.533 -2.153 13.716 1.00 95.00 327 SER A N 1
ATOM 2576 C CA . SER A 1 327 ? -11.336 -2.343 14.529 1.00 95.00 327 SER A CA 1
ATOM 2577 C C . SER A 1 327 ? -10.605 -1.022 14.759 1.00 95.00 327 SER A C 1
ATOM 2579 O O . SER A 1 327 ? -10.408 -0.244 13.827 1.00 95.00 327 SER A O 1
ATOM 2581 N N . GLN A 1 328 ? -10.1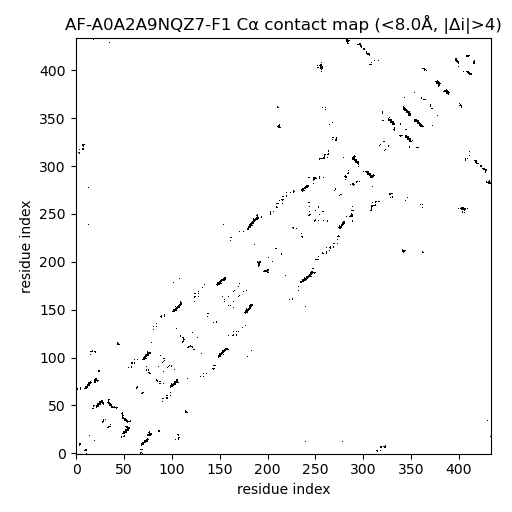53 -0.807 15.990 1.00 96.06 328 GLN A N 1
ATOM 2582 C CA . GLN A 1 328 ? -9.295 0.312 16.382 1.00 96.06 328 GLN A CA 1
ATOM 2583 C C . GLN A 1 328 ? -8.001 -0.257 16.959 1.00 96.06 328 GLN A C 1
ATOM 2585 O O . GLN A 1 328 ? -8.038 -1.190 17.761 1.00 96.06 328 GLN A O 1
ATOM 2590 N N . VAL A 1 329 ? -6.856 0.271 16.535 1.00 97.50 329 VAL A N 1
ATOM 2591 C CA . VAL A 1 329 ? -5.538 -0.222 16.953 1.00 97.50 329 VAL A CA 1
ATOM 2592 C C . VAL A 1 329 ? -4.938 0.753 17.953 1.00 97.50 329 VAL A C 1
ATOM 2594 O O . VAL A 1 329 ? -4.923 1.954 17.707 1.00 97.50 329 VAL A O 1
ATOM 2597 N N . MET A 1 330 ? -4.437 0.225 19.064 1.00 97.06 330 MET A N 1
ATOM 2598 C CA . MET A 1 330 ? -3.687 0.957 20.077 1.00 97.06 330 MET A CA 1
ATOM 2599 C C . MET A 1 330 ? -2.269 0.404 20.134 1.00 97.06 330 MET A C 1
ATOM 2601 O O . MET A 1 330 ? -2.085 -0.796 20.346 1.00 97.06 330 MET A O 1
ATOM 2605 N N . ASP A 1 331 ? -1.281 1.275 19.972 1.00 97.62 331 ASP A N 1
ATOM 2606 C CA . ASP A 1 331 ? 0.124 0.939 20.170 1.00 97.62 331 ASP A CA 1
ATOM 2607 C C . ASP A 1 331 ? 0.523 1.137 21.638 1.00 97.62 331 ASP A C 1
ATOM 2609 O O . ASP A 1 331 ? 0.460 2.242 22.183 1.00 97.62 331 ASP A O 1
ATOM 2613 N N . MET A 1 332 ? 0.957 0.057 22.287 1.00 95.69 332 MET A N 1
ATOM 2614 C CA . MET A 1 332 ? 1.316 0.086 23.700 1.00 95.69 332 MET A CA 1
ATOM 2615 C C . MET A 1 332 ? 2.645 0.784 23.968 1.00 95.69 332 MET A C 1
ATOM 2617 O O . MET A 1 332 ? 2.824 1.292 25.073 1.00 95.69 332 MET A O 1
ATOM 2621 N N . TRP A 1 333 ? 3.549 0.894 22.991 1.00 95.94 333 TRP A N 1
ATOM 2622 C CA . TRP A 1 333 ? 4.808 1.622 23.178 1.00 95.94 333 TRP A CA 1
ATOM 2623 C C . TRP A 1 333 ? 4.589 3.134 23.343 1.00 95.94 333 TRP A C 1
ATOM 2625 O O . TRP A 1 333 ? 5.395 3.841 23.954 1.00 95.94 333 TRP A O 1
ATOM 2635 N N . HIS A 1 334 ? 3.477 3.667 22.831 1.00 92.94 334 HIS A N 1
ATOM 2636 C CA . HIS A 1 334 ? 3.062 5.051 23.075 1.00 92.94 334 HIS A CA 1
ATOM 2637 C C . HIS A 1 334 ? 2.444 5.263 24.465 1.00 92.94 334 HIS A C 1
ATOM 2639 O O . HIS A 1 334 ? 2.407 6.397 24.939 1.00 92.94 334 HIS A O 1
ATOM 2645 N N . VAL A 1 335 ? 2.017 4.189 25.135 1.00 91.38 335 VAL A N 1
ATOM 2646 C CA . VAL A 1 335 ? 1.432 4.215 26.485 1.00 91.38 335 VAL A CA 1
ATOM 2647 C C . VAL A 1 335 ? 2.485 3.935 27.556 1.00 91.38 335 VAL A C 1
ATOM 2649 O O . VAL A 1 335 ? 2.508 4.601 28.588 1.00 91.38 335 VAL A O 1
ATOM 2652 N N . ASP A 1 336 ? 3.361 2.963 27.310 1.00 91.06 336 ASP A N 1
ATOM 2653 C CA . ASP A 1 336 ? 4.397 2.522 28.235 1.00 91.06 336 ASP A CA 1
ATOM 2654 C C . ASP A 1 336 ? 5.750 2.419 27.519 1.00 91.06 336 ASP A C 1
ATOM 2656 O O . ASP A 1 336 ? 6.030 1.478 26.774 1.00 91.06 336 ASP A O 1
ATOM 2660 N N . LYS A 1 337 ? 6.619 3.399 27.787 1.00 92.31 337 LYS A N 1
ATOM 2661 C CA . LYS A 1 337 ? 7.968 3.481 27.209 1.00 92.31 337 LYS A CA 1
ATOM 2662 C C . LYS A 1 337 ? 8.948 2.451 27.776 1.00 92.31 337 LYS A C 1
ATOM 2664 O O . LYS A 1 337 ? 10.079 2.390 27.303 1.00 92.31 337 LYS A O 1
ATOM 2669 N N . THR A 1 338 ? 8.546 1.646 28.763 1.00 92.56 338 THR A N 1
ATOM 2670 C CA . THR A 1 338 ? 9.360 0.521 29.249 1.00 92.56 338 THR A CA 1
ATOM 2671 C C . THR A 1 338 ? 9.277 -0.702 28.333 1.00 92.56 338 THR A C 1
ATOM 2673 O O . THR A 1 338 ? 10.140 -1.577 28.402 1.00 92.56 338 THR A O 1
ATOM 2676 N N . ILE A 1 339 ? 8.285 -0.752 27.436 1.00 93.94 339 ILE A N 1
ATOM 2677 C CA . ILE A 1 339 ? 8.201 -1.775 26.394 1.00 93.94 339 ILE A CA 1
ATOM 2678 C C . ILE A 1 339 ? 9.384 -1.597 25.432 1.00 93.94 339 ILE A C 1
ATOM 2680 O O . ILE A 1 339 ? 9.636 -0.513 24.908 1.00 93.94 339 ILE A O 1
ATOM 2684 N N . SER A 1 340 ? 10.127 -2.679 25.201 1.00 95.56 340 SER A N 1
ATOM 2685 C CA . SER A 1 340 ? 11.268 -2.691 24.284 1.00 95.56 340 SER A CA 1
ATOM 2686 C C . SER A 1 340 ? 10.822 -2.454 22.841 1.00 95.56 340 SER A C 1
ATOM 2688 O O . SER A 1 340 ? 9.867 -3.073 22.369 1.00 95.56 340 SER A O 1
ATOM 2690 N N . VAL A 1 341 ? 11.584 -1.653 22.092 1.00 97.12 341 VAL A N 1
ATOM 2691 C CA . VAL A 1 341 ? 11.379 -1.472 20.643 1.00 97.12 341 VAL A CA 1
ATOM 2692 C C . VAL A 1 341 ? 11.608 -2.761 19.843 1.00 97.12 341 VAL A C 1
ATOM 2694 O O . VAL A 1 341 ? 11.185 -2.851 18.699 1.00 97.12 341 VAL A O 1
ATOM 2697 N N . PHE A 1 342 ? 12.234 -3.786 20.424 1.00 97.44 342 PHE A N 1
ATOM 2698 C CA . PHE A 1 342 ? 12.369 -5.105 19.793 1.00 97.44 342 PHE A CA 1
ATOM 2699 C C . PHE A 1 342 ? 11.161 -6.020 20.041 1.00 97.44 342 PHE A C 1
ATOM 2701 O O . PHE A 1 342 ? 11.062 -7.088 19.433 1.00 97.44 342 PHE A O 1
ATOM 2708 N N . ASN A 1 343 ? 10.238 -5.616 20.920 1.00 96.44 343 ASN A N 1
ATOM 2709 C CA . ASN A 1 343 ? 9.082 -6.405 21.332 1.00 96.44 343 ASN A CA 1
ATOM 2710 C C . ASN A 1 343 ? 7.788 -5.575 21.345 1.00 96.44 343 ASN A C 1
ATOM 2712 O O . ASN A 1 343 ? 7.136 -5.493 22.391 1.00 96.44 343 ASN A O 1
ATOM 2716 N N . PRO A 1 344 ? 7.405 -4.934 20.222 1.00 96.88 344 PRO A N 1
ATOM 2717 C CA . PRO A 1 344 ? 6.203 -4.120 20.214 1.00 96.88 344 PRO A CA 1
ATOM 2718 C C . PRO A 1 344 ? 4.948 -4.933 20.516 1.00 96.88 344 PRO A C 1
ATOM 2720 O O . PRO A 1 344 ? 4.856 -6.139 20.253 1.00 96.88 344 PRO A O 1
ATOM 2723 N N . ALA A 1 345 ? 3.968 -4.238 21.082 1.00 96.94 345 ALA A N 1
ATOM 2724 C CA . ALA A 1 345 ? 2.699 -4.806 21.483 1.00 96.94 345 ALA A CA 1
ATOM 2725 C C . ALA A 1 345 ? 1.563 -3.866 21.089 1.00 96.94 345 ALA A C 1
ATOM 2727 O O . ALA A 1 345 ? 1.629 -2.659 21.314 1.00 96.94 345 ALA A O 1
ATOM 2728 N N . TYR A 1 346 ? 0.497 -4.443 20.551 1.00 97.94 346 TYR A N 1
ATOM 2729 C CA . TYR A 1 346 ? -0.693 -3.714 20.142 1.00 97.94 346 TYR A CA 1
ATOM 2730 C C . TYR A 1 346 ? -1.936 -4.335 20.753 1.00 97.94 346 TYR A C 1
ATOM 2732 O O . TYR A 1 346 ? -2.057 -5.562 20.820 1.00 97.94 346 TYR A O 1
ATOM 2740 N N . ILE A 1 347 ? -2.894 -3.491 21.120 1.00 95.88 347 ILE A N 1
ATOM 2741 C CA . ILE A 1 347 ? -4.248 -3.914 21.476 1.00 95.88 347 ILE A CA 1
ATOM 2742 C C . ILE A 1 347 ? -5.170 -3.529 20.328 1.00 95.88 347 ILE A C 1
ATOM 2744 O O . ILE A 1 347 ? -5.161 -2.390 19.868 1.00 95.88 347 ILE A O 1
ATOM 2748 N N . ILE A 1 348 ? -5.979 -4.479 19.870 1.00 97.06 348 ILE A N 1
ATOM 2749 C CA . ILE A 1 348 ? -6.988 -4.230 18.853 1.00 97.06 348 ILE A CA 1
ATOM 2750 C C . ILE A 1 348 ? -8.355 -4.304 19.513 1.00 97.06 348 ILE A C 1
ATOM 2752 O O . ILE A 1 348 ? -8.750 -5.341 20.054 1.00 97.06 348 ILE A O 1
ATOM 2756 N N . TYR A 1 349 ? -9.062 -3.187 19.453 1.00 94.69 349 TYR A N 1
ATOM 2757 C CA . TYR A 1 349 ? -10.411 -3.017 19.956 1.00 94.69 349 TYR A CA 1
ATOM 2758 C C . TYR A 1 349 ? -11.419 -3.275 18.843 1.00 94.69 349 TYR A C 1
ATOM 2760 O O . TYR A 1 349 ? -11.172 -2.927 17.693 1.00 94.69 349 TYR A O 1
ATOM 2768 N N . GLU A 1 350 ? -12.574 -3.827 19.192 1.00 94.56 350 GLU A N 1
ATOM 2769 C CA . GLU A 1 350 ? -13.775 -3.816 18.359 1.00 94.56 350 GLU A CA 1
ATOM 2770 C C . GLU A 1 350 ? -14.920 -3.224 19.177 1.00 94.56 350 GLU A C 1
ATOM 2772 O O . GLU A 1 350 ? -15.133 -3.622 20.322 1.00 94.56 350 GLU A O 1
ATOM 2777 N N . ASN A 1 351 ? -15.660 -2.268 18.606 1.00 91.75 351 ASN A N 1
ATOM 2778 C CA . ASN A 1 351 ? -16.781 -1.602 19.285 1.00 91.75 351 ASN A CA 1
ATOM 2779 C C . ASN A 1 351 ? -16.416 -1.066 20.688 1.00 91.75 351 ASN A C 1
ATOM 2781 O O . ASN A 1 351 ? -17.202 -1.168 21.627 1.00 91.75 351 ASN A O 1
ATOM 2785 N N . GLY A 1 352 ? -15.199 -0.533 20.845 1.00 88.00 352 GLY A N 1
ATOM 2786 C CA . GLY A 1 352 ? -14.701 0.012 22.112 1.00 88.00 352 GLY A CA 1
ATOM 2787 C C . GLY A 1 352 ? -14.240 -1.022 23.150 1.00 88.00 352 GLY A C 1
ATOM 2788 O O . GLY A 1 352 ? -13.770 -0.625 24.213 1.00 88.00 352 GLY A O 1
ATOM 2789 N N . ALA A 1 353 ? -14.306 -2.326 22.862 1.00 88.88 353 ALA A N 1
ATOM 2790 C CA . ALA A 1 353 ? -13.825 -3.385 23.752 1.00 88.88 353 ALA A CA 1
ATOM 2791 C C . ALA A 1 353 ? -12.545 -4.048 23.202 1.00 88.88 353 ALA A C 1
ATOM 2793 O O . ALA A 1 353 ? -12.483 -4.323 22.003 1.00 88.88 353 ALA A O 1
ATOM 2794 N N . PRO A 1 354 ? -11.529 -4.348 24.036 1.00 90.31 354 PRO A N 1
ATOM 2795 C CA . PRO A 1 354 ? -10.355 -5.097 23.593 1.00 90.31 354 PRO A CA 1
ATOM 2796 C C . PRO A 1 354 ? -10.760 -6.483 23.077 1.00 90.31 354 PRO A C 1
ATOM 2798 O O . PRO A 1 354 ? -11.357 -7.273 23.807 1.00 90.31 354 PRO A O 1
ATOM 2801 N N . ALA A 1 355 ? -10.417 -6.789 21.828 1.00 92.38 355 ALA A N 1
ATOM 2802 C CA . ALA A 1 355 ? -10.769 -8.048 21.176 1.00 92.38 355 ALA A CA 1
ATOM 2803 C C . ALA A 1 355 ? -9.549 -8.951 20.962 1.00 92.38 355 ALA A C 1
ATOM 2805 O O . ALA A 1 355 ? -9.651 -10.177 21.046 1.00 92.38 355 ALA A O 1
ATOM 2806 N N . ARG A 1 356 ? -8.389 -8.359 20.646 1.00 94.69 356 ARG A N 1
ATOM 2807 C CA . ARG A 1 356 ? -7.161 -9.079 20.277 1.00 94.69 356 ARG A CA 1
ATOM 2808 C C . ARG A 1 356 ? -5.926 -8.329 20.776 1.00 94.69 356 ARG A C 1
ATOM 2810 O O . ARG A 1 356 ? -5.958 -7.114 20.944 1.00 94.69 356 ARG A O 1
ATOM 2817 N N . ILE A 1 357 ? -4.830 -9.060 20.963 1.00 94.81 357 ILE A N 1
ATOM 2818 C CA . ILE A 1 357 ? -3.504 -8.505 21.255 1.00 94.81 357 ILE A CA 1
ATOM 2819 C C . ILE A 1 357 ? -2.540 -9.045 20.197 1.00 94.81 357 ILE A C 1
ATOM 2821 O O . ILE A 1 357 ? -2.540 -10.249 19.930 1.00 94.81 357 ILE A O 1
ATOM 2825 N N . ALA A 1 358 ? -1.735 -8.171 19.594 1.00 97.50 358 ALA A N 1
ATOM 2826 C CA . ALA A 1 358 ? -0.632 -8.558 18.719 1.00 97.50 358 ALA A CA 1
ATOM 2827 C C . ALA A 1 358 ? 0.694 -8.307 19.442 1.00 97.50 358 ALA A C 1
ATOM 2829 O O . ALA A 1 358 ? 0.924 -7.212 19.947 1.00 97.50 358 ALA A O 1
ATOM 2830 N N . LEU A 1 359 ? 1.541 -9.332 19.507 1.00 97.19 359 LEU A N 1
ATOM 2831 C CA . LEU A 1 359 ? 2.821 -9.314 20.214 1.00 97.19 359 LEU A CA 1
ATOM 2832 C C . LEU A 1 359 ? 3.931 -9.714 19.251 1.00 97.19 359 LEU A C 1
ATOM 2834 O O . LEU A 1 359 ? 3.770 -10.667 18.483 1.00 97.19 359 LEU A O 1
ATOM 2838 N N . PHE A 1 360 ? 5.051 -9.008 19.325 1.00 97.69 360 PHE A N 1
ATOM 2839 C CA . PHE A 1 360 ? 6.171 -9.166 18.409 1.00 97.69 360 PHE A CA 1
ATOM 2840 C C . PHE A 1 360 ? 7.456 -9.511 19.159 1.00 97.69 360 PHE A C 1
ATOM 2842 O O . PHE A 1 360 ? 7.649 -9.161 20.324 1.00 97.69 360 PHE A O 1
ATOM 2849 N N . ASN A 1 361 ? 8.361 -10.190 18.462 1.00 96.69 361 ASN A N 1
ATOM 2850 C CA . ASN A 1 361 ? 9.740 -10.357 18.890 1.00 96.69 361 ASN A CA 1
ATOM 2851 C C . ASN A 1 361 ? 10.643 -10.319 17.657 1.00 96.69 361 ASN A C 1
ATOM 2853 O O . ASN A 1 361 ? 10.609 -11.236 16.837 1.00 96.69 361 ASN A O 1
ATOM 2857 N N . TYR A 1 362 ? 11.417 -9.246 17.521 1.00 96.94 362 TYR A N 1
ATOM 2858 C CA . TYR A 1 362 ? 12.373 -9.064 16.429 1.00 96.94 362 TYR A CA 1
ATOM 2859 C C . TYR A 1 362 ? 13.730 -9.728 16.693 1.00 96.94 362 TYR A C 1
ATOM 2861 O O . TYR A 1 362 ? 14.602 -9.716 15.825 1.00 96.94 362 TYR A O 1
ATOM 2869 N N . VAL A 1 363 ? 13.942 -10.311 17.875 1.00 95.38 363 VAL A N 1
ATOM 2870 C CA . VAL A 1 363 ? 15.238 -10.876 18.256 1.00 95.38 363 VAL A CA 1
ATOM 2871 C C . VAL A 1 363 ? 15.362 -12.316 17.760 1.00 95.38 363 VAL A C 1
ATOM 2873 O O . VAL A 1 363 ? 14.504 -13.158 18.010 1.00 95.38 363 VAL A O 1
ATOM 2876 N N . SER A 1 364 ? 16.464 -12.616 17.067 1.00 93.12 364 SER A N 1
ATOM 2877 C CA . SER A 1 364 ? 16.869 -13.997 16.781 1.00 93.12 364 SER A CA 1
ATOM 2878 C C . SER A 1 364 ? 17.830 -14.490 17.846 1.00 93.12 364 SER A C 1
ATOM 2880 O O . SER A 1 364 ? 18.989 -14.086 17.869 1.00 93.12 364 SER A O 1
ATOM 2882 N N . ASP A 1 365 ? 17.346 -15.382 18.700 1.00 91.50 365 ASP A N 1
ATOM 2883 C CA . ASP A 1 365 ? 18.133 -15.968 19.778 1.00 91.50 365 ASP A CA 1
ATOM 2884 C C . ASP A 1 365 ? 17.780 -17.454 19.950 1.00 91.50 365 ASP A C 1
ATOM 2886 O O . ASP A 1 365 ? 16.752 -17.783 20.545 1.00 91.50 365 ASP A O 1
ATOM 2890 N N . PRO A 1 366 ? 18.626 -18.379 19.457 1.00 88.62 366 PRO A N 1
ATOM 2891 C CA . PRO A 1 366 ? 18.361 -19.810 19.562 1.00 88.62 366 PRO A CA 1
ATOM 2892 C C . PRO A 1 366 ? 18.459 -20.340 21.001 1.00 88.62 366 PRO A C 1
ATOM 2894 O O . PRO A 1 366 ? 18.076 -21.481 21.244 1.00 88.62 366 PRO A O 1
ATOM 2897 N N . SER A 1 367 ? 18.970 -19.553 21.958 1.00 92.88 367 SER A N 1
ATOM 2898 C CA . SER A 1 367 ? 19.049 -19.962 23.366 1.00 92.88 367 SER A CA 1
ATOM 2899 C C . SER A 1 367 ? 17.735 -19.786 24.133 1.00 92.88 367 SER A C 1
ATOM 2901 O O . SER A 1 367 ? 17.626 -20.281 25.253 1.00 92.88 367 SER A O 1
ATOM 2903 N N . GLY A 1 368 ? 16.760 -19.069 23.558 1.00 89.62 368 GLY A N 1
ATOM 2904 C CA . GLY A 1 368 ? 15.490 -18.734 24.209 1.00 89.62 368 GLY A CA 1
ATOM 2905 C C . GLY A 1 368 ? 15.600 -17.661 25.298 1.00 89.62 368 GLY A C 1
ATOM 2906 O O . GLY A 1 368 ? 14.603 -17.320 25.924 1.00 89.62 368 GLY A O 1
ATOM 2907 N N . LYS A 1 369 ? 16.785 -17.080 25.542 1.00 91.81 369 LYS A N 1
ATOM 2908 C CA . LYS A 1 369 ? 16.960 -16.015 26.552 1.00 91.81 369 LYS A CA 1
ATOM 2909 C C . LYS A 1 369 ? 16.234 -14.724 26.180 1.00 91.81 369 LYS A C 1
ATOM 2911 O O . LYS A 1 369 ? 15.937 -13.923 27.060 1.00 91.81 369 LYS A O 1
ATOM 2916 N N . SER A 1 370 ? 15.958 -14.542 24.894 1.00 92.44 370 SER A N 1
ATOM 2917 C CA . SER A 1 370 ? 15.186 -13.427 24.349 1.00 92.44 370 SER A CA 1
ATOM 2918 C C . SER A 1 370 ? 13.694 -13.751 24.188 1.00 92.44 370 SER A C 1
ATOM 2920 O O . SER A 1 370 ? 12.972 -12.977 23.557 1.00 92.44 370 SER A O 1
ATOM 2922 N N . ASP A 1 371 ? 13.215 -14.879 24.731 1.00 91.31 371 ASP A N 1
ATOM 2923 C CA . ASP A 1 371 ? 11.782 -15.157 24.825 1.00 91.31 371 ASP A CA 1
ATOM 2924 C C . ASP A 1 371 ? 11.117 -14.172 25.795 1.00 91.31 371 ASP A C 1
ATOM 2926 O O . ASP A 1 371 ? 11.631 -13.878 26.876 1.00 91.31 371 ASP A O 1
ATOM 2930 N N . ILE A 1 372 ? 9.942 -13.669 25.415 1.00 90.56 372 ILE A N 1
ATOM 2931 C CA . ILE A 1 372 ? 9.192 -12.704 26.221 1.00 90.56 372 ILE A CA 1
ATOM 2932 C C . ILE A 1 372 ? 8.042 -13.380 26.969 1.00 90.56 372 ILE A C 1
ATOM 2934 O O . ILE A 1 372 ? 7.247 -14.121 26.390 1.00 90.56 372 ILE A O 1
ATOM 2938 N N . ASN A 1 373 ? 7.918 -13.062 28.257 1.00 89.94 373 ASN A N 1
ATOM 2939 C CA . ASN A 1 373 ? 6.761 -13.416 29.074 1.00 89.94 373 ASN A CA 1
ATOM 2940 C C . ASN A 1 373 ? 5.852 -12.194 29.189 1.00 89.94 373 ASN A C 1
ATOM 2942 O O . ASN A 1 373 ? 6.209 -11.211 29.836 1.00 89.94 373 ASN A O 1
ATOM 2946 N N . VAL A 1 374 ? 4.682 -12.251 28.556 1.00 87.56 374 VAL A N 1
ATOM 2947 C C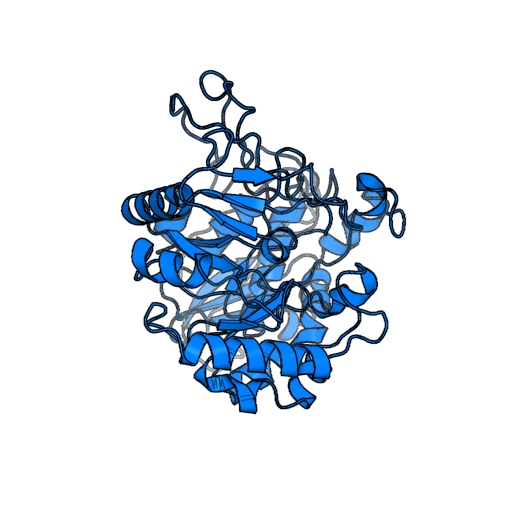A . VAL A 1 374 ? 3.727 -11.139 28.554 1.00 87.56 374 VAL A CA 1
ATOM 2948 C C . VAL A 1 374 ? 2.587 -11.434 29.518 1.00 87.56 374 VAL A C 1
ATOM 2950 O O . VAL A 1 374 ? 1.855 -12.409 29.353 1.00 87.56 374 VAL A O 1
ATOM 2953 N N . VAL A 1 375 ? 2.426 -10.559 30.510 1.00 87.00 375 VAL A N 1
ATOM 2954 C CA . VAL A 1 375 ? 1.279 -10.540 31.423 1.00 87.00 375 VAL A CA 1
ATOM 2955 C C . VAL A 1 375 ? 0.391 -9.369 31.025 1.00 87.00 375 VAL A C 1
ATOM 2957 O O . VAL A 1 375 ? 0.875 -8.249 30.887 1.00 87.00 375 VAL A O 1
ATOM 2960 N N . PHE A 1 376 ? -0.903 -9.615 30.842 1.00 85.62 376 PHE A N 1
ATOM 2961 C CA . PHE A 1 376 ? -1.869 -8.568 30.524 1.00 85.62 376 PHE A CA 1
ATOM 2962 C C . PHE A 1 376 ? -3.092 -8.670 31.435 1.00 85.62 376 PHE A C 1
ATOM 2964 O O . PHE A 1 376 ? -3.472 -9.755 31.876 1.00 85.62 376 PHE A O 1
ATOM 2971 N N . SER A 1 377 ? -3.725 -7.527 31.678 1.00 85.75 377 SER A N 1
ATOM 2972 C CA . SER A 1 377 ? -5.043 -7.434 32.298 1.00 85.75 377 SER A CA 1
ATOM 2973 C C . SER A 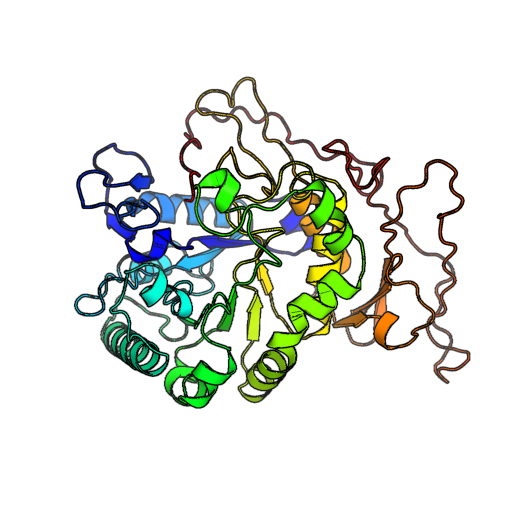1 377 ? -5.921 -6.507 31.469 1.00 85.75 377 SER A C 1
ATOM 2975 O O . SER A 1 377 ? -5.456 -5.477 30.980 1.00 85.75 377 SER A O 1
ATOM 2977 N N . LEU A 1 378 ? -7.191 -6.862 31.313 1.00 84.31 378 LEU A N 1
ATOM 2978 C CA . LEU A 1 378 ? -8.193 -6.019 30.671 1.00 84.31 378 LEU A CA 1
ATOM 2979 C C . LEU A 1 378 ? -9.099 -5.447 31.757 1.00 84.31 378 LEU A C 1
ATOM 2981 O O . LEU A 1 378 ? -9.759 -6.195 32.476 1.00 84.31 378 LEU A O 1
ATOM 2985 N N . GLY A 1 379 ? -9.107 -4.122 31.890 1.00 81.94 379 GLY A N 1
ATOM 2986 C CA . GLY A 1 379 ? -9.770 -3.454 33.006 1.00 81.94 379 GLY A CA 1
ATOM 2987 C C . GLY A 1 379 ? -9.152 -3.804 34.365 1.00 81.94 379 GLY A C 1
ATOM 2988 O O . GLY A 1 379 ? -8.063 -4.375 34.455 1.00 81.94 379 GLY A O 1
ATOM 2989 N N . GLY A 1 380 ? -9.836 -3.427 35.443 1.00 81.75 380 GLY A N 1
ATOM 2990 C CA . GLY A 1 380 ? -9.325 -3.540 36.806 1.00 81.75 380 GLY A CA 1
ATOM 2991 C C . GLY A 1 380 ? -8.071 -2.695 37.067 1.00 81.75 380 GLY A C 1
ATOM 2992 O O . GLY A 1 380 ? -7.623 -1.890 36.239 1.00 81.75 380 GLY A O 1
ATOM 2993 N N . GLY A 1 381 ? -7.492 -2.876 38.256 1.00 72.94 381 GLY A N 1
ATOM 2994 C CA . GLY A 1 381 ? -6.220 -2.260 38.643 1.00 72.94 381 GLY A CA 1
ATOM 2995 C C . GLY A 1 381 ? -6.199 -0.737 38.468 1.00 72.94 381 GLY A C 1
ATOM 2996 O O . GLY A 1 381 ? -7.107 -0.036 38.908 1.00 72.94 381 GLY A O 1
ATOM 2997 N N . LYS A 1 382 ? -5.153 -0.228 37.800 1.00 70.94 382 LYS A N 1
ATOM 2998 C CA . LYS A 1 382 ? -4.904 1.213 37.592 1.00 70.94 382 LYS A CA 1
ATOM 2999 C C . LYS A 1 382 ? -5.904 1.906 36.653 1.00 70.94 382 LYS A C 1
ATOM 3001 O O . LYS A 1 382 ? -5.885 3.127 36.569 1.00 70.94 382 LYS A O 1
ATOM 3006 N N . THR A 1 383 ? -6.744 1.157 35.934 1.00 76.00 383 THR A N 1
ATOM 3007 C CA . THR A 1 383 ? -7.675 1.730 34.943 1.00 76.00 383 THR A CA 1
ATOM 3008 C C . THR A 1 383 ? -9.001 2.196 35.547 1.00 76.00 383 THR A C 1
ATOM 3010 O O . THR A 1 383 ? -9.747 2.912 34.885 1.00 76.00 383 THR A O 1
ATOM 3013 N N . GLY A 1 384 ? -9.333 1.761 36.771 1.00 79.25 384 GLY A N 1
ATOM 3014 C CA . GLY A 1 384 ? -10.628 2.037 37.408 1.00 79.25 384 GLY A CA 1
ATOM 3015 C C . GLY A 1 384 ? -11.839 1.376 36.730 1.00 79.25 384 GLY A C 1
ATOM 3016 O O . GLY A 1 384 ? -12.962 1.554 37.192 1.00 79.25 384 GLY A O 1
ATOM 3017 N N . GLN A 1 385 ? -11.631 0.608 35.656 1.00 83.81 385 GLN A N 1
ATOM 3018 C CA . GLN A 1 385 ? -12.679 -0.132 34.950 1.00 83.81 385 GLN A CA 1
ATOM 3019 C C . GLN A 1 385 ? -12.963 -1.481 35.635 1.00 83.81 385 GLN A C 1
ATOM 3021 O O . GLN A 1 385 ? -12.082 -2.009 36.322 1.00 83.81 385 GLN A O 1
ATOM 3026 N N . PRO A 1 386 ? -14.141 -2.098 35.430 1.00 85.94 386 PRO A N 1
ATOM 3027 C CA . PRO A 1 386 ? -14.390 -3.474 35.860 1.00 85.94 386 PRO A CA 1
ATOM 3028 C C . PRO A 1 386 ? -13.345 -4.446 35.294 1.00 85.94 386 PRO A C 1
ATOM 3030 O O . PRO A 1 386 ? -12.872 -4.266 34.173 1.00 85.94 386 PRO A O 1
ATOM 3033 N N . ASN A 1 387 ? -12.979 -5.485 36.052 1.00 87.62 387 ASN A N 1
ATOM 3034 C CA . ASN A 1 387 ? -12.085 -6.523 35.536 1.00 87.62 387 ASN A CA 1
ATOM 3035 C C . ASN A 1 387 ? -12.789 -7.302 34.415 1.00 87.62 387 ASN A C 1
ATOM 3037 O O . ASN A 1 387 ? -13.804 -7.954 34.648 1.00 87.62 387 ASN A O 1
ATOM 3041 N N . ALA A 1 388 ? -12.213 -7.246 33.222 1.00 86.06 388 ALA A N 1
ATOM 3042 C CA . ALA A 1 388 ? -12.659 -7.926 32.013 1.00 86.06 388 ALA A CA 1
ATOM 3043 C C . ALA A 1 388 ? -11.593 -8.902 31.481 1.00 86.06 388 ALA A C 1
ATOM 3045 O O . ALA A 1 388 ? -11.662 -9.340 30.333 1.00 86.06 388 ALA A O 1
ATOM 3046 N N . THR A 1 389 ? -10.580 -9.235 32.291 1.00 88.81 389 THR A N 1
ATOM 3047 C CA . THR A 1 389 ? -9.513 -10.158 31.889 1.00 88.81 389 THR A CA 1
ATOM 3048 C C . THR A 1 389 ? -10.094 -11.562 31.693 1.00 88.81 389 THR A C 1
ATOM 3050 O O . THR A 1 389 ? -10.653 -12.120 32.641 1.00 88.81 389 THR A O 1
ATOM 3053 N N . PRO A 1 390 ? -9.982 -12.161 30.494 1.00 87.25 390 PRO A N 1
ATOM 3054 C CA . PRO A 1 390 ? -10.537 -13.481 30.237 1.00 87.25 390 PRO A CA 1
ATOM 3055 C C . PRO A 1 390 ? -9.748 -14.560 30.985 1.00 87.25 390 PRO A C 1
ATOM 3057 O O . PRO A 1 390 ? -8.527 -14.489 31.105 1.00 87.25 390 PRO A O 1
ATOM 3060 N N . SER A 1 391 ? -10.444 -15.605 31.438 1.00 89.00 391 SER A N 1
ATOM 3061 C CA . SER A 1 391 ? -9.819 -16.754 32.111 1.00 89.00 391 SER A CA 1
ATOM 3062 C C . SER A 1 391 ? -8.962 -17.611 31.176 1.00 89.00 391 SER A C 1
ATOM 3064 O O . SER A 1 391 ? -8.076 -18.328 31.632 1.00 89.00 391 SER A O 1
ATOM 3066 N N . THR A 1 392 ? -9.225 -17.556 29.867 1.00 90.31 392 THR A N 1
ATOM 3067 C CA . THR A 1 392 ? -8.472 -18.276 28.834 1.00 90.31 392 THR A CA 1
ATOM 3068 C C . THR A 1 392 ? -8.378 -17.445 27.559 1.00 90.31 392 THR A C 1
ATOM 3070 O O . THR A 1 392 ? -9.263 -16.647 27.251 1.00 90.31 392 THR A O 1
ATOM 3073 N N . VAL A 1 393 ? -7.313 -17.660 26.786 1.00 91.31 393 VAL A N 1
ATOM 3074 C CA . VAL A 1 393 ? -7.117 -17.045 25.467 1.00 91.31 393 VAL A CA 1
ATOM 3075 C C . VAL A 1 393 ? -6.696 -18.085 24.437 1.00 91.31 393 VAL A C 1
ATOM 3077 O O . VAL A 1 393 ? -6.156 -19.137 24.773 1.00 91.31 393 VAL A O 1
ATOM 3080 N N . LYS A 1 394 ? -6.925 -17.779 23.157 1.00 93.00 394 LYS A N 1
ATOM 3081 C CA . LYS A 1 394 ? -6.382 -18.551 22.033 1.00 93.00 394 LYS A CA 1
ATOM 3082 C C . LYS A 1 394 ? -5.165 -17.826 21.483 1.00 93.00 394 LYS A C 1
ATOM 3084 O O . LYS A 1 394 ? -5.258 -16.648 21.152 1.00 93.00 394 LYS A O 1
ATOM 3089 N N . VAL A 1 395 ? -4.057 -18.544 21.331 1.00 93.69 395 VAL A N 1
ATOM 3090 C CA . VAL A 1 395 ? -2.803 -17.982 20.818 1.00 93.69 395 VAL A CA 1
ATOM 3091 C C . VAL A 1 395 ? -2.468 -18.610 19.470 1.00 93.69 395 VAL A C 1
ATOM 3093 O O . VAL A 1 395 ? -2.560 -19.826 19.294 1.00 93.69 395 VAL A O 1
ATOM 3096 N N . LYS A 1 396 ? -2.079 -17.775 18.506 1.00 95.88 396 LYS A N 1
ATOM 3097 C CA . LYS A 1 396 ? -1.540 -18.193 17.210 1.00 95.88 396 LYS A CA 1
ATOM 3098 C C . LYS A 1 396 ? -0.174 -17.558 17.037 1.00 95.88 396 LYS A C 1
ATOM 3100 O O . LYS A 1 396 ? -0.014 -16.370 17.288 1.00 95.88 396 LYS A O 1
ATOM 3105 N N . TYR A 1 397 ? 0.790 -18.350 16.589 1.00 95.69 397 TYR A N 1
ATOM 3106 C CA . TYR A 1 397 ? 2.148 -17.875 16.376 1.00 95.69 397 TYR A CA 1
ATOM 3107 C C . TYR A 1 397 ? 2.473 -17.817 14.890 1.00 95.69 397 TYR A C 1
ATOM 3109 O O . TYR A 1 397 ? 2.227 -18.788 14.167 1.00 95.69 397 TYR A O 1
ATOM 3117 N N . LEU A 1 398 ? 3.050 -16.692 14.470 1.00 97.44 398 LEU A N 1
ATOM 3118 C CA . LEU A 1 398 ? 3.837 -16.585 13.249 1.00 97.44 398 LEU A CA 1
ATOM 3119 C C . LEU A 1 398 ? 5.292 -16.877 13.640 1.00 97.44 398 LEU A C 1
ATOM 3121 O O . LEU A 1 398 ? 5.828 -16.161 14.480 1.00 97.44 398 LEU A O 1
ATOM 3125 N N . ARG A 1 399 ? 5.908 -17.949 13.124 1.00 95.94 399 ARG A N 1
ATOM 3126 C CA . ARG A 1 399 ? 7.260 -18.377 13.546 1.00 95.94 399 ARG A CA 1
ATOM 3127 C C . ARG A 1 399 ? 8.180 -18.733 12.387 1.00 95.94 399 ARG A C 1
ATOM 3129 O O . ARG A 1 399 ? 7.744 -19.334 11.401 1.00 95.94 399 ARG A O 1
ATOM 3136 N N . ALA A 1 400 ? 9.457 -18.450 12.610 1.00 95.62 400 ALA A N 1
ATOM 3137 C CA . ALA A 1 400 ? 10.624 -18.937 11.888 1.00 95.62 400 ALA A CA 1
ATOM 3138 C C . ALA A 1 400 ? 11.775 -19.141 12.895 1.00 95.62 400 ALA A C 1
ATOM 3140 O O . ALA A 1 400 ? 11.677 -18.685 14.033 1.00 95.62 400 ALA A O 1
ATOM 3141 N N . ASN A 1 401 ? 12.850 -19.814 12.487 1.00 93.50 401 ASN A N 1
ATOM 3142 C CA . ASN A 1 401 ? 14.028 -20.050 13.328 1.00 93.50 401 ASN A CA 1
ATOM 3143 C C . ASN A 1 401 ? 14.888 -18.788 13.491 1.00 93.50 401 ASN A C 1
ATOM 3145 O O . ASN A 1 401 ? 15.512 -18.602 14.531 1.00 93.50 401 ASN A O 1
ATOM 3149 N N . THR A 1 402 ? 14.941 -17.937 12.463 1.00 94.94 402 THR A N 1
ATOM 3150 C CA . THR A 1 402 ? 15.659 -16.655 12.478 1.00 94.94 402 THR A CA 1
ATOM 3151 C C . THR A 1 402 ? 14.882 -15.597 11.695 1.00 94.94 402 THR A C 1
ATOM 3153 O O . THR A 1 402 ? 14.081 -15.919 10.815 1.00 94.94 402 THR A O 1
ATOM 3156 N N . ILE A 1 403 ? 15.162 -14.321 11.965 1.00 95.19 403 ILE A N 1
ATOM 3157 C CA . ILE A 1 403 ? 14.642 -13.173 11.204 1.00 95.19 403 ILE A CA 1
ATOM 3158 C C . ILE A 1 403 ? 15.081 -13.190 9.737 1.00 95.19 403 ILE A C 1
ATOM 3160 O O . ILE A 1 403 ? 14.326 -12.761 8.874 1.00 95.19 403 ILE A O 1
ATOM 3164 N N . THR A 1 404 ? 16.259 -13.733 9.424 1.00 96.25 404 THR A N 1
ATOM 3165 C CA . THR A 1 404 ? 16.770 -13.826 8.046 1.00 96.25 404 THR A CA 1
ATOM 3166 C C . THR A 1 404 ? 16.314 -15.091 7.322 1.00 96.25 404 THR A C 1
ATOM 3168 O O . THR A 1 404 ? 16.664 -15.283 6.156 1.00 96.25 404 THR A O 1
ATOM 3171 N N . GLN A 1 405 ? 15.547 -15.974 7.975 1.00 96.44 405 GLN A N 1
ATOM 3172 C CA . GLN A 1 405 ? 15.061 -17.197 7.342 1.00 96.44 405 GLN A CA 1
ATOM 3173 C C . GLN A 1 405 ? 14.241 -16.848 6.096 1.00 96.44 405 GLN A C 1
ATOM 3175 O O . GLN A 1 405 ? 13.392 -15.959 6.133 1.00 96.44 405 GLN A O 1
ATOM 3180 N N . LYS A 1 406 ? 14.456 -17.601 5.014 1.00 94.62 406 LYS A N 1
ATOM 3181 C CA . LYS A 1 406 ? 13.654 -17.536 3.790 1.00 94.62 406 LYS A CA 1
ATOM 3182 C C . LYS A 1 406 ? 12.762 -18.769 3.692 1.00 94.62 406 LYS A C 1
ATOM 3184 O O . LYS A 1 406 ? 13.241 -19.898 3.791 1.00 94.62 406 LYS A O 1
ATOM 3189 N N . GLY A 1 407 ? 11.465 -18.555 3.486 1.00 90.31 407 GLY A N 1
ATOM 3190 C CA . GLY A 1 407 ? 10.476 -19.628 3.374 1.00 90.31 407 GLY A CA 1
ATOM 3191 C C . GLY A 1 407 ? 10.286 -20.455 4.655 1.00 90.31 407 GLY A C 1
ATOM 3192 O O . GLY A 1 407 ? 10.892 -20.207 5.693 1.00 90.31 407 GLY A O 1
ATOM 3193 N N . ASN A 1 408 ? 9.401 -21.456 4.590 1.00 90.25 408 ASN A N 1
ATOM 3194 C CA . ASN A 1 408 ? 9.061 -22.350 5.712 1.00 90.25 408 ASN A CA 1
ATOM 3195 C C . ASN A 1 408 ? 8.626 -21.637 7.008 1.00 90.25 408 ASN A C 1
ATOM 3197 O O . ASN A 1 408 ? 8.793 -22.167 8.106 1.00 90.25 408 ASN A O 1
ATOM 3201 N N . PHE A 1 409 ? 8.036 -20.449 6.885 1.00 93.75 409 PHE A N 1
ATOM 3202 C CA . PHE A 1 409 ? 7.372 -19.782 8.001 1.00 93.75 409 PHE A CA 1
ATOM 3203 C C . PHE A 1 409 ? 6.103 -20.547 8.369 1.00 93.75 409 PHE A C 1
ATOM 3205 O O . PHE A 1 409 ? 5.453 -21.154 7.512 1.00 93.75 409 PHE A O 1
ATOM 3212 N N . THR A 1 410 ? 5.717 -20.504 9.638 1.00 94.50 410 THR A N 1
ATOM 3213 C CA . THR A 1 410 ? 4.475 -21.131 10.104 1.00 94.50 410 THR A CA 1
ATOM 3214 C C . THR A 1 410 ? 3.530 -20.082 10.662 1.00 94.50 410 THR A C 1
ATOM 3216 O O . THR A 1 410 ? 3.959 -19.222 11.416 1.00 94.50 410 THR A O 1
ATOM 3219 N N . TRP A 1 411 ? 2.240 -20.161 10.323 1.00 94.94 411 TRP A N 1
ATOM 3220 C CA . TRP A 1 411 ? 1.171 -19.417 11.001 1.00 94.94 411 TRP A CA 1
ATOM 3221 C C . TRP A 1 411 ? 0.209 -20.405 11.651 1.00 94.94 411 TRP A C 1
ATOM 3223 O O . TRP A 1 411 ? -0.405 -21.212 10.945 1.00 94.94 411 TRP A O 1
ATOM 3233 N N . ALA A 1 412 ? 0.088 -20.345 12.980 1.00 93.00 412 ALA A N 1
ATOM 3234 C CA . ALA A 1 412 ? -0.671 -21.307 13.784 1.00 93.00 412 ALA A CA 1
ATOM 3235 C C . ALA A 1 412 ? -0.236 -22.766 13.523 1.00 93.00 412 ALA A C 1
ATOM 3237 O O . ALA A 1 412 ? -1.066 -23.651 13.321 1.00 93.00 412 ALA A O 1
ATOM 3238 N N . GLY A 1 413 ? 1.081 -22.997 13.457 1.00 88.38 413 GLY A N 1
ATOM 3239 C CA . GLY A 1 413 ? 1.676 -24.320 13.225 1.00 88.38 413 GLY A CA 1
ATOM 3240 C C . GLY A 1 413 ? 1.599 -24.828 11.780 1.00 88.38 413 GLY A C 1
ATOM 3241 O O . GLY A 1 413 ? 2.010 -25.950 11.510 1.00 88.38 413 GLY A O 1
ATOM 3242 N N . GLN A 1 414 ? 1.089 -24.028 10.836 1.00 82.06 414 GLN A N 1
ATOM 3243 C CA . GLN A 1 414 ? 0.930 -24.433 9.437 1.00 82.06 414 GLN A CA 1
ATOM 3244 C C . GLN A 1 414 ? 1.857 -23.647 8.512 1.00 82.06 414 GLN A C 1
ATOM 3246 O O . GLN A 1 414 ? 1.804 -22.415 8.482 1.00 82.06 414 GLN A O 1
ATOM 3251 N N . VAL A 1 415 ? 2.635 -24.363 7.697 1.00 79.56 415 VAL A N 1
ATOM 3252 C CA . VAL A 1 415 ? 3.316 -23.786 6.529 1.00 79.56 415 VAL A CA 1
ATOM 3253 C C . VAL A 1 415 ? 2.292 -23.585 5.415 1.00 79.56 415 VAL A C 1
ATOM 3255 O O . VAL A 1 415 ? 1.490 -24.474 5.123 1.00 79.56 415 VAL A O 1
ATOM 3258 N N . ARG A 1 416 ? 2.304 -22.417 4.773 1.00 79.31 416 ARG A N 1
ATOM 3259 C CA . ARG A 1 416 ? 1.449 -22.132 3.616 1.00 79.31 416 ARG A CA 1
ATOM 3260 C C . ARG A 1 416 ? 2.138 -22.588 2.338 1.00 79.31 416 ARG A C 1
ATOM 3262 O O . ARG A 1 416 ? 3.270 -22.208 2.061 1.00 79.31 416 ARG A O 1
ATOM 3269 N N . ARG A 1 417 ? 1.421 -23.403 1.571 1.00 68.88 417 ARG A N 1
ATOM 3270 C CA . ARG A 1 417 ? 1.785 -23.863 0.231 1.00 68.88 417 ARG A CA 1
ATOM 3271 C C . ARG A 1 417 ? 0.571 -23.693 -0.670 1.00 68.88 417 ARG A C 1
ATOM 3273 O O . ARG A 1 417 ? -0.563 -23.758 -0.187 1.00 68.88 417 ARG A O 1
ATOM 3280 N N . PHE A 1 418 ? 0.800 -23.474 -1.955 1.00 59.94 418 PHE A N 1
ATOM 3281 C CA . PHE A 1 418 ? -0.274 -23.563 -2.932 1.00 59.94 418 PHE A CA 1
ATOM 3282 C C . PHE A 1 418 ? -0.600 -25.035 -3.200 1.00 59.94 418 PHE A C 1
ATOM 3284 O O . PHE A 1 418 ? 0.279 -25.896 -3.194 1.00 59.94 418 PHE A O 1
ATOM 3291 N N . MET A 1 419 ? -1.881 -25.335 -3.402 1.00 44.94 419 MET A N 1
ATOM 3292 C CA . MET A 1 419 ? -2.305 -26.647 -3.890 1.00 44.94 419 MET A CA 1
ATOM 3293 C C . MET A 1 419 ? -1.957 -26.723 -5.384 1.00 44.94 419 MET A C 1
ATOM 3295 O O . MET A 1 419 ? -2.124 -25.721 -6.080 1.00 44.94 419 MET A O 1
ATOM 3299 N N . LYS A 1 420 ? -1.469 -27.870 -5.888 1.00 43.06 420 LYS A N 1
ATOM 3300 C CA . LYS A 1 420 ? -1.287 -28.057 -7.340 1.00 43.06 420 LYS A CA 1
ATOM 3301 C C . LYS A 1 420 ? -2.643 -27.859 -8.017 1.00 43.06 420 LYS A C 1
ATOM 3303 O O . LYS A 1 420 ? -3.551 -28.656 -7.800 1.00 43.06 420 LYS A O 1
ATOM 3308 N N . LEU A 1 421 ? -2.769 -26.801 -8.809 1.00 37.44 421 LEU A N 1
ATOM 3309 C CA . LEU A 1 421 ? -3.894 -26.595 -9.709 1.00 37.44 421 LEU A CA 1
ATOM 3310 C C . LEU A 1 421 ? -3.323 -26.587 -11.122 1.00 37.44 421 LEU A C 1
ATOM 3312 O O . LEU A 1 421 ? -2.581 -25.678 -11.489 1.00 37.44 421 LEU A O 1
ATOM 3316 N N . SER A 1 422 ? -3.636 -27.625 -11.891 1.00 34.66 422 SER A N 1
ATOM 3317 C CA . SER A 1 422 ? -3.253 -27.747 -13.294 1.00 34.66 422 SER A CA 1
ATOM 3318 C C . SER A 1 422 ? -4.080 -26.752 -14.110 1.00 34.66 422 SER A C 1
ATOM 3320 O O . SER A 1 422 ? -5.153 -27.090 -14.600 1.00 34.66 422 SER A O 1
ATOM 3322 N N . VAL A 1 423 ? -3.632 -25.501 -14.213 1.00 38.75 423 VAL A N 1
ATOM 3323 C CA . VAL A 1 423 ? -4.250 -24.522 -15.116 1.00 38.75 423 VAL A CA 1
ATOM 3324 C C . VAL A 1 423 ? -3.408 -24.460 -16.382 1.00 38.75 423 VAL A C 1
ATOM 3326 O O . VAL A 1 423 ? -2.274 -23.976 -16.369 1.00 38.75 423 VAL A O 1
ATOM 3329 N N . VAL A 1 424 ? -3.967 -24.994 -17.466 1.00 33.75 424 VAL A N 1
ATOM 3330 C CA . VAL A 1 424 ? -3.424 -24.877 -18.821 1.00 33.75 424 VAL A CA 1
ATOM 3331 C C . VAL A 1 424 ? -3.779 -23.482 -19.343 1.00 33.75 424 VAL A C 1
ATOM 3333 O O . VAL A 1 424 ? -4.954 -23.131 -19.382 1.00 33.75 424 VAL A O 1
ATOM 3336 N N . GLY A 1 425 ? -2.776 -22.697 -19.753 1.00 37.62 425 GLY A N 1
ATOM 3337 C CA . GLY A 1 425 ? -2.994 -21.565 -20.664 1.00 37.62 425 GLY A CA 1
ATOM 3338 C C . GLY A 1 425 ? -3.090 -20.149 -20.082 1.00 37.62 425 GLY A C 1
ATOM 3339 O O . GLY A 1 425 ? -3.730 -19.311 -20.706 1.00 37.62 425 GLY A O 1
ATOM 3340 N N . LEU A 1 426 ? -2.442 -19.829 -18.956 1.00 34.50 426 LEU A N 1
ATOM 3341 C CA . LEU A 1 426 ? -2.218 -18.425 -18.567 1.00 34.50 426 LEU A CA 1
ATOM 3342 C C . LEU A 1 426 ? -0.716 -18.137 -18.442 1.00 34.50 426 LEU A C 1
ATOM 3344 O O . LEU A 1 426 ? -0.027 -18.692 -17.586 1.00 34.50 426 LEU A O 1
ATOM 3348 N N . ASP A 1 427 ? -0.223 -17.289 -19.344 1.00 35.81 427 ASP A N 1
ATOM 3349 C CA . ASP A 1 427 ? 1.150 -16.791 -19.395 1.00 35.81 427 ASP A CA 1
ATOM 3350 C C . ASP A 1 427 ? 1.314 -15.632 -18.396 1.00 35.81 427 ASP A C 1
ATOM 3352 O O . ASP A 1 427 ? 0.793 -14.537 -18.605 1.00 35.81 427 ASP A O 1
ATOM 3356 N N . TRP A 1 428 ? 2.017 -15.889 -17.288 1.00 36.22 428 TRP A N 1
ATOM 3357 C CA . TRP A 1 428 ? 2.271 -14.923 -16.211 1.00 36.22 428 TRP A CA 1
ATOM 3358 C C . TRP A 1 428 ? 3.688 -14.319 -16.266 1.00 36.22 428 TRP A C 1
ATOM 3360 O O . TRP A 1 428 ? 4.119 -13.693 -15.297 1.00 36.22 428 TRP A O 1
ATOM 3370 N N . SER A 1 429 ? 4.423 -14.460 -17.381 1.00 31.75 429 SER A N 1
ATOM 3371 C CA . SER A 1 429 ? 5.779 -13.888 -17.536 1.00 31.75 429 SER A CA 1
ATOM 3372 C C . SER A 1 429 ? 5.825 -12.353 -17.579 1.00 31.75 429 SER A C 1
ATOM 3374 O O . SER A 1 429 ? 6.901 -11.775 -17.690 1.00 31.75 429 SER A O 1
ATOM 3376 N N . PHE A 1 430 ? 4.685 -11.668 -17.464 1.00 40.53 430 PHE A N 1
ATOM 3377 C CA . PHE A 1 430 ? 4.574 -10.234 -17.745 1.00 40.53 430 PHE A CA 1
ATOM 3378 C C . PHE A 1 430 ? 4.453 -9.330 -16.525 1.00 40.53 430 PHE A C 1
ATOM 3380 O O . PHE A 1 430 ? 4.258 -8.129 -16.690 1.00 40.53 430 PHE A O 1
ATOM 3387 N N . LEU A 1 431 ? 4.627 -9.853 -15.310 1.00 31.92 431 LEU A N 1
ATOM 3388 C CA . LEU A 1 431 ? 4.686 -8.997 -14.125 1.00 31.92 431 LEU A CA 1
ATOM 3389 C C . LEU A 1 431 ? 5.999 -8.203 -14.027 1.00 31.92 431 LEU A C 1
ATOM 3391 O O . LEU A 1 431 ? 6.237 -7.640 -12.977 1.00 31.92 431 LEU A O 1
ATOM 3395 N N . ASP A 1 432 ? 6.842 -8.098 -15.061 1.00 27.77 432 ASP A N 1
ATOM 3396 C CA . ASP A 1 432 ? 7.996 -7.180 -15.073 1.00 27.77 432 ASP A CA 1
ATOM 3397 C C . ASP A 1 432 ? 7.548 -5.701 -15.012 1.00 27.77 432 ASP A C 1
ATOM 3399 O O . ASP A 1 432 ? 7.547 -4.951 -16.002 1.00 27.77 432 ASP A O 1
ATOM 3403 N N . PHE A 1 433 ? 7.152 -5.295 -13.808 1.00 32.88 433 PHE A N 1
ATOM 3404 C CA . PHE A 1 433 ? 7.005 -3.932 -13.341 1.00 32.88 433 PHE A CA 1
ATOM 3405 C C . PHE A 1 433 ? 8.404 -3.363 -13.166 1.00 32.88 433 PHE A C 1
ATOM 3407 O O . PHE A 1 433 ? 9.101 -3.699 -12.213 1.00 32.88 433 PHE A O 1
ATOM 3414 N N . TRP A 1 434 ? 8.799 -2.534 -14.124 1.00 34.88 434 TRP A N 1
ATOM 3415 C CA . TRP A 1 434 ? 9.947 -1.646 -14.028 1.00 34.88 434 TRP A CA 1
ATOM 3416 C C . TRP A 1 434 ? 9.621 -0.365 -14.796 1.00 34.88 434 TRP A C 1
ATOM 3418 O O . TRP A 1 434 ? 9.132 -0.457 -15.960 1.00 34.88 434 TRP A O 1
#

Secondary structure (DSSP, 8-state):
-HHHHHHHS-EEEEE-SGGGGG-EEESS-TTSSSEEE-TTS---TT----EEEETHHHHHHHHHHHHS-EEEEEEEP-S-SSS---HHHHHHHHHHGGGEEEEEE-S-GGGTTTTTSS-TT--HHHHHHHHHHHHHHHHT-TT---TT-EEEEEE-SSS--HHHHHTTTHHHHHTTTEEEEEEE--S-B-HHHHHS-S----HHHHGGGGSSTHHHHHHHHTTHHHHHHHHHTT--EEEEEE-SSBTT--TTTTTSHHHHHHHHHHHHHHHHTTEEEEEE----TT-TT-SEEPPPTT-TTT---EE-HHHHHHHHHHHHH-SSS-EEEEEGGGT-TTS-TTS-EEEEEETTEEEEEEE------TTSTT-------SSSGGG-SPP---S------EE-SSTT--S--EETTEE---------S---TT----

Nearest PDB structures (foldseek):
  7eyo-assembly1_A  TM=6.424E-01  e=4.935E-13  Hirudo nipponia
  8cqi-assembly1_A  TM=6.718E-01  e=3.748E-12  Homo sapiens
  5l9z-assembly1_A  TM=7.253E-01  e=5.487E-11  Homo sapiens
  5e98-assembly1_A  TM=6.784E-01  e=3.022E-11  Homo sapiens
  6zdm-assembly1_AAA  TM=6.498E-01  e=1.876E-11  Homo sapiens

Sequence (434 aa):
MANLVKRSGRVNIRVGGNTQETAVLVDRTPSGRLLEKDRGVGIGTTRSPPLIVSKDLLYMMRNISEFVNVRWLLGIPFNDTKHWRLDIASEGQRILGDYLIALQAGNEPDLYAQHKKRPPNYNVHDYFNEFKSLIQTIEQMDSIQNKQSLIGPSLATGRWHPEDVWNTGYVDAFGDSLAYLAMEHYPTDNCFEQFGVGTPRNAQTELPSYLNHTAGIDLIAIYLNSTRYAQQKGKKLLMFETNTAACGGFGGISDSFGAALWGLDYVLQMAYSNFSMALFHIGGQQVYYNPFTAPPTNQSYYDQWTVGPIYYAALVMAETLGPSNVSQVMDMWHVDKTISVFNPAYIIYENGAPARIALFNYVSDPSGKSDINVVFSLGGGKTGQPNATPSTVKVKYLRANTITQKGNFTWAGQVRRFMKLSVVGLDWSFLDFW

pLDDT: mean 90.49, std 13.98, range [27.77, 98.81]